Protein AF-A0A0A1U7P6-F1 (afdb_monomer)

Organism: NCBI:txid370355

Foldseek 3Di:
DDDQALVNVLVVCLPPADLVVVVCVCVVDVRNPCSLQPDLEDSYQDDPVSVVSNVNHQEYEDQDPPGDPQPPDQDDPPDDDPDPPVVPRDRDDHNAYEYNDEDEVVSVVVCVVPRYHYQAYEHALVNCVVVNQADDQNHQEYEACNCPLVCVDQEHDDHLNHQEYEALPNANNCNHQEYEDHQNHQEDYALVQHNVCNHQEYADHLNHQEQHHNPCQNVCNPQDYDDHLNHQEYEASPCANVCNHAEDEDHQNYAEYYACPCANVCNHQYYHDDQNHAEYHALVHHLNCNHQEDEDHQNHQYYHHNVHHNNNNHAYYHDHPNHQDDDPVPPPDYPYPDDDYDDDDDPDDPDDDPDPDDPPPPPPPDDDDDDDDDDD

Radius of gyration: 29.27 Å; Cα contacts (8 Å, |Δi|>4): 889; chains: 1; bounding box: 73×40×93 Å

Secondary structure (DSSP, 8-state):
-PPPPHHHHHHHHTT--SHHHHHHHHHH-GGGTTSGGG-SB-SS---TTTGGG-TT--EEEE-STTS--TT-------S-------TT--PPP-SEEEEEEEEEHHHHHHTTTSSEEEEEEEE-HHHHHHH-S---TT--EEPTTTTTT-TT-SEEE--TT--EE-TTTTTT-TT--EEE--TT--EE-TTTTTT-TT--EEE--TT--EE-TTTTTT-TT--EEE--TT--EE-TTTTTT-TT--EEE--TT--EE-TTTTTT-TT--EEE--TT--EE-TTTTTT-TT--EEE--TT--EE-TTTTTT-TT--EEE--TT--EE-GGGGGT--------------PPPPPPPPS--GGGGGS-SS---------

InterPro domains:
  IPR026906 BspA-type LRR region [PF13306] (134-245)
  IPR032675 Leucine-rich repeat domain superfamily [G3DSA:3.80.10.10] (106-185)
  IPR032675 Leucine-rich repeat domain superfamily [G3DSA:3.80.10.10] (186-254)
  IPR032675 Leucine-rich repeat domain superfamily [G3DSA:3.80.10.10] (255-343)
  IPR053139 Putative surface bspA-like protein [PTHR45661] (19-332)

Structure (mmCIF, N/CA/C/O backbone):
data_AF-A0A0A1U7P6-F1
#
_entry.id   AF-A0A0A1U7P6-F1
#
loop_
_atom_site.group_PDB
_atom_site.id
_atom_site.type_symbol
_atom_site.label_atom_id
_atom_site.label_alt_id
_atom_site.label_comp_id
_atom_site.label_asym_id
_atom_site.label_entity_id
_atom_site.label_seq_id
_atom_site.pdbx_PDB_ins_code
_atom_site.Cartn_x
_atom_site.Cartn_y
_atom_site.Cartn_z
_atom_site.occupancy
_atom_site.B_iso_or_equiv
_atom_site.auth_seq_id
_atom_site.auth_comp_id
_atom_site.auth_asym_id
_atom_site.auth_atom_id
_atom_site.pdbx_PDB_model_num
ATOM 1 N N . MET A 1 1 ? 9.563 4.250 52.062 1.00 55.25 1 MET A N 1
ATOM 2 C CA . MET A 1 1 ? 8.901 3.733 50.843 1.00 55.25 1 MET A CA 1
ATOM 3 C C . MET A 1 1 ? 7.522 4.363 50.747 1.00 55.25 1 MET A C 1
ATOM 5 O O . MET A 1 1 ? 6.795 4.313 51.733 1.00 55.25 1 MET A O 1
ATOM 9 N N . SER A 1 2 ? 7.181 5.006 49.629 1.00 67.88 2 SER A N 1
ATOM 10 C CA . SER A 1 2 ? 5.822 5.514 49.404 1.00 67.88 2 SER A CA 1
ATOM 11 C C . SER A 1 2 ? 4.843 4.337 49.346 1.00 67.88 2 SER A C 1
ATOM 13 O O . SER A 1 2 ? 5.127 3.308 48.735 1.00 67.88 2 SER A O 1
ATOM 15 N N . GLN A 1 3 ? 3.707 4.444 50.035 1.00 80.69 3 GLN A N 1
ATOM 16 C CA . GLN A 1 3 ? 2.716 3.371 50.039 1.00 80.69 3 GLN A CA 1
ATOM 17 C C . GLN A 1 3 ? 1.873 3.417 48.759 1.00 80.69 3 GLN A C 1
ATOM 19 O O . GLN A 1 3 ? 1.307 4.457 48.426 1.00 80.69 3 GLN A O 1
ATOM 24 N N . LEU A 1 4 ? 1.715 2.273 48.0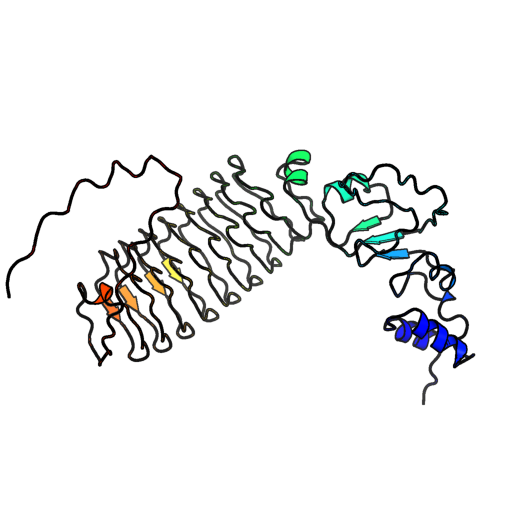87 1.00 81.50 4 LEU A N 1
ATOM 25 C CA . LEU A 1 4 ? 0.776 2.117 46.970 1.00 81.50 4 LEU A CA 1
ATOM 26 C C . LEU A 1 4 ? -0.651 2.438 47.437 1.00 81.50 4 LEU A C 1
ATOM 28 O O . LEU A 1 4 ? -1.163 1.814 48.371 1.00 81.50 4 LEU A O 1
ATOM 32 N N . THR A 1 5 ? -1.287 3.423 46.804 1.00 87.19 5 THR A N 1
ATOM 33 C CA . THR A 1 5 ? -2.676 3.825 47.091 1.00 87.19 5 THR A CA 1
ATOM 34 C C . THR A 1 5 ? -3.665 3.131 46.152 1.00 87.19 5 THR A C 1
ATOM 36 O O . THR A 1 5 ? -3.276 2.539 45.145 1.00 87.19 5 THR A O 1
ATOM 39 N N . GLY A 1 6 ? -4.963 3.259 46.439 1.00 84.25 6 GLY A N 1
ATOM 40 C CA . GLY A 1 6 ? -6.025 2.749 45.569 1.00 84.25 6 GLY A CA 1
ATOM 41 C C . GLY A 1 6 ? -6.073 3.384 44.171 1.00 84.25 6 GLY A C 1
ATOM 42 O O . GLY A 1 6 ? -6.718 2.823 43.296 1.00 84.25 6 GLY A O 1
ATOM 43 N N . TYR A 1 7 ? -5.410 4.522 43.947 1.00 86.75 7 TYR A N 1
ATOM 44 C CA . TYR A 1 7 ? -5.250 5.114 42.614 1.00 86.75 7 TYR A CA 1
ATOM 45 C C . TYR A 1 7 ? -4.107 4.450 41.836 1.00 86.75 7 TYR A C 1
ATOM 47 O O . TYR A 1 7 ? -4.260 4.110 40.666 1.00 86.75 7 TYR A O 1
ATOM 55 N N . HIS A 1 8 ? -2.982 4.182 42.509 1.00 91.38 8 HIS A N 1
ATOM 56 C CA . HIS A 1 8 ? -1.859 3.461 41.906 1.00 91.38 8 HIS A CA 1
ATOM 57 C C . HIS A 1 8 ? -2.295 2.073 41.430 1.00 91.38 8 HIS A C 1
ATOM 59 O O . HIS A 1 8 ? -1.957 1.671 40.321 1.00 91.38 8 HIS A O 1
ATOM 65 N N . ILE A 1 9 ? -3.095 1.362 42.233 1.00 92.06 9 ILE A N 1
ATOM 66 C CA . ILE A 1 9 ? -3.550 0.021 41.858 1.00 92.06 9 ILE A CA 1
ATOM 67 C C . ILE A 1 9 ? -4.556 0.038 40.700 1.00 92.06 9 ILE A C 1
ATOM 69 O O . ILE A 1 9 ? -4.520 -0.851 39.854 1.00 92.06 9 ILE A O 1
ATOM 73 N N . MET A 1 10 ? -5.386 1.080 40.589 1.00 90.88 10 MET A N 1
ATOM 74 C CA . MET A 1 10 ? -6.257 1.272 39.427 1.00 90.88 10 MET A CA 1
ATOM 75 C C . MET A 1 10 ? -5.428 1.436 38.146 1.00 90.88 10 MET A C 1
ATOM 77 O O . MET A 1 10 ? -5.761 0.857 37.120 1.00 90.88 10 MET A O 1
ATOM 81 N N . ILE A 1 11 ? -4.313 2.176 38.199 1.00 89.81 11 ILE A N 1
ATOM 82 C CA . ILE A 1 11 ? -3.401 2.314 37.052 1.00 89.81 11 ILE A CA 1
ATOM 83 C C . ILE A 1 11 ? -2.741 0.975 36.713 1.00 89.81 11 ILE A C 1
ATOM 85 O O . ILE A 1 11 ? -2.736 0.585 35.550 1.00 89.81 11 ILE A O 1
ATOM 89 N N . VAL A 1 12 ? -2.203 0.270 37.711 1.00 91.88 12 VAL A N 1
ATOM 90 C CA . VAL A 1 12 ? -1.509 -1.014 37.507 1.00 91.88 12 VAL A CA 1
ATOM 91 C C . VAL A 1 12 ? -2.461 -2.086 36.973 1.00 91.88 12 VAL A C 1
ATOM 93 O O . VAL A 1 12 ? -2.104 -2.830 36.065 1.00 91.88 12 VAL A O 1
ATOM 96 N N . SER A 1 13 ? -3.693 -2.138 37.479 1.00 92.69 13 SER A N 1
ATOM 97 C CA . SER A 1 13 ? -4.681 -3.139 37.058 1.00 92.69 13 SER A CA 1
ATOM 98 C C . SER A 1 13 ? -5.165 -2.964 35.615 1.00 92.69 13 SER A C 1
ATOM 100 O O . SER A 1 13 ? -5.704 -3.907 35.053 1.00 92.69 13 SER A O 1
ATOM 102 N N . LYS A 1 14 ? -4.883 -1.835 34.945 1.00 90.56 14 LYS A N 1
ATOM 103 C CA . LYS A 1 14 ? -5.098 -1.703 33.487 1.00 90.56 14 LYS A CA 1
ATOM 104 C C . LYS A 1 14 ? -4.279 -2.694 32.655 1.00 90.56 14 LYS A C 1
ATOM 106 O O . LYS A 1 14 ? -4.609 -2.912 31.498 1.00 90.56 14 LYS A O 1
ATOM 111 N N . TYR A 1 15 ? -3.216 -3.257 33.226 1.00 92.38 15 TYR A N 1
ATOM 112 C CA . TYR A 1 15 ? -2.354 -4.240 32.569 1.00 92.38 15 TYR A CA 1
ATOM 113 C C . TYR A 1 15 ? -2.736 -5.688 32.898 1.00 92.38 15 TYR A C 1
ATOM 115 O O . TYR A 1 15 ? -2.036 -6.615 32.498 1.00 92.38 15 TYR A O 1
ATOM 123 N N . PHE A 1 16 ? -3.817 -5.902 33.649 1.00 95.25 16 PHE A N 1
ATOM 124 C CA . PHE A 1 16 ? -4.334 -7.240 33.909 1.00 95.25 16 PHE A CA 1
ATOM 125 C C . PHE A 1 16 ? -4.985 -7.819 32.656 1.00 95.25 16 PHE A C 1
ATOM 127 O O . PHE A 1 16 ? -5.614 -7.102 31.881 1.00 95.25 16 PHE A O 1
ATOM 134 N N . ALA A 1 17 ? -4.842 -9.130 32.466 1.00 94.00 17 ALA A N 1
ATOM 135 C CA . ALA A 1 17 ? -5.296 -9.802 31.253 1.00 94.00 17 ALA A CA 1
ATOM 136 C C . ALA A 1 17 ? -6.700 -10.392 31.409 1.00 94.00 17 ALA A C 1
ATOM 138 O O . ALA A 1 17 ? -7.441 -10.514 30.435 1.00 94.00 17 ALA A O 1
ATOM 139 N N . THR A 1 18 ? -7.072 -10.786 32.629 1.00 95.56 18 THR A N 1
ATOM 140 C CA . THR A 1 18 ? -8.299 -11.540 32.881 1.00 95.56 18 THR A CA 1
ATOM 141 C C . THR A 1 18 ? -9.076 -10.983 34.061 1.00 95.56 18 THR A C 1
ATOM 143 O O . THR A 1 18 ? -8.516 -10.394 34.983 1.00 95.56 18 THR A O 1
ATOM 146 N N . ILE A 1 19 ? -10.381 -11.260 34.100 1.00 95.88 19 ILE A N 1
ATOM 147 C CA . ILE A 1 19 ? -11.223 -10.921 35.255 1.00 95.88 19 ILE A CA 1
ATOM 148 C C . ILE A 1 19 ? -10.704 -11.553 36.556 1.00 95.88 19 ILE A C 1
ATOM 150 O O . ILE A 1 19 ? -10.836 -10.968 37.629 1.00 95.88 19 ILE A O 1
ATOM 154 N N . LYS A 1 20 ? -10.064 -12.727 36.468 1.00 96.38 20 LYS A N 1
ATOM 155 C CA . LYS A 1 20 ? -9.513 -13.434 37.628 1.00 96.38 20 LYS A CA 1
ATOM 156 C C . LYS A 1 20 ? -8.406 -12.628 38.305 1.00 96.38 20 LYS A C 1
ATOM 158 O O . LYS A 1 20 ? -8.309 -12.671 39.524 1.00 96.38 20 LYS A O 1
ATOM 163 N N . ASP A 1 21 ? -7.626 -11.861 37.550 1.00 96.19 21 ASP A N 1
ATOM 164 C CA . ASP A 1 21 ? -6.574 -11.003 38.103 1.00 96.19 21 ASP A CA 1
ATOM 165 C C . ASP A 1 21 ? -7.169 -9.886 38.972 1.00 96.19 21 ASP A C 1
ATOM 167 O O . ASP A 1 21 ? -6.696 -9.637 40.082 1.00 96.19 21 ASP A O 1
ATOM 171 N N . PHE A 1 22 ? -8.264 -9.270 38.513 1.00 96.31 22 PHE A N 1
ATOM 172 C CA . PHE A 1 22 ? -9.000 -8.259 39.278 1.00 96.31 22 PHE A CA 1
ATOM 173 C C . PHE A 1 22 ? -9.642 -8.849 40.533 1.00 96.31 22 PHE A C 1
ATOM 175 O O . PHE A 1 22 ? -9.495 -8.287 41.616 1.00 96.31 22 PHE A O 1
ATOM 182 N N . ILE A 1 23 ? -10.301 -10.005 40.403 1.00 95.00 23 ILE A N 1
ATOM 183 C CA . ILE A 1 23 ? -10.889 -10.716 41.543 1.00 95.00 23 ILE A CA 1
ATOM 184 C C . ILE A 1 23 ? -9.792 -11.035 42.566 1.00 95.00 23 ILE A C 1
ATOM 186 O O . ILE A 1 23 ? -9.911 -10.675 43.734 1.00 95.00 23 ILE A O 1
ATOM 190 N N . ASN A 1 24 ? -8.685 -11.642 42.136 1.00 95.31 24 ASN A N 1
ATOM 191 C CA . ASN A 1 24 ? -7.577 -11.987 43.024 1.00 95.31 24 ASN A CA 1
ATOM 192 C C . ASN A 1 24 ? -7.015 -10.755 43.741 1.00 95.31 24 ASN A C 1
ATOM 194 O O . ASN A 1 24 ? -6.739 -10.827 44.936 1.00 95.31 24 ASN A O 1
ATOM 198 N N . LEU A 1 25 ? -6.870 -9.623 43.048 1.00 94.00 25 LEU A N 1
ATOM 199 C CA . LEU A 1 25 ? -6.379 -8.385 43.649 1.00 94.00 25 LEU A CA 1
ATOM 200 C C . LEU A 1 25 ? -7.247 -7.935 44.833 1.00 94.00 25 LEU A C 1
ATOM 202 O O . LEU A 1 25 ? -6.715 -7.636 45.906 1.00 94.00 25 LEU A O 1
ATOM 206 N N . GLU A 1 26 ? -8.566 -7.887 44.644 1.00 93.25 26 GLU A N 1
ATOM 207 C CA . GLU A 1 26 ? -9.489 -7.416 45.681 1.00 93.25 26 GLU A CA 1
ATOM 208 C C . GLU A 1 26 ? -9.642 -8.421 46.830 1.00 93.25 26 GLU A C 1
ATOM 210 O O . GLU A 1 26 ? -9.748 -8.021 47.990 1.00 93.25 26 GLU A O 1
ATOM 215 N N . PHE A 1 27 ? -9.577 -9.724 46.534 1.00 92.00 27 PHE A N 1
ATOM 216 C CA . PHE A 1 27 ? -9.650 -10.778 47.550 1.00 92.00 27 PHE A CA 1
ATOM 217 C C . PHE A 1 27 ? -8.374 -10.883 48.396 1.00 92.00 27 PHE A C 1
ATOM 219 O O . PHE A 1 27 ? -8.457 -11.104 49.605 1.00 92.00 27 PHE A O 1
ATOM 226 N N . VAL A 1 28 ? -7.193 -10.723 47.790 1.00 91.69 28 VAL A N 1
ATOM 227 C CA . VAL A 1 28 ? -5.906 -10.863 48.492 1.00 91.69 28 VAL A CA 1
ATOM 228 C C . VAL A 1 28 ? -5.611 -9.647 49.371 1.00 91.69 28 VAL A C 1
ATOM 230 O O . VAL A 1 28 ? -5.016 -9.789 50.439 1.00 91.69 28 VAL A O 1
ATOM 233 N N . CYS A 1 29 ? -6.031 -8.444 48.966 1.00 88.12 29 CYS A N 1
ATOM 234 C CA . CYS A 1 29 ? -5.735 -7.224 49.707 1.00 88.12 29 CYS A CA 1
ATOM 235 C C . CYS A 1 29 ? -6.974 -6.341 49.888 1.00 88.12 29 CYS A C 1
ATOM 237 O O . CYS A 1 29 ? -7.330 -5.559 49.009 1.00 88.12 29 CYS A O 1
ATOM 239 N N . LYS A 1 30 ? -7.555 -6.358 51.098 1.00 87.69 30 LYS A N 1
ATOM 240 C CA . LYS A 1 30 ? -8.722 -5.525 51.464 1.00 87.69 30 LYS A CA 1
ATOM 241 C C . LYS A 1 30 ? -8.527 -4.028 51.197 1.00 87.69 30 LYS A C 1
ATOM 243 O O . LYS A 1 30 ? -9.499 -3.325 50.950 1.00 87.69 30 LYS A O 1
ATOM 248 N N . LYS A 1 31 ? -7.279 -3.537 51.213 1.00 89.19 31 LYS A N 1
ATOM 249 C CA . LYS A 1 31 ? -6.930 -2.145 50.868 1.00 89.19 31 LYS A CA 1
ATOM 250 C C . LYS A 1 31 ? -7.368 -1.762 49.447 1.00 89.19 31 LYS A C 1
ATOM 252 O O . LYS A 1 31 ? -7.577 -0.584 49.172 1.00 89.19 31 LYS A O 1
ATOM 257 N N . PHE A 1 32 ? -7.460 -2.737 48.548 1.00 90.75 32 PHE A N 1
ATOM 258 C CA . PHE A 1 32 ? -7.802 -2.542 47.144 1.00 90.75 32 PHE A CA 1
ATOM 259 C C . PHE A 1 32 ? -9.233 -2.972 46.808 1.00 90.75 32 PHE A C 1
ATOM 261 O O . PHE A 1 32 ? -9.581 -2.979 45.635 1.00 90.75 32 PHE A O 1
ATOM 268 N N . CYS A 1 33 ? -10.063 -3.273 47.812 1.00 90.00 33 CYS A N 1
ATOM 269 C CA . CYS A 1 33 ? -11.498 -3.489 47.626 1.00 90.00 33 CYS A CA 1
ATOM 270 C C . CYS A 1 33 ? -12.147 -2.281 46.921 1.00 90.00 33 CYS A C 1
ATOM 272 O O . CYS A 1 33 ? -11.771 -1.132 47.190 1.00 90.00 33 CYS A O 1
ATOM 274 N N . GLY A 1 34 ? -13.083 -2.539 46.003 1.00 91.00 34 GLY A N 1
ATOM 275 C CA . GLY A 1 34 ? -13.734 -1.494 45.207 1.00 91.00 34 GLY A CA 1
ATOM 276 C C . GLY A 1 34 ? -12.801 -0.875 44.161 1.00 91.00 34 GLY A C 1
ATOM 277 O O . GLY A 1 34 ? -12.948 0.288 43.788 1.00 91.00 34 GLY A O 1
ATOM 278 N N . ASN A 1 35 ? -11.777 -1.604 43.707 1.00 94.69 35 ASN A N 1
ATOM 279 C CA . ASN A 1 35 ? -10.928 -1.159 42.606 1.00 94.69 35 ASN A CA 1
ATOM 280 C C . ASN A 1 35 ? -11.684 -1.209 41.273 1.00 94.69 35 ASN A C 1
ATOM 282 O O . ASN A 1 35 ? -11.593 -0.260 40.499 1.00 94.69 35 ASN A O 1
ATOM 286 N N . MET A 1 36 ? -12.455 -2.269 41.024 1.00 95.31 36 MET A N 1
ATOM 287 C CA . MET A 1 36 ? -13.246 -2.436 39.801 1.00 95.31 36 MET A CA 1
ATOM 288 C C . MET A 1 36 ? -14.338 -1.361 39.652 1.00 95.31 36 MET A C 1
ATOM 290 O O . MET A 1 36 ? -14.609 -0.915 38.541 1.00 95.31 36 MET A O 1
ATOM 294 N N . GLU A 1 37 ? -14.891 -0.854 40.757 1.00 95.25 37 GLU A N 1
ATOM 295 C CA . GLU A 1 37 ? -15.882 0.236 40.760 1.00 95.25 37 GLU A CA 1
ATOM 296 C C . GLU A 1 37 ? -15.319 1.575 40.255 1.00 95.25 37 GLU A C 1
ATOM 298 O O . GLU A 1 37 ? -16.075 2.444 39.832 1.00 95.25 37 GLU A O 1
ATOM 303 N N . LYS A 1 38 ? -13.995 1.759 40.263 1.00 94.62 38 LYS A N 1
ATOM 304 C CA . LYS A 1 38 ? -13.351 3.009 39.817 1.00 94.62 38 LYS A CA 1
ATOM 305 C C . LYS A 1 38 ? -13.228 3.114 38.296 1.00 94.62 38 LYS A C 1
ATOM 307 O O . LYS A 1 38 ? -12.812 4.151 37.781 1.00 94.62 38 LYS A O 1
ATOM 312 N N . PHE A 1 39 ? -13.526 2.040 37.570 1.00 95.94 39 PHE A N 1
ATOM 313 C CA . PHE A 1 39 ? -13.430 2.009 36.118 1.00 95.94 39 PHE A CA 1
ATOM 314 C C . PHE A 1 39 ? -14.719 2.524 35.471 1.00 95.94 39 PHE A C 1
ATOM 316 O O . PHE A 1 39 ? -15.775 1.913 35.599 1.00 95.94 39 PHE A O 1
ATOM 323 N N . HIS A 1 40 ? -14.592 3.604 34.695 1.00 96.62 40 HIS A N 1
ATOM 324 C CA . HIS A 1 40 ? -15.663 4.127 33.832 1.00 96.62 40 HIS A CA 1
ATOM 325 C C . HIS A 1 40 ? -15.602 3.578 32.396 1.00 96.62 40 HIS A C 1
ATOM 327 O O . HIS A 1 40 ? -16.407 3.939 31.536 1.00 96.62 40 HIS A O 1
ATOM 333 N N . PHE A 1 41 ? -14.648 2.688 32.133 1.00 96.44 41 PHE A N 1
ATOM 334 C CA . PHE A 1 41 ? -14.501 1.940 30.892 1.00 96.44 41 PHE A CA 1
ATOM 335 C C . PHE A 1 41 ? -14.046 0.521 31.210 1.00 96.44 41 PHE A C 1
ATOM 337 O O . PHE A 1 41 ? -13.367 0.304 32.213 1.00 96.44 41 PHE A O 1
ATOM 344 N N . ASN A 1 42 ? -14.387 -0.454 30.373 1.00 96.50 42 ASN A N 1
ATOM 345 C CA . ASN A 1 42 ? -13.913 -1.816 30.584 1.00 96.50 42 ASN A CA 1
ATOM 346 C C . ASN A 1 42 ? -12.393 -1.910 30.341 1.00 96.50 42 ASN A C 1
ATOM 348 O O . ASN A 1 42 ? -11.935 -1.567 29.251 1.00 96.50 42 ASN A O 1
ATOM 352 N N . PRO A 1 43 ? -11.597 -2.385 31.318 1.00 95.50 43 PRO A N 1
ATOM 353 C CA . PRO A 1 43 ? -10.153 -2.551 31.141 1.00 95.50 43 PRO A CA 1
ATOM 354 C C . PRO A 1 43 ? -9.784 -3.802 30.328 1.00 95.50 43 PRO A C 1
ATOM 356 O O . PRO A 1 43 ? -8.659 -3.907 29.853 1.00 95.50 43 PRO A O 1
ATOM 359 N N . ILE A 1 44 ? -10.728 -4.734 30.173 1.00 96.12 44 ILE A N 1
ATOM 360 C CA . ILE A 1 44 ? -10.604 -6.003 29.445 1.00 96.12 44 ILE A CA 1
ATOM 361 C C . ILE A 1 44 ? -11.900 -6.283 28.660 1.00 96.12 44 ILE A C 1
ATOM 363 O O . ILE A 1 44 ? -12.929 -5.664 28.962 1.00 96.12 44 ILE A O 1
ATOM 367 N N . PRO A 1 45 ? -11.908 -7.211 27.683 1.00 95.50 45 PRO A N 1
ATOM 368 C CA . PRO A 1 45 ? -13.145 -7.722 27.090 1.00 95.50 45 PRO A CA 1
ATOM 369 C C . PRO A 1 45 ? -14.088 -8.272 28.161 1.00 95.50 45 PRO A C 1
ATOM 371 O O . PRO A 1 45 ? -13.677 -9.032 29.042 1.00 95.50 45 PRO A O 1
ATOM 374 N N . LEU A 1 46 ? -15.357 -7.870 28.100 1.00 95.12 46 LEU A N 1
ATOM 375 C CA . LEU A 1 46 ? -16.394 -8.296 29.039 1.00 95.12 46 LEU A CA 1
ATOM 376 C C . LEU A 1 46 ? -17.474 -9.093 28.318 1.00 95.12 46 LEU A C 1
ATOM 378 O O . LEU A 1 46 ? -17.675 -8.939 27.120 1.00 95.12 46 LEU A O 1
ATOM 382 N N . ASN A 1 47 ? -18.188 -9.906 29.088 1.00 93.25 47 ASN A N 1
ATOM 383 C CA . ASN A 1 47 ? -19.407 -10.589 28.679 1.00 93.25 47 ASN A CA 1
ATOM 384 C C . ASN A 1 47 ? -20.504 -10.358 29.725 1.00 93.25 47 ASN A C 1
ATOM 386 O O . ASN A 1 47 ? -20.258 -9.761 30.777 1.00 93.25 47 ASN A O 1
ATOM 390 N N . PHE A 1 48 ? -21.718 -10.852 29.480 1.00 90.19 48 PHE A N 1
ATOM 391 C CA . PHE A 1 48 ? -22.846 -10.674 30.410 1.00 90.19 48 PHE A CA 1
ATOM 392 C C . PHE A 1 48 ? -22.574 -11.170 31.837 1.00 90.19 48 PHE A C 1
ATOM 394 O O . PHE A 1 48 ? -23.135 -10.624 32.784 1.00 90.19 48 PHE A O 1
ATOM 401 N N . LYS A 1 49 ? -21.697 -12.167 32.012 1.00 92.62 49 LYS A N 1
ATOM 402 C CA . LYS A 1 49 ? -21.330 -12.694 33.336 1.00 92.62 49 LYS A CA 1
ATOM 403 C C . LYS A 1 49 ? -20.294 -11.819 34.039 1.00 92.62 49 LYS A C 1
ATOM 405 O O . LYS A 1 49 ? -20.289 -11.768 35.264 1.00 92.62 49 LYS A O 1
ATOM 410 N N . THR A 1 50 ? -19.409 -11.154 33.294 1.00 95.19 50 THR A N 1
ATOM 411 C CA . THR A 1 50 ? -18.309 -10.363 33.871 1.00 95.19 50 THR A CA 1
ATOM 412 C C . THR A 1 50 ? -18.607 -8.870 33.977 1.00 95.19 50 THR A C 1
ATOM 414 O O . THR A 1 50 ? -17.965 -8.169 34.754 1.00 95.19 50 THR A O 1
ATOM 417 N N . LEU A 1 51 ? -19.610 -8.375 33.256 1.00 94.19 51 LEU A N 1
ATOM 418 C CA . LEU A 1 51 ? -20.012 -6.970 33.275 1.00 94.19 51 LEU A CA 1
ATOM 419 C C . LEU A 1 51 ? -20.411 -6.472 34.673 1.00 94.19 51 LEU A C 1
ATOM 421 O O . LEU A 1 51 ? -20.146 -5.321 35.009 1.00 94.19 51 LEU A O 1
ATOM 425 N N . GLY A 1 52 ? -21.016 -7.338 35.491 1.00 94.19 52 GLY A N 1
ATOM 426 C CA . GLY A 1 52 ? -21.453 -6.997 36.848 1.00 94.19 52 GLY A CA 1
ATOM 427 C C . GLY A 1 52 ? -20.314 -6.640 37.809 1.00 94.19 52 GLY A C 1
ATOM 428 O O . GLY A 1 52 ? -20.552 -5.920 38.771 1.00 94.19 52 GLY A O 1
ATOM 429 N N . PHE A 1 53 ? -19.080 -7.079 37.537 1.00 95.19 53 PHE A N 1
ATOM 430 C CA . PHE A 1 53 ? -17.916 -6.713 38.352 1.00 95.19 53 PHE A CA 1
ATOM 431 C C . PHE A 1 53 ? -17.505 -5.244 38.184 1.00 95.19 53 PHE A C 1
ATOM 433 O O . PHE A 1 53 ? -16.841 -4.696 39.056 1.00 95.19 53 PHE A O 1
ATOM 440 N N . PHE A 1 54 ? -17.909 -4.601 37.087 1.00 96.25 54 PHE A N 1
ATOM 441 C CA . PHE A 1 54 ? -17.561 -3.220 36.762 1.00 96.25 54 PHE A CA 1
ATOM 442 C C . PHE A 1 54 ? -18.839 -2.368 36.641 1.00 96.25 54 PHE A C 1
ATOM 444 O O . PHE A 1 54 ? -19.295 -2.063 35.531 1.00 96.25 54 PHE A O 1
ATOM 451 N N . PRO A 1 55 ? -19.465 -1.997 37.772 1.00 94.94 55 PRO A N 1
ATOM 452 C CA . PRO A 1 55 ? -20.799 -1.395 37.774 1.00 94.94 55 PRO A CA 1
ATOM 453 C C . PRO A 1 55 ? -20.853 -0.015 37.104 1.00 94.94 55 PRO A C 1
ATOM 455 O O . PRO A 1 55 ? -21.865 0.310 36.485 1.00 94.94 55 PRO A O 1
ATOM 458 N N . ASN A 1 56 ? -19.760 0.752 37.153 1.00 96.31 56 ASN A N 1
ATOM 459 C CA . ASN A 1 56 ? -19.707 2.151 36.715 1.00 96.31 56 ASN A CA 1
ATOM 460 C C . ASN A 1 56 ? -19.210 2.344 35.270 1.00 96.31 56 ASN A C 1
ATOM 462 O O . ASN A 1 56 ? -18.843 3.452 34.889 1.00 96.31 56 ASN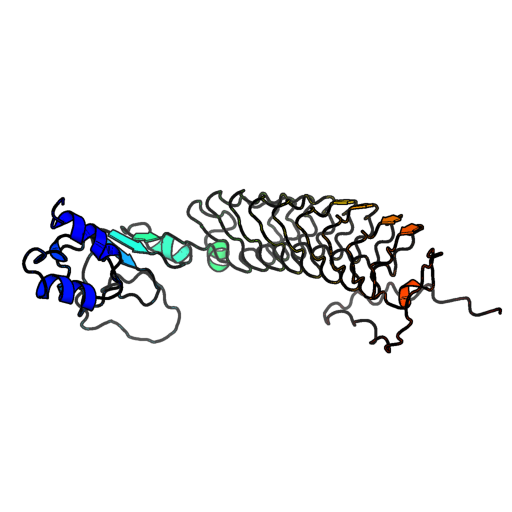 A O 1
ATOM 466 N N . ILE A 1 57 ? -19.185 1.289 34.442 1.00 96.00 57 ILE A N 1
ATOM 467 C CA . ILE A 1 57 ? -18.784 1.426 33.033 1.00 96.00 57 ILE A CA 1
ATOM 468 C C . ILE A 1 57 ? -19.796 2.279 32.270 1.00 96.00 57 ILE A C 1
ATOM 470 O O . ILE A 1 57 ? -20.940 1.875 32.061 1.00 96.00 57 ILE A O 1
ATOM 474 N N . GLU A 1 58 ? -19.303 3.398 31.750 1.00 97.12 58 GLU A N 1
ATOM 475 C CA . GLU A 1 58 ? -20.016 4.315 30.864 1.00 97.12 58 GLU A CA 1
ATOM 476 C C . GLU A 1 58 ? -19.509 4.217 29.420 1.00 97.12 58 GLU A C 1
ATOM 478 O O . GLU A 1 58 ? -20.279 4.409 28.479 1.00 97.12 58 GLU A O 1
ATOM 483 N N . THR A 1 59 ? -18.218 3.909 29.237 1.00 97.94 59 THR A N 1
ATOM 484 C CA . THR A 1 59 ? -17.585 3.743 27.922 1.00 97.94 59 THR A CA 1
ATOM 485 C C . THR A 1 59 ? -17.252 2.278 27.658 1.00 97.94 59 THR A C 1
ATOM 487 O O . THR A 1 59 ? -16.393 1.701 28.321 1.00 97.94 59 THR A O 1
ATOM 490 N N . LEU A 1 60 ? -17.887 1.683 26.651 1.00 97.62 60 LEU A N 1
ATOM 491 C CA . LEU A 1 60 ? -17.585 0.322 26.216 1.00 97.62 60 LEU A CA 1
ATOM 492 C C . LEU A 1 60 ? -16.515 0.333 25.120 1.00 97.62 60 LEU A C 1
ATOM 494 O O . LEU A 1 60 ? -16.737 0.855 24.032 1.00 97.62 60 LEU A O 1
ATOM 498 N N . HIS A 1 61 ? -15.372 -0.278 25.384 1.00 97.62 61 HIS A N 1
ATOM 499 C CA . HIS A 1 61 ? -14.345 -0.601 24.406 1.00 97.62 61 HIS A CA 1
ATOM 500 C C . HIS A 1 61 ? -14.591 -2.001 23.841 1.00 97.62 61 HIS A C 1
ATOM 502 O O . HIS A 1 61 ? -14.719 -2.964 24.597 1.00 97.62 61 HIS A O 1
ATOM 508 N N . LEU A 1 62 ? -14.619 -2.099 22.512 1.00 96.81 62 LEU A N 1
ATOM 509 C CA . LEU A 1 62 ? -14.689 -3.351 21.764 1.00 96.81 62 LEU A CA 1
ATOM 510 C C . LEU A 1 62 ? -13.415 -3.484 20.930 1.00 96.81 62 LEU A C 1
ATOM 512 O O . LEU A 1 62 ? -13.180 -2.692 20.013 1.00 96.81 62 LEU A O 1
ATOM 516 N N . TRP A 1 63 ? -12.579 -4.457 21.270 1.00 96.00 63 TRP A N 1
ATOM 517 C CA . TRP A 1 63 ? -11.302 -4.716 20.609 1.00 96.00 63 TRP A CA 1
ATOM 518 C C . TRP A 1 63 ? -11.441 -5.694 19.448 1.00 96.00 63 TRP A C 1
ATOM 520 O O . TRP A 1 63 ? -10.731 -5.546 18.458 1.00 96.00 63 TRP A O 1
ATOM 530 N N . ASN A 1 64 ? -12.384 -6.637 19.527 1.00 94.12 64 ASN A N 1
ATOM 531 C CA . ASN A 1 64 ? -12.617 -7.656 18.503 1.00 94.12 64 ASN A CA 1
ATOM 532 C C . ASN A 1 64 ? -14.082 -7.708 18.062 1.00 94.12 64 ASN A C 1
ATOM 534 O O . ASN A 1 64 ? -14.988 -7.369 18.819 1.00 94.12 64 ASN A O 1
ATOM 538 N N . LYS A 1 65 ? -14.323 -8.217 16.845 1.00 91.56 65 LYS A N 1
ATOM 539 C CA . LYS A 1 65 ? -15.678 -8.399 16.285 1.00 91.56 65 LYS A CA 1
ATOM 540 C C . LYS A 1 65 ? -16.575 -9.306 17.138 1.00 91.56 65 LYS A C 1
ATOM 542 O O . LYS A 1 65 ? -17.791 -9.172 17.082 1.00 91.56 65 LYS A O 1
ATOM 547 N N . ASN A 1 66 ? -15.961 -10.206 17.907 1.00 90.69 66 ASN A N 1
ATOM 548 C CA . ASN A 1 66 ? -16.641 -11.188 18.750 1.00 90.69 66 ASN A CA 1
ATOM 549 C C . ASN A 1 66 ? -16.860 -10.698 20.190 1.00 90.69 66 ASN A C 1
ATOM 551 O O . ASN A 1 66 ? -17.415 -11.444 20.992 1.00 90.69 66 ASN A O 1
ATOM 555 N N . ASP A 1 67 ? -16.400 -9.492 20.540 1.00 92.56 67 ASP A N 1
ATOM 556 C CA . ASP A 1 67 ? -16.649 -8.933 21.867 1.00 92.56 67 ASP A CA 1
ATOM 557 C C . ASP A 1 67 ? -18.152 -8.661 22.036 1.00 92.56 67 ASP A C 1
ATOM 559 O O . ASP A 1 67 ? -18.818 -8.154 21.125 1.00 92.56 67 ASP A O 1
ATOM 563 N N . ASP A 1 68 ? -18.693 -8.974 23.214 1.00 92.00 68 ASP A N 1
ATOM 564 C CA . ASP A 1 68 ? -20.111 -8.762 23.491 1.00 92.00 68 ASP A CA 1
ATOM 565 C C . ASP A 1 68 ? -20.460 -7.270 23.395 1.00 92.00 68 ASP A C 1
ATOM 567 O O . ASP A 1 68 ? -19.949 -6.427 24.132 1.00 92.00 68 ASP A O 1
ATOM 571 N N . ASN A 1 69 ? -21.397 -6.934 22.506 1.00 91.38 69 ASN A N 1
ATOM 572 C CA . ASN A 1 69 ? -21.904 -5.567 22.355 1.00 91.38 69 ASN A CA 1
ATOM 573 C C . ASN A 1 69 ? -23.096 -5.258 23.279 1.00 91.38 69 ASN A C 1
ATOM 575 O O . ASN A 1 69 ? -23.674 -4.175 23.199 1.00 91.38 69 ASN A O 1
ATOM 579 N N . PHE A 1 70 ? -23.495 -6.210 24.126 1.00 92.44 70 PHE A N 1
ATOM 580 C CA . PHE A 1 70 ? -24.588 -6.081 25.094 1.00 92.44 70 PHE A CA 1
ATOM 581 C C . PHE A 1 70 ? -25.938 -5.631 24.502 1.00 92.44 70 PHE A C 1
ATOM 583 O O . PHE A 1 70 ? -26.691 -4.889 25.135 1.00 92.44 70 PHE A O 1
ATOM 590 N N . GLY A 1 71 ? -26.238 -6.054 23.270 1.00 88.00 71 GLY A N 1
ATOM 591 C CA . GLY A 1 71 ? -27.471 -5.689 22.566 1.00 88.00 71 GLY A CA 1
ATOM 592 C C . GLY A 1 71 ? -27.419 -4.320 21.882 1.00 88.00 71 GLY A C 1
ATOM 593 O O . GLY A 1 71 ? -28.450 -3.815 21.444 1.00 88.00 71 GLY A O 1
ATOM 594 N N . ASN A 1 72 ? -26.236 -3.705 21.760 1.00 88.56 72 ASN A N 1
ATOM 595 C CA . ASN A 1 72 ? -26.059 -2.431 21.058 1.00 88.56 72 ASN A CA 1
ATOM 596 C C . ASN A 1 72 ? -25.871 -2.582 19.541 1.00 88.56 72 ASN A C 1
ATOM 598 O O . ASN A 1 72 ? -25.598 -1.573 18.907 1.00 88.56 72 ASN A O 1
ATOM 602 N N . GLY A 1 73 ? -25.991 -3.787 18.968 1.00 80.50 73 GLY A N 1
ATOM 603 C CA . GLY A 1 73 ? -26.016 -4.099 17.526 1.00 80.50 73 GLY A CA 1
ATOM 604 C C . GLY A 1 73 ? -25.651 -2.963 16.553 1.00 80.50 73 GLY A C 1
ATOM 605 O O . GLY A 1 73 ? -26.420 -2.023 16.349 1.00 80.50 73 GLY A O 1
ATOM 606 N N . PHE A 1 74 ? -24.469 -3.043 15.946 1.00 81.44 74 PHE A N 1
ATOM 607 C CA . PHE A 1 74 ? -24.002 -2.067 14.948 1.00 81.44 74 PHE A CA 1
ATOM 608 C C . PHE A 1 74 ? -23.343 -2.714 13.723 1.00 81.44 74 PHE A C 1
ATOM 610 O O . PHE A 1 74 ? -23.226 -2.048 12.700 1.00 81.44 74 PHE A O 1
ATOM 617 N N . MET A 1 75 ? -22.957 -3.992 13.803 1.00 70.69 75 MET A N 1
ATOM 618 C CA . MET A 1 75 ? -22.412 -4.767 12.686 1.00 70.69 75 MET A CA 1
ATOM 619 C C . MET A 1 75 ? -23.543 -5.416 11.886 1.00 70.69 75 MET A C 1
ATOM 621 O O . MET A 1 75 ? -24.476 -5.967 12.467 1.00 70.69 75 MET A O 1
ATOM 625 N N . ILE A 1 76 ? -23.444 -5.381 10.558 1.00 54.94 76 ILE A N 1
ATOM 626 C CA . ILE A 1 76 ? -24.326 -6.135 9.664 1.00 54.94 76 ILE A CA 1
ATOM 627 C C . ILE A 1 76 ? -23.624 -7.461 9.392 1.00 54.94 76 ILE A C 1
ATOM 629 O O . ILE A 1 76 ? -22.763 -7.532 8.518 1.00 54.94 76 ILE A O 1
ATOM 633 N N . ASN A 1 77 ? -23.963 -8.522 10.113 1.00 47.00 77 ASN A N 1
ATOM 634 C CA . ASN A 1 77 ? -23.589 -9.843 9.625 1.00 47.00 77 ASN A CA 1
ATOM 635 C C . ASN A 1 77 ? -24.529 -10.167 8.456 1.00 47.00 77 ASN A C 1
ATOM 637 O O . ASN A 1 77 ? -25.670 -10.566 8.661 1.00 47.00 77 ASN A O 1
ATOM 641 N N . ARG A 1 78 ? -24.061 -9.950 7.219 1.00 45.88 78 ARG A N 1
ATOM 642 C CA . ARG A 1 78 ? -24.542 -10.721 6.066 1.00 45.88 78 ARG A CA 1
ATOM 643 C C . ARG A 1 78 ? -23.900 -12.099 6.151 1.00 45.88 78 ARG A C 1
ATOM 645 O O . ARG A 1 78 ? -22.942 -12.366 5.447 1.00 45.88 78 ARG A O 1
ATOM 652 N N . GLU A 1 79 ? -24.435 -12.931 7.024 1.00 38.91 79 GLU A N 1
ATOM 653 C CA . GLU A 1 79 ? -24.672 -14.327 6.695 1.00 38.91 79 GLU A CA 1
ATOM 654 C C . GLU A 1 79 ? -26.042 -14.655 7.260 1.00 38.91 79 GLU A C 1
ATOM 656 O O . GLU A 1 79 ? -26.366 -14.335 8.405 1.00 38.91 79 GLU A O 1
ATOM 661 N N . GLU A 1 80 ? -26.865 -15.211 6.387 1.00 41.91 80 GLU A N 1
ATOM 662 C CA . GLU A 1 80 ? -28.141 -15.820 6.691 1.00 41.91 80 GLU A CA 1
ATOM 663 C C . GLU A 1 80 ? -27.941 -16.870 7.788 1.00 41.91 80 GLU A C 1
ATOM 665 O O . GLU A 1 80 ? -27.634 -18.026 7.534 1.00 41.91 80 GLU A O 1
ATOM 670 N N . ASN A 1 81 ? -28.135 -16.462 9.031 1.00 30.66 81 ASN A N 1
ATOM 671 C CA . ASN A 1 81 ? -28.881 -17.270 9.970 1.00 30.66 81 ASN A CA 1
ATOM 672 C C . ASN A 1 81 ? -30.050 -16.399 10.396 1.00 30.66 81 ASN A C 1
ATOM 674 O O . ASN A 1 81 ? -29.885 -15.396 11.094 1.00 30.66 81 ASN A O 1
ATOM 678 N N . GLY A 1 82 ? -31.219 -16.751 9.859 1.00 31.98 82 GLY A N 1
ATOM 679 C CA . GLY A 1 82 ? -32.485 -16.183 10.275 1.00 31.98 82 GLY A CA 1
ATOM 680 C C . GLY A 1 82 ? -32.622 -16.228 11.792 1.00 31.98 82 GLY A C 1
ATOM 681 O O . GLY A 1 82 ? -32.046 -17.078 12.468 1.00 31.98 82 GLY A O 1
ATOM 682 N N . ASP A 1 83 ? -33.404 -15.291 12.307 1.00 33.53 83 ASP A N 1
ATOM 683 C CA . ASP A 1 83 ? -33.983 -15.391 13.637 1.00 33.53 83 ASP A CA 1
ATOM 684 C C . ASP A 1 83 ? -32.983 -15.625 14.775 1.00 33.53 83 ASP A C 1
ATOM 686 O O . ASP A 1 83 ? -33.052 -16.586 15.538 1.00 33.53 83 ASP A O 1
ATOM 690 N N . CYS A 1 84 ? -32.136 -14.633 15.008 1.00 37.22 84 CYS A N 1
ATOM 691 C CA . CYS A 1 84 ? -31.899 -14.226 16.384 1.00 37.22 84 CYS A CA 1
ATOM 692 C C . CYS A 1 84 ? -32.297 -12.760 16.561 1.00 37.22 84 CYS A C 1
ATOM 694 O O . CYS A 1 84 ? -31.504 -11.887 16.911 1.00 37.22 84 CYS A O 1
ATOM 696 N N . GLU A 1 85 ? -33.612 -12.516 16.457 1.00 41.12 85 GLU A N 1
ATOM 697 C CA . GLU A 1 85 ? -34.260 -11.837 17.580 1.00 41.12 85 GLU A CA 1
ATOM 698 C C . GLU A 1 85 ? -33.704 -12.499 18.847 1.00 41.12 85 GLU A C 1
ATOM 700 O O . GLU A 1 85 ? -34.103 -13.608 19.201 1.00 41.12 85 GLU A O 1
ATOM 705 N N . ASN A 1 86 ? -32.707 -11.879 19.482 1.00 43.19 86 ASN A N 1
ATOM 706 C CA . ASN A 1 86 ? -32.212 -12.292 20.787 1.00 43.19 86 ASN A CA 1
ATOM 707 C C . ASN A 1 86 ? -33.344 -12.059 21.797 1.00 43.19 86 ASN A C 1
ATOM 709 O O . ASN A 1 86 ? -33.341 -11.095 22.563 1.00 43.19 86 ASN A O 1
ATOM 713 N N . LYS A 1 87 ? -34.345 -12.943 21.770 1.00 43.22 87 LYS A N 1
ATOM 714 C CA . LYS A 1 87 ? -35.392 -13.083 22.771 1.00 43.22 87 LYS A CA 1
ATOM 715 C C . LYS A 1 87 ? -34.698 -13.424 24.085 1.00 43.22 87 LYS A C 1
ATOM 717 O O . LYS A 1 87 ? -34.377 -14.577 24.346 1.00 43.22 87 LYS A O 1
ATOM 722 N N . GLY A 1 88 ? -34.432 -12.396 24.891 1.00 51.09 88 GLY A N 1
ATOM 723 C CA . GLY A 1 88 ? -34.029 -12.533 26.293 1.00 51.09 88 GLY A CA 1
ATOM 724 C C . GLY A 1 88 ? -32.762 -11.794 26.724 1.00 51.09 88 GLY A C 1
ATOM 725 O O . GLY A 1 88 ? -32.469 -11.777 27.917 1.00 51.09 88 GLY A O 1
ATOM 726 N N . VAL A 1 89 ? -32.011 -11.158 25.821 1.00 56.28 89 VAL A N 1
ATOM 727 C CA . VAL A 1 89 ? -30.802 -10.426 26.227 1.00 56.28 89 VAL A CA 1
ATOM 728 C C . VAL A 1 89 ? -31.182 -9.012 26.671 1.00 56.28 89 VAL A C 1
ATOM 730 O O . VAL A 1 89 ? -31.507 -8.161 25.845 1.00 56.28 89 VAL A O 1
ATOM 733 N N . LEU A 1 90 ? -31.154 -8.755 27.984 1.00 65.06 90 LEU A N 1
ATOM 734 C CA . LEU A 1 90 ? -31.344 -7.415 28.547 1.00 65.06 90 LEU A CA 1
ATOM 735 C C . LEU A 1 90 ? -30.274 -6.470 27.981 1.00 65.06 90 LEU A C 1
ATOM 737 O O . LEU A 1 90 ? -29.093 -6.578 28.314 1.00 65.06 90 LEU A O 1
ATOM 741 N N . LYS A 1 91 ? -30.698 -5.556 27.104 1.00 83.94 91 LYS A N 1
ATOM 742 C CA . LYS A 1 91 ? -29.838 -4.529 26.514 1.00 83.94 91 LYS A CA 1
ATOM 743 C C . LYS A 1 91 ? -29.251 -3.659 27.626 1.00 83.94 91 LYS A C 1
ATOM 745 O O . LYS A 1 91 ? -30.003 -3.072 28.403 1.00 83.94 91 LYS A O 1
ATOM 750 N N . LYS A 1 92 ? -27.922 -3.530 27.671 1.00 88.31 92 LYS A N 1
ATOM 751 C CA . LYS A 1 92 ? -27.253 -2.505 28.486 1.00 88.31 92 LYS A CA 1
ATOM 752 C C . LYS A 1 92 ? -26.850 -1.347 27.590 1.00 88.31 92 LYS A C 1
ATOM 754 O O . LYS A 1 92 ? -26.111 -1.537 26.626 1.00 88.31 92 LYS A O 1
ATOM 759 N N . GLU A 1 93 ? -27.319 -0.153 27.920 1.00 91.88 93 GLU A N 1
ATOM 760 C CA . GLU A 1 93 ? -26.894 1.066 27.240 1.00 91.88 93 GLU A CA 1
ATOM 761 C C . GLU A 1 93 ? -25.601 1.596 27.858 1.00 91.88 93 GLU A C 1
ATOM 763 O O . GLU A 1 93 ? -25.397 1.534 29.070 1.00 91.88 93 GLU A O 1
ATOM 768 N N . PHE A 1 94 ? -24.725 2.107 27.001 1.00 94.88 94 PHE A N 1
ATOM 769 C CA . PHE A 1 94 ? -23.489 2.772 27.388 1.00 94.88 94 PHE A CA 1
ATOM 770 C C . PHE A 1 94 ? -23.543 4.206 26.885 1.00 94.88 94 PHE A C 1
ATOM 772 O O . PHE A 1 94 ? -24.084 4.462 25.807 1.00 94.88 94 PHE A O 1
ATOM 779 N N . PHE A 1 95 ? -22.957 5.133 27.641 1.00 96.44 95 PHE A N 1
ATOM 780 C CA . PHE A 1 95 ? -22.864 6.526 27.219 1.00 96.44 95 PHE A CA 1
ATOM 781 C C . PHE A 1 95 ? -22.112 6.637 25.892 1.00 96.44 95 PHE A C 1
ATOM 783 O O . PHE A 1 95 ? -22.544 7.371 25.007 1.00 96.44 95 PHE A O 1
ATOM 790 N N . ARG A 1 96 ? -21.012 5.887 25.743 1.00 97.19 96 ARG A N 1
ATOM 791 C CA . ARG A 1 96 ? -20.162 5.870 24.547 1.00 97.19 96 ARG A CA 1
ATOM 792 C C . ARG A 1 96 ? -19.680 4.456 24.243 1.00 97.19 96 ARG A C 1
ATOM 794 O O . ARG A 1 96 ? -19.367 3.695 25.155 1.00 97.19 96 ARG A O 1
ATOM 801 N N . ILE A 1 97 ? -19.549 4.122 22.963 1.00 97.38 97 ILE A N 1
ATOM 802 C CA . ILE A 1 97 ? -18.907 2.881 22.511 1.00 97.38 97 ILE A CA 1
ATOM 803 C C . ILE A 1 97 ? -17.700 3.240 21.644 1.00 97.38 97 ILE A C 1
ATOM 805 O O . ILE A 1 97 ? -17.784 4.122 20.793 1.00 97.38 97 ILE A O 1
ATOM 809 N N . ILE A 1 98 ? -16.568 2.574 21.856 1.00 97.81 98 ILE A N 1
ATOM 810 C CA . ILE A 1 98 ? -15.351 2.733 21.060 1.00 97.81 98 ILE A CA 1
ATOM 811 C C . ILE A 1 98 ? -15.021 1.396 20.405 1.00 97.81 98 ILE A C 1
ATOM 813 O O . ILE A 1 98 ? -14.744 0.410 21.088 1.00 97.81 98 ILE A O 1
ATOM 817 N N . VAL A 1 99 ? -15.034 1.382 19.075 1.00 97.25 99 VAL A N 1
ATOM 818 C CA . VAL A 1 99 ? -14.785 0.197 18.251 1.00 97.25 99 VAL A CA 1
ATOM 819 C C . VAL A 1 99 ? -13.375 0.277 17.677 1.00 97.25 99 VAL A C 1
ATOM 821 O O . VAL A 1 99 ? -13.062 1.184 16.902 1.00 97.25 99 VAL A O 1
ATOM 824 N N . TRP A 1 100 ? -12.521 -0.668 18.066 1.00 96.94 100 TRP A N 1
ATOM 825 C CA . TRP A 1 100 ? -11.109 -0.700 17.674 1.00 96.94 100 TRP A CA 1
ATOM 826 C C . TRP A 1 100 ? -10.817 -1.632 16.500 1.00 96.94 100 TRP A C 1
ATOM 828 O O . TRP A 1 100 ? -9.795 -1.464 15.847 1.00 96.94 100 TRP A O 1
ATOM 838 N N . PHE A 1 101 ? -11.682 -2.597 16.201 1.00 95.38 101 PHE A N 1
ATOM 839 C CA . PHE A 1 101 ? -11.502 -3.465 15.037 1.00 95.38 101 PHE A CA 1
ATOM 840 C C . PHE A 1 101 ? -11.952 -2.785 13.734 1.00 95.38 101 PHE A C 1
ATOM 842 O O . PHE A 1 101 ? -12.671 -1.786 13.748 1.00 95.38 101 PHE A O 1
ATOM 849 N N . ASN A 1 102 ? -11.536 -3.353 12.600 1.00 95.12 102 ASN A N 1
ATOM 850 C CA . ASN A 1 102 ? -11.847 -2.822 11.272 1.00 95.12 102 ASN A CA 1
ATOM 851 C C . ASN A 1 102 ? -13.340 -2.956 10.928 1.00 95.12 102 ASN A C 1
ATOM 853 O O . ASN A 1 102 ? -13.904 -4.054 11.011 1.00 95.12 102 ASN A O 1
ATOM 857 N N . VAL A 1 103 ? -13.941 -1.855 10.471 1.00 95.12 103 VAL A N 1
ATOM 858 C CA . VAL A 1 103 ? -15.321 -1.774 9.961 1.00 95.12 103 VAL A CA 1
ATOM 859 C C . VAL A 1 103 ? -15.361 -1.094 8.590 1.00 95.12 103 VAL A C 1
ATOM 861 O O . VAL A 1 103 ? -14.515 -0.247 8.304 1.00 95.12 103 VAL A O 1
ATOM 864 N N . ASP A 1 104 ? -16.327 -1.450 7.744 1.00 95.44 104 ASP A N 1
ATOM 865 C CA . ASP A 1 104 ? -16.596 -0.742 6.484 1.00 95.44 104 ASP A CA 1
ATOM 866 C C . ASP A 1 104 ? -17.232 0.640 6.725 1.00 95.44 104 ASP A C 1
ATOM 868 O O . ASP A 1 104 ? -17.807 0.909 7.788 1.00 95.44 104 ASP A O 1
ATOM 872 N N . PHE A 1 105 ? -17.126 1.540 5.745 1.00 96.50 105 PHE A N 1
ATOM 873 C CA . PHE A 1 105 ? -17.639 2.901 5.889 1.00 96.50 105 PHE A CA 1
ATOM 874 C C . PHE A 1 105 ? -19.170 2.947 5.949 1.00 96.50 105 PHE A C 1
ATOM 876 O O . PHE A 1 105 ? -19.721 3.727 6.727 1.00 96.50 105 PHE A O 1
ATOM 883 N N . LYS A 1 106 ? -19.873 2.084 5.213 1.00 94.81 106 LYS A N 1
ATOM 884 C CA . LYS A 1 106 ? -21.335 1.959 5.277 1.00 94.81 106 LYS A CA 1
ATOM 885 C C . LYS A 1 106 ? -21.847 1.675 6.688 1.00 94.81 106 LYS A C 1
ATOM 887 O O . LYS A 1 106 ? -22.856 2.246 7.107 1.00 94.81 106 LYS A O 1
ATOM 892 N N . THR A 1 107 ? -21.153 0.834 7.449 1.00 93.75 107 THR A N 1
ATOM 893 C CA . THR A 1 107 ? -21.444 0.586 8.865 1.00 93.75 107 THR A CA 1
ATOM 894 C C . THR A 1 107 ? -21.306 1.866 9.688 1.00 93.75 107 THR A C 1
ATOM 896 O O . THR A 1 107 ? -22.157 2.150 10.533 1.00 93.75 107 THR A O 1
ATOM 899 N N . VAL A 1 108 ? -20.286 2.682 9.420 1.00 95.12 108 VAL A N 1
ATOM 900 C CA . VAL A 1 108 ? -20.099 3.973 10.096 1.00 95.12 108 VAL A CA 1
ATOM 901 C C . VAL A 1 108 ? -21.208 4.960 9.736 1.00 95.12 108 VAL A C 1
ATOM 903 O O . VAL A 1 108 ? -21.803 5.546 10.641 1.00 95.12 108 VAL A O 1
ATOM 906 N N . ASP A 1 109 ? -21.544 5.111 8.451 1.00 94.88 109 ASP A N 1
ATOM 907 C CA . ASP A 1 109 ? -22.591 6.044 8.010 1.00 94.88 109 ASP A CA 1
ATOM 908 C C . ASP A 1 109 ? -23.963 5.699 8.614 1.00 94.88 109 ASP A C 1
ATOM 910 O O . ASP A 1 109 ? -24.662 6.582 9.117 1.00 94.88 109 ASP A O 1
ATOM 914 N N . ARG A 1 110 ? -24.310 4.407 8.694 1.00 93.81 110 ARG A N 1
ATOM 915 C CA . ARG A 1 110 ? -25.546 3.933 9.349 1.00 93.81 110 ARG A CA 1
ATOM 916 C C . ARG A 1 110 ? -25.621 4.275 10.836 1.00 93.81 110 ARG A C 1
ATOM 918 O O . ARG A 1 110 ? -26.714 4.406 11.381 1.00 93.81 110 ARG A O 1
ATOM 925 N N . ASN A 1 111 ? -24.475 4.413 11.499 1.00 94.38 111 ASN A N 1
ATOM 926 C CA . ASN A 1 111 ? -24.382 4.666 12.934 1.00 94.38 111 ASN A CA 1
ATOM 927 C C . ASN A 1 111 ? -23.980 6.117 13.268 1.00 94.38 111 ASN A C 1
ATOM 929 O O . ASN A 1 111 ? -23.724 6.409 14.433 1.00 94.38 111 ASN A O 1
ATOM 933 N N . LYS A 1 112 ? -23.985 7.047 12.300 1.00 93.50 112 LYS A N 1
ATOM 934 C CA . LYS A 1 112 ? -23.510 8.437 12.482 1.00 93.50 112 LYS A CA 1
ATOM 935 C C . LYS A 1 112 ? -24.237 9.258 13.551 1.00 93.50 112 LYS A C 1
ATOM 937 O O . LYS A 1 112 ? -23.663 10.194 14.095 1.00 93.50 112 LYS A O 1
ATOM 942 N N . ASN A 1 113 ? -25.484 8.904 13.862 1.00 94.50 113 ASN A N 1
ATOM 943 C CA . ASN A 1 113 ? -26.298 9.576 14.884 1.00 94.50 113 ASN A CA 1
ATOM 944 C C . ASN A 1 113 ? -26.163 8.939 16.279 1.00 94.50 113 ASN A C 1
ATOM 946 O O . ASN A 1 113 ? -26.883 9.310 17.202 1.00 94.50 113 ASN A O 1
ATOM 950 N N . ARG A 1 114 ? -25.291 7.938 16.435 1.00 94.50 114 ARG A N 1
ATOM 951 C CA . ARG A 1 114 ? -25.067 7.217 17.691 1.00 94.50 114 ARG A CA 1
ATOM 952 C C . ARG A 1 114 ? -23.728 7.638 18.287 1.00 94.50 114 ARG A C 1
ATOM 954 O O . ARG A 1 114 ? -22.809 7.990 17.555 1.00 94.50 114 ARG A O 1
ATOM 961 N N . ASN A 1 115 ? -23.581 7.535 19.609 1.00 95.88 115 ASN A N 1
ATOM 962 C CA . ASN A 1 115 ? -22.311 7.823 20.285 1.00 95.88 115 ASN A CA 1
ATOM 963 C C . ASN A 1 115 ? -21.322 6.644 20.167 1.00 95.88 115 ASN A C 1
ATOM 965 O O . ASN A 1 115 ? -20.929 6.032 21.163 1.00 95.88 115 ASN A O 1
ATOM 969 N N . ILE A 1 116 ? -20.984 6.285 18.924 1.00 96.12 116 ILE A N 1
ATOM 970 C CA . ILE A 1 116 ? -20.056 5.206 18.580 1.00 96.12 116 ILE A CA 1
ATOM 971 C C . ILE A 1 116 ? -18.874 5.794 17.815 1.00 96.12 116 ILE A C 1
ATOM 973 O O . ILE A 1 116 ? -19.036 6.447 16.789 1.00 96.12 116 ILE A O 1
ATOM 977 N N . ASP A 1 117 ? -17.676 5.540 18.321 1.00 96.19 117 ASP A N 1
ATOM 978 C CA . ASP A 1 117 ? -16.420 6.021 17.763 1.00 96.19 117 ASP A CA 1
ATOM 979 C C . ASP A 1 117 ? -15.664 4.850 17.130 1.00 96.19 117 ASP A C 1
ATOM 981 O O . ASP A 1 117 ? -15.147 3.974 17.828 1.00 96.19 117 ASP A O 1
ATOM 985 N N . PHE A 1 118 ? -15.632 4.825 15.799 1.00 96.44 118 PHE A N 1
ATOM 986 C CA . PHE A 1 118 ? -14.942 3.802 15.020 1.00 96.44 118 PHE A CA 1
ATOM 987 C C . PHE A 1 118 ? -13.511 4.249 14.731 1.00 96.44 118 PHE A C 1
ATOM 989 O O . PHE A 1 118 ? -13.282 5.241 14.038 1.00 96.44 118 PHE A O 1
ATOM 996 N N . LYS A 1 119 ? -12.534 3.511 15.261 1.00 96.00 119 LYS A N 1
ATOM 997 C CA . LYS A 1 119 ? -11.116 3.878 15.150 1.00 96.00 119 LYS A CA 1
ATOM 998 C C . LYS A 1 119 ? -10.483 3.469 13.833 1.00 96.00 119 LYS A C 1
ATOM 1000 O O . LYS A 1 119 ? -9.633 4.207 13.336 1.00 96.00 119 LYS A O 1
ATOM 1005 N N . ASN A 1 120 ? -10.924 2.347 13.269 1.00 96.44 120 ASN A N 1
ATOM 1006 C CA . ASN A 1 120 ? -10.375 1.777 12.047 1.00 96.44 120 ASN A CA 1
ATOM 1007 C C . ASN A 1 120 ? -11.485 1.550 11.020 1.00 96.44 120 ASN A C 1
ATOM 1009 O O . ASN A 1 120 ? -12.194 0.545 11.048 1.00 96.44 120 ASN A O 1
ATOM 1013 N N . VAL A 1 121 ? -11.643 2.521 10.120 1.00 97.25 121 VAL A N 1
ATOM 1014 C CA . VAL A 1 121 ? -12.662 2.496 9.066 1.00 97.25 121 VAL A CA 1
ATOM 1015 C C . VAL A 1 121 ? -11.996 2.210 7.728 1.00 97.25 121 VAL A C 1
ATOM 1017 O O . VAL A 1 121 ? -11.046 2.901 7.352 1.00 97.25 121 VAL A O 1
ATOM 1020 N N . THR A 1 122 ? -12.490 1.203 7.016 1.00 97.62 122 THR A N 1
ATOM 1021 C CA . THR A 1 122 ? -12.017 0.824 5.682 1.00 97.62 122 THR A CA 1
ATOM 1022 C C . THR A 1 122 ? -13.040 1.248 4.640 1.00 97.62 122 THR A C 1
ATOM 1024 O O . THR A 1 122 ? -14.211 0.915 4.778 1.00 97.62 122 THR A O 1
ATOM 1027 N N . TYR A 1 123 ? -12.610 1.966 3.604 1.00 98.00 123 TYR A N 1
ATOM 1028 C CA . TYR A 1 123 ? -13.452 2.251 2.441 1.00 98.00 123 TYR A CA 1
ATOM 1029 C C . TYR A 1 123 ? -13.308 1.103 1.443 1.00 98.00 123 TYR A C 1
ATOM 1031 O O . TYR A 1 123 ? -12.209 0.882 0.933 1.00 98.00 123 TYR A O 1
ATOM 1039 N N . ILE A 1 124 ? -14.373 0.334 1.227 1.00 97.25 124 ILE A N 1
ATOM 1040 C CA . ILE A 1 124 ? -14.366 -0.844 0.343 1.00 97.25 124 ILE A CA 1
ATOM 1041 C C . ILE A 1 124 ? -15.099 -0.569 -0.974 1.00 97.25 124 ILE A C 1
ATOM 1043 O O . ILE A 1 124 ? -15.794 0.435 -1.115 1.00 97.25 124 ILE A O 1
ATOM 1047 N N . GLN A 1 125 ? -14.994 -1.488 -1.937 1.00 96.31 125 GLN A N 1
ATOM 1048 C CA . GLN A 1 125 ? -15.658 -1.356 -3.238 1.00 96.31 125 GLN A CA 1
ATOM 1049 C C . GLN A 1 125 ? -17.170 -1.093 -3.112 1.00 96.31 125 GLN A C 1
ATOM 1051 O O . GLN A 1 125 ? -17.680 -0.183 -3.759 1.00 96.31 125 GLN A O 1
ATOM 1056 N N . ASN A 1 126 ? -17.866 -1.813 -2.224 1.00 94.50 126 ASN A N 1
ATOM 1057 C CA . ASN A 1 126 ? -19.296 -1.594 -1.972 1.00 94.50 126 ASN A CA 1
ATOM 1058 C C . ASN A 1 126 ? -19.593 -0.174 -1.456 1.00 94.50 126 ASN A C 1
ATOM 1060 O O . ASN A 1 126 ? -20.636 0.386 -1.781 1.00 94.50 126 ASN A O 1
ATOM 1064 N N . ASP A 1 127 ? -18.689 0.412 -0.659 1.00 96.50 127 ASP A N 1
ATOM 1065 C CA . ASP A 1 127 ? -18.827 1.801 -0.214 1.00 96.50 127 ASP A CA 1
ATOM 1066 C C . ASP A 1 127 ? -18.643 2.750 -1.405 1.00 96.50 127 ASP A C 1
ATOM 1068 O O . ASP A 1 127 ? -19.434 3.668 -1.585 1.00 96.50 127 ASP A O 1
ATOM 1072 N N . ARG A 1 128 ? -17.647 2.512 -2.269 1.00 95.94 128 ARG A N 1
ATOM 1073 C CA . ARG A 1 128 ? -17.439 3.310 -3.490 1.00 95.94 128 ARG A CA 1
ATOM 1074 C C . ARG A 1 128 ? -18.646 3.267 -4.425 1.00 95.94 128 ARG A C 1
ATOM 1076 O O . ARG A 1 128 ? -18.998 4.287 -5.010 1.00 95.94 128 ARG A O 1
ATOM 1083 N N . GLU A 1 129 ? -19.271 2.108 -4.586 1.00 94.69 129 GLU A N 1
ATOM 1084 C CA . GLU A 1 129 ? -20.459 1.951 -5.432 1.00 94.69 129 GLU A CA 1
ATOM 1085 C C . GLU A 1 129 ? -21.665 2.740 -4.897 1.00 94.69 129 GLU A C 1
ATOM 1087 O O . GLU A 1 129 ? -22.455 3.254 -5.686 1.00 94.69 129 GLU A O 1
ATOM 1092 N N . GLU A 1 130 ? -21.781 2.894 -3.575 1.00 95.94 130 GLU A N 1
ATOM 1093 C CA . GLU A 1 130 ? -22.887 3.610 -2.924 1.00 95.94 130 GLU A CA 1
ATOM 1094 C C . GLU A 1 130 ? -22.614 5.114 -2.742 1.00 95.94 130 GLU A C 1
ATOM 1096 O O . GLU A 1 130 ? -23.491 5.943 -2.986 1.00 95.94 130 GLU A O 1
ATOM 1101 N N . PHE A 1 131 ? -21.399 5.484 -2.333 1.00 95.00 131 PHE A N 1
ATOM 1102 C CA . PHE A 1 131 ? -21.019 6.852 -1.954 1.00 95.00 131 PHE A CA 1
ATOM 1103 C C . PHE A 1 131 ? -20.129 7.554 -2.997 1.00 95.00 131 PHE A C 1
ATOM 1105 O O . PHE A 1 131 ? -19.859 8.753 -2.888 1.00 95.00 131 PHE A O 1
ATOM 1112 N N . GLY A 1 132 ? -19.696 6.837 -4.036 1.00 94.44 132 GLY A N 1
ATOM 1113 C CA . GLY A 1 132 ? -18.896 7.351 -5.144 1.00 94.44 132 GLY A CA 1
ATOM 1114 C C . GLY A 1 132 ? -17.382 7.306 -4.913 1.00 94.44 132 GLY A C 1
ATOM 1115 O O . GLY A 1 132 ? -16.859 6.668 -4.001 1.00 94.44 132 GLY A O 1
ATOM 1116 N N . ASN A 1 133 ? -16.639 8.010 -5.770 1.00 93.38 133 ASN A N 1
ATOM 1117 C CA . ASN A 1 133 ? -15.169 7.971 -5.783 1.00 93.38 133 ASN A CA 1
ATOM 1118 C C . ASN A 1 133 ? -14.498 8.885 -4.734 1.00 93.38 133 ASN A C 1
ATOM 1120 O O . ASN A 1 133 ? -13.277 8.850 -4.582 1.00 93.38 133 ASN A O 1
ATOM 1124 N N . ASN A 1 134 ? -15.267 9.719 -4.025 1.00 93.94 134 ASN A N 1
ATOM 1125 C CA . ASN A 1 134 ? -14.737 10.645 -3.024 1.00 93.94 134 ASN A CA 1
ATOM 1126 C C . ASN A 1 134 ? -14.581 9.941 -1.673 1.00 93.94 134 ASN A C 1
ATOM 1128 O O . ASN A 1 134 ? -15.564 9.692 -0.982 1.00 93.94 134 ASN A O 1
ATOM 1132 N N . ILE A 1 135 ? -13.337 9.664 -1.282 1.00 95.69 135 ILE A N 1
ATOM 1133 C CA . ILE A 1 135 ? -13.028 8.946 -0.042 1.00 95.69 135 ILE A CA 1
ATOM 1134 C C . ILE A 1 135 ? -13.256 9.870 1.177 1.00 95.69 135 ILE A C 1
ATOM 1136 O O . ILE A 1 135 ? -12.663 10.953 1.244 1.00 95.69 135 ILE A O 1
ATOM 1140 N N . PRO A 1 136 ? -14.076 9.469 2.167 1.00 95.25 136 PRO A N 1
ATOM 1141 C CA . PRO A 1 136 ? -14.326 10.259 3.376 1.00 95.25 136 PRO A CA 1
ATOM 1142 C C . PRO A 1 136 ? -13.073 10.496 4.240 1.00 95.25 136 PRO A C 1
ATOM 1144 O O . PRO A 1 136 ? -12.159 9.679 4.303 1.00 95.25 136 PRO A O 1
ATOM 1147 N N . ARG A 1 137 ? -13.025 11.610 4.987 1.00 92.81 137 ARG A N 1
ATOM 1148 C CA . ARG A 1 137 ? -11.836 11.993 5.785 1.00 92.81 137 ARG A CA 1
ATOM 1149 C C . ARG A 1 137 ? -11.539 11.084 6.982 1.00 92.81 137 ARG A C 1
ATOM 1151 O O . ARG A 1 137 ? -10.423 11.104 7.487 1.00 92.81 137 ARG A O 1
ATOM 1158 N N . ASN A 1 138 ? -12.510 10.325 7.475 1.00 91.12 138 ASN A N 1
ATOM 1159 C CA . ASN A 1 138 ? -12.358 9.440 8.636 1.00 91.12 138 ASN A CA 1
ATOM 1160 C C . ASN A 1 138 ? -11.889 8.019 8.269 1.00 91.12 138 ASN A C 1
ATOM 1162 O O . ASN A 1 138 ? -11.860 7.149 9.136 1.00 91.12 138 ASN A O 1
ATOM 1166 N N . ILE A 1 139 ? -11.521 7.784 7.008 1.00 97.31 139 ILE A N 1
ATOM 1167 C CA . ILE A 1 139 ? -11.019 6.495 6.531 1.00 97.31 139 ILE A CA 1
ATOM 1168 C C . ILE A 1 139 ? -9.566 6.284 6.967 1.00 97.31 139 ILE A C 1
ATOM 1170 O O . ILE A 1 139 ? -8.729 7.175 6.848 1.00 97.31 139 ILE A O 1
ATOM 1174 N N . ARG A 1 140 ? -9.268 5.084 7.472 1.00 96.88 140 ARG A N 1
ATOM 1175 C CA . ARG A 1 140 ? -7.912 4.631 7.821 1.00 96.88 140 ARG A CA 1
ATOM 1176 C C . ARG A 1 140 ? -7.295 3.731 6.764 1.00 96.88 140 ARG A C 1
ATOM 1178 O O . ARG A 1 140 ? -6.081 3.759 6.593 1.00 96.88 140 ARG A O 1
ATOM 1185 N N . SER A 1 141 ? -8.112 2.994 6.025 1.00 97.12 141 SER A N 1
ATOM 1186 C CA . SER A 1 141 ? -7.631 2.058 5.011 1.00 97.12 141 SER A CA 1
ATOM 1187 C C . SER A 1 141 ? -8.519 2.090 3.780 1.00 97.12 141 SER A C 1
ATOM 1189 O O . SER A 1 141 ? -9.733 2.251 3.890 1.00 97.12 141 SER A O 1
ATOM 1191 N N . ILE A 1 142 ? -7.930 1.910 2.605 1.00 97.62 142 ILE A N 1
ATOM 1192 C CA . ILE A 1 142 ? -8.687 1.640 1.382 1.00 97.62 142 ILE A CA 1
ATOM 1193 C C . ILE A 1 142 ? -8.599 0.138 1.129 1.00 97.62 142 ILE A C 1
ATOM 1195 O O . ILE A 1 142 ? -7.502 -0.415 1.117 1.00 97.62 142 ILE A O 1
ATOM 1199 N N . GLY A 1 143 ? -9.748 -0.523 1.007 1.00 97.31 143 GLY A N 1
ATOM 1200 C CA . GLY A 1 143 ? -9.828 -1.974 0.874 1.00 97.31 143 GLY A CA 1
ATOM 1201 C C . GLY A 1 143 ? -9.299 -2.489 -0.463 1.00 97.31 143 GLY A C 1
ATOM 1202 O O . GLY A 1 143 ? -9.114 -1.730 -1.418 1.00 97.31 143 GLY A O 1
ATOM 1203 N N . ASN A 1 144 ? -9.097 -3.803 -0.532 1.00 97.44 144 ASN A N 1
ATOM 1204 C CA . ASN A 1 144 ? -8.717 -4.486 -1.767 1.00 97.44 144 ASN A CA 1
ATOM 1205 C C . ASN A 1 144 ? -9.746 -4.202 -2.869 1.00 97.44 144 ASN A C 1
ATOM 1207 O O . ASN A 1 144 ? -10.944 -4.119 -2.587 1.00 97.44 144 ASN A O 1
ATOM 1211 N N . GLN A 1 145 ? -9.267 -4.031 -4.103 1.00 97.81 145 GLN A N 1
ATOM 1212 C CA . GLN A 1 145 ? -10.094 -3.812 -5.298 1.00 97.81 145 GLN A CA 1
ATOM 1213 C C . GLN A 1 145 ? -11.081 -2.630 -5.195 1.00 97.81 145 GLN A C 1
ATOM 1215 O O . GLN A 1 145 ? -12.013 -2.526 -5.989 1.00 97.81 145 GLN A O 1
ATOM 1220 N N . CYS A 1 146 ? -10.889 -1.697 -4.251 1.00 97.81 146 CYS A N 1
ATOM 1221 C CA . CYS A 1 146 ? -11.870 -0.644 -3.974 1.00 97.81 146 CYS A CA 1
ATOM 1222 C C . CYS A 1 146 ? -12.243 0.180 -5.218 1.00 97.81 146 CYS A C 1
ATOM 1224 O O . CYS A 1 146 ? -13.411 0.525 -5.390 1.00 97.81 146 CYS A O 1
ATOM 1226 N N . PHE A 1 147 ? -11.272 0.475 -6.084 1.00 97.75 147 PHE A N 1
ATOM 1227 C CA . PHE A 1 147 ? -11.425 1.190 -7.353 1.00 97.75 147 PHE A CA 1
ATOM 1228 C C . PHE A 1 147 ? -11.086 0.301 -8.563 1.00 97.75 147 PHE A C 1
ATOM 1230 O O . PHE A 1 147 ? -10.703 0.824 -9.608 1.00 97.75 147 PHE A O 1
ATOM 1237 N N . TYR A 1 148 ? -11.235 -1.021 -8.443 1.00 97.69 148 TYR A N 1
ATOM 1238 C CA . TYR A 1 148 ? -10.981 -1.956 -9.540 1.00 97.69 148 TYR A CA 1
ATOM 1239 C C . TYR A 1 148 ? -11.773 -1.572 -10.799 1.00 97.69 148 TYR A C 1
ATOM 1241 O O . TYR A 1 148 ? -12.968 -1.277 -10.728 1.00 97.69 148 TYR A O 1
ATOM 1249 N N . GLU A 1 149 ? -11.074 -1.508 -11.932 1.00 96.81 149 GLU A N 1
ATOM 1250 C CA . GLU A 1 149 ? -11.584 -1.131 -13.255 1.00 96.81 149 GLU A CA 1
ATOM 1251 C C . GLU A 1 149 ? -12.389 0.182 -13.284 1.00 96.81 149 GLU A C 1
ATOM 1253 O O . GLU A 1 149 ? -13.287 0.379 -14.110 1.00 96.81 149 GLU A O 1
ATOM 1258 N N . CYS A 1 150 ? -12.058 1.141 -12.409 1.00 95.56 150 CYS A N 1
ATOM 1259 C CA . CYS A 1 150 ? -12.689 2.460 -12.404 1.00 95.56 150 CYS A CA 1
ATOM 1260 C C . CYS A 1 150 ? -12.163 3.328 -13.567 1.00 95.56 150 CYS A C 1
ATOM 1262 O O . CYS A 1 150 ? -11.452 4.316 -13.386 1.00 95.56 150 CYS A O 1
ATOM 1264 N N . ASN A 1 151 ? -12.528 2.956 -14.796 1.00 94.00 151 ASN A N 1
ATOM 1265 C CA . ASN A 1 151 ? -12.023 3.523 -16.050 1.00 94.00 151 ASN A CA 1
ATOM 1266 C C . ASN A 1 151 ? -12.286 5.026 -16.223 1.00 94.00 151 ASN A C 1
ATOM 1268 O O . ASN A 1 151 ? -11.599 5.676 -17.006 1.00 94.00 151 ASN A O 1
ATOM 1272 N N . SER A 1 152 ? -13.256 5.598 -15.508 1.00 93.44 152 SER A N 1
ATOM 1273 C CA . SER A 1 152 ? -13.542 7.039 -15.520 1.00 93.44 152 SER A CA 1
ATOM 1274 C C . SER A 1 152 ? -12.716 7.842 -14.506 1.00 93.44 152 SER A C 1
ATOM 1276 O O . SER A 1 152 ? -12.791 9.070 -14.499 1.00 93.44 152 SER A O 1
ATOM 1278 N N . LEU A 1 153 ? -11.965 7.187 -13.614 1.00 94.75 153 LEU A N 1
ATOM 1279 C CA . LEU A 1 153 ? -11.200 7.847 -12.557 1.00 94.75 153 LEU A CA 1
ATOM 1280 C C . LEU A 1 153 ? -9.936 8.484 -13.140 1.00 94.75 153 LEU A C 1
ATOM 1282 O O . LEU A 1 153 ? -8.942 7.807 -13.370 1.00 94.75 153 LEU A O 1
ATOM 1286 N N . SER A 1 154 ? -9.956 9.797 -13.375 1.00 93.69 154 SER A N 1
ATOM 1287 C CA . SER A 1 154 ? -8.775 10.537 -13.847 1.00 93.69 154 SER A CA 1
ATOM 1288 C C . SER A 1 154 ? -7.807 10.920 -12.725 1.00 93.69 154 SER A C 1
ATOM 1290 O O . SER A 1 154 ? -6.613 11.102 -12.957 1.00 93.69 154 SER A O 1
ATOM 1292 N N . SER A 1 155 ? -8.329 11.062 -11.508 1.00 90.69 155 SER A N 1
ATOM 1293 C CA . SER A 1 155 ? -7.590 11.449 -10.308 1.00 90.69 155 SER A CA 1
ATOM 1294 C C . SER A 1 155 ? -8.324 10.966 -9.065 1.00 90.69 155 SER A C 1
ATOM 1296 O O . SER A 1 155 ? -9.556 10.987 -9.036 1.00 90.69 155 SER A O 1
ATOM 1298 N N . VAL A 1 156 ? -7.580 10.631 -8.015 1.00 90.81 156 VAL A N 1
ATOM 1299 C CA . VAL A 1 156 ? -8.123 10.295 -6.695 1.00 90.81 156 VAL A CA 1
ATOM 1300 C C . VAL A 1 156 ? -7.453 11.150 -5.624 1.00 90.81 156 VAL A C 1
ATOM 1302 O O . VAL A 1 156 ? -6.236 11.332 -5.630 1.00 90.81 156 VAL A O 1
ATOM 1305 N N . ASN A 1 157 ? -8.254 11.687 -4.705 1.00 89.62 157 ASN A N 1
ATOM 1306 C CA . ASN A 1 157 ? -7.752 12.359 -3.512 1.00 89.62 157 ASN A CA 1
ATOM 1307 C C . ASN A 1 157 ? -7.805 11.377 -2.341 1.00 89.62 157 ASN A C 1
ATOM 1309 O O . ASN A 1 157 ? -8.887 11.075 -1.837 1.00 89.62 157 ASN A O 1
ATOM 1313 N N . ILE A 1 158 ? -6.643 10.864 -1.938 1.00 94.62 158 ILE A N 1
ATOM 1314 C CA . ILE A 1 158 ? -6.520 9.956 -0.799 1.00 94.62 158 ILE A CA 1
ATOM 1315 C C . ILE A 1 158 ? -6.388 10.803 0.482 1.00 94.62 158 ILE A C 1
ATOM 1317 O O . ILE A 1 158 ? -5.435 11.577 0.602 1.00 94.62 158 ILE A O 1
ATOM 1321 N N . PRO A 1 159 ? -7.313 10.684 1.455 1.00 95.00 159 PRO A N 1
ATOM 1322 C CA . PRO A 1 159 ? -7.275 11.472 2.683 1.00 95.00 159 PRO A CA 1
ATOM 1323 C C . PRO A 1 159 ? -6.007 11.233 3.505 1.00 95.00 159 PRO A C 1
ATOM 1325 O O . PRO A 1 159 ? -5.526 10.110 3.618 1.00 95.00 159 PRO A O 1
ATOM 1328 N N . SER A 1 160 ? -5.514 12.275 4.179 1.00 94.88 160 SER A N 1
ATOM 1329 C CA . SER A 1 160 ? -4.283 12.220 4.987 1.00 94.88 160 SER A CA 1
ATOM 1330 C C . SER A 1 160 ? -4.353 11.303 6.214 1.00 94.88 160 SER A C 1
ATOM 1332 O O . SER A 1 160 ? -3.354 11.122 6.899 1.00 94.88 160 SER A O 1
ATOM 1334 N N . SER A 1 161 ? -5.536 10.787 6.542 1.00 95.44 161 SER A N 1
ATOM 1335 C CA . SER A 1 161 ? -5.797 9.833 7.622 1.00 95.44 161 SER A CA 1
ATOM 1336 C C . SER A 1 161 ? -5.559 8.377 7.219 1.00 95.44 161 SER A C 1
ATOM 1338 O O . SER A 1 161 ? -5.447 7.538 8.120 1.00 95.44 161 SER A O 1
ATOM 1340 N N . VAL A 1 162 ? -5.468 8.096 5.912 1.00 96.44 162 VAL A N 1
ATOM 1341 C CA . VAL A 1 162 ? -5.249 6.760 5.353 1.00 96.44 162 VAL A CA 1
ATOM 1342 C C . VAL A 1 162 ? -3.817 6.311 5.616 1.00 96.44 162 VAL A C 1
ATOM 1344 O O . VAL A 1 162 ? -2.867 7.010 5.274 1.00 96.44 162 VAL A O 1
ATOM 1347 N N . THR A 1 163 ? -3.671 5.125 6.200 1.00 94.75 163 THR A N 1
ATOM 1348 C CA . THR A 1 163 ? -2.390 4.491 6.538 1.00 94.75 163 THR A CA 1
ATOM 1349 C C . THR A 1 163 ? -2.075 3.273 5.669 1.00 94.75 163 THR A C 1
ATOM 1351 O O . THR A 1 163 ? -0.924 2.849 5.636 1.00 94.75 163 THR A O 1
ATOM 1354 N N . SER A 1 164 ? -3.055 2.704 4.959 1.00 94.06 164 SER A N 1
ATOM 1355 C CA . SER A 1 164 ? -2.845 1.544 4.079 1.00 94.06 164 SER A CA 1
ATOM 1356 C C . SER A 1 164 ? -3.768 1.533 2.857 1.00 94.06 164 SER A C 1
ATOM 1358 O O . SER A 1 164 ? -4.919 1.980 2.924 1.00 94.06 164 SER A O 1
ATOM 1360 N N . ILE A 1 165 ? -3.252 1.001 1.746 1.00 95.62 165 ILE A N 1
ATOM 1361 C CA . ILE A 1 165 ? -3.969 0.818 0.477 1.00 95.62 165 ILE A CA 1
ATOM 1362 C C . ILE A 1 165 ? -3.904 -0.665 0.097 1.00 95.62 165 ILE A C 1
ATOM 1364 O O . ILE A 1 165 ? -2.813 -1.228 0.015 1.00 95.62 165 ILE A O 1
ATOM 1368 N N . GLY A 1 166 ? -5.068 -1.287 -0.091 1.00 95.69 166 GLY A N 1
ATOM 1369 C CA . GLY A 1 166 ? -5.206 -2.717 -0.360 1.00 95.69 166 GLY A CA 1
ATOM 1370 C C . GLY A 1 166 ? -4.726 -3.167 -1.742 1.00 95.69 166 GLY A C 1
ATOM 1371 O O . GLY A 1 166 ? -4.418 -2.362 -2.622 1.00 95.69 166 GLY A O 1
ATOM 1372 N N . GLU A 1 167 ? -4.696 -4.483 -1.925 1.00 96.75 167 GLU A N 1
ATOM 1373 C CA . GLU A 1 167 ? -4.307 -5.152 -3.172 1.00 96.75 167 GLU A CA 1
ATOM 1374 C C . GLU A 1 167 ? -5.256 -4.794 -4.319 1.00 96.75 167 GLU A C 1
ATOM 1376 O O . GLU A 1 167 ? -6.469 -4.651 -4.124 1.00 96.75 167 GLU A O 1
ATOM 1381 N N . TYR A 1 168 ? -4.703 -4.629 -5.521 1.00 97.88 168 TYR A N 1
ATOM 1382 C CA . TYR A 1 168 ? -5.422 -4.288 -6.751 1.00 97.88 168 TYR A CA 1
ATOM 1383 C C . TYR A 1 168 ? -6.348 -3.063 -6.623 1.00 97.88 168 TYR A C 1
ATOM 1385 O O . TYR A 1 168 ? -7.291 -2.912 -7.399 1.00 97.88 168 TYR A O 1
ATOM 1393 N N . CYS A 1 169 ? -6.100 -2.174 -5.649 1.00 97.31 169 CYS A N 1
ATOM 1394 C CA . CYS A 1 169 ? -7.020 -1.097 -5.282 1.00 97.31 169 CYS A CA 1
ATOM 1395 C C . CYS A 1 169 ? -7.388 -0.192 -6.461 1.00 97.31 169 CYS A C 1
ATOM 1397 O O . CYS A 1 169 ? -8.564 0.110 -6.619 1.00 97.31 169 CYS A O 1
ATOM 1399 N N . PHE A 1 170 ? -6.424 0.217 -7.286 1.00 97.75 170 PHE A N 1
ATOM 1400 C CA . PHE A 1 170 ? -6.632 1.025 -8.494 1.00 97.75 170 PHE A CA 1
ATOM 1401 C C . PHE A 1 170 ? -6.344 0.236 -9.778 1.00 97.75 170 PHE A C 1
ATOM 1403 O O . PHE A 1 170 ? -6.128 0.835 -10.832 1.00 97.75 170 PHE A O 1
ATOM 1410 N N . SER A 1 171 ? -6.340 -1.100 -9.715 1.00 98.25 171 SER A N 1
ATOM 1411 C CA . SER A 1 171 ? -6.094 -1.929 -10.895 1.00 98.25 171 SER A CA 1
ATOM 1412 C C . SER A 1 171 ? -7.134 -1.642 -11.983 1.00 98.25 171 SER A C 1
ATOM 1414 O O . SER A 1 171 ? -8.315 -1.465 -11.691 1.00 98.25 171 SER A O 1
ATOM 1416 N N . GLY A 1 172 ? -6.696 -1.515 -13.232 1.00 97.50 172 GLY A N 1
ATOM 1417 C CA . GLY A 1 172 ? -7.546 -1.197 -14.376 1.00 97.50 172 GLY A CA 1
ATOM 1418 C C . GLY A 1 172 ? -8.087 0.238 -14.399 1.00 97.50 172 GLY A C 1
ATOM 1419 O O . GLY A 1 172 ? -8.952 0.541 -15.218 1.00 97.50 172 GLY A O 1
ATOM 1420 N N . CYS A 1 173 ? -7.612 1.157 -13.546 1.00 97.50 173 CYS A N 1
ATOM 1421 C CA . CYS A 1 173 ? -7.976 2.579 -13.624 1.00 97.50 173 CYS A CA 1
ATOM 1422 C C . CYS A 1 173 ? -7.302 3.268 -14.829 1.00 97.50 173 CYS A C 1
ATOM 1424 O O . CYS A 1 173 ? -6.436 4.130 -14.683 1.00 97.50 173 CYS A O 1
ATOM 1426 N N . SER A 1 174 ? -7.704 2.902 -16.047 1.00 96.12 174 SER A N 1
ATOM 1427 C CA . SER A 1 174 ? -7.031 3.285 -17.298 1.00 96.12 174 SER A CA 1
ATOM 1428 C C . SER A 1 174 ? -6.977 4.797 -17.566 1.00 96.12 174 SER A C 1
ATOM 1430 O O . SER A 1 174 ? -6.075 5.263 -18.265 1.00 96.12 174 SER A O 1
ATOM 1432 N N . SER A 1 175 ? -7.895 5.585 -16.988 1.00 96.75 175 SER A N 1
ATOM 1433 C CA . SER A 1 175 ? -7.890 7.051 -17.098 1.00 96.75 175 SER A CA 1
ATOM 1434 C C . SER A 1 175 ? -7.019 7.773 -16.072 1.00 96.75 175 SER A C 1
ATOM 1436 O O . SER A 1 175 ? -6.806 8.977 -16.232 1.00 96.75 175 SER A O 1
ATOM 1438 N N . LEU A 1 176 ? -6.523 7.082 -15.044 1.00 96.62 176 LEU A N 1
ATOM 1439 C CA . LEU A 1 176 ? -5.842 7.689 -13.904 1.00 96.62 176 LEU A CA 1
ATOM 1440 C C . LEU A 1 176 ? -4.498 8.261 -14.336 1.00 96.62 176 LEU A C 1
ATOM 1442 O O . LEU A 1 176 ? -3.612 7.518 -14.739 1.00 96.62 176 LEU A O 1
ATOM 1446 N N . THR A 1 177 ? -4.336 9.584 -14.273 1.00 95.12 177 THR A N 1
ATOM 1447 C CA . THR A 1 177 ? -3.092 10.243 -14.712 1.00 95.12 177 THR A CA 1
ATOM 1448 C C . THR A 1 177 ? -2.131 10.529 -13.568 1.00 95.12 177 THR A C 1
ATOM 1450 O O . THR A 1 177 ? -0.925 10.636 -13.789 1.00 95.12 177 THR A O 1
ATOM 1453 N N . TYR A 1 178 ? -2.666 10.695 -12.358 1.00 89.69 178 TYR A N 1
ATOM 1454 C CA . TYR A 1 178 ? -1.921 11.106 -11.175 1.00 89.69 178 TYR A CA 1
ATOM 1455 C C . TYR A 1 178 ? -2.571 10.576 -9.896 1.00 89.69 178 TYR A C 1
ATOM 1457 O O . TYR A 1 178 ? -3.797 10.606 -9.752 1.00 89.69 178 TYR A O 1
ATOM 1465 N N . VAL A 1 179 ? -1.727 10.168 -8.946 1.00 90.00 179 VAL A N 1
ATOM 1466 C CA . VAL A 1 179 ? -2.121 9.770 -7.591 1.00 90.00 179 VAL A CA 1
ATOM 1467 C C . VAL A 1 179 ? -1.176 10.414 -6.583 1.00 90.00 179 VAL A C 1
ATOM 1469 O O . VAL A 1 179 ? 0.044 10.264 -6.675 1.00 90.00 179 VAL A O 1
ATOM 1472 N N . SER A 1 180 ? -1.752 11.107 -5.601 1.00 86.50 180 SER A N 1
ATOM 1473 C CA . SER A 1 180 ? -1.026 11.582 -4.423 1.00 86.50 180 SER A CA 1
ATOM 1474 C C . SER A 1 180 ? -1.275 10.625 -3.266 1.00 86.50 180 SER A C 1
ATOM 1476 O O . SER A 1 180 ? -2.404 10.522 -2.781 1.00 86.50 180 SER A O 1
ATOM 1478 N N . ILE A 1 181 ? -0.237 9.905 -2.843 1.00 91.56 181 ILE A N 1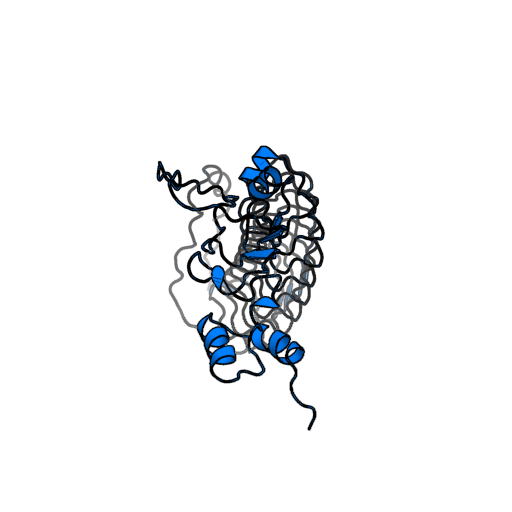
ATOM 1479 C CA . ILE A 1 181 ? -0.307 8.981 -1.710 1.00 91.56 181 ILE A CA 1
ATOM 1480 C C . ILE A 1 181 ? 0.126 9.738 -0.440 1.00 91.56 181 ILE A C 1
ATOM 1482 O O . ILE A 1 181 ? 1.202 10.344 -0.439 1.00 91.56 181 ILE A O 1
ATOM 1486 N N . PRO A 1 182 ? -0.670 9.735 0.647 1.00 93.31 182 PRO A N 1
ATOM 1487 C CA . PRO A 1 182 ? -0.320 10.421 1.885 1.00 93.31 182 PRO A CA 1
ATOM 1488 C C . PRO A 1 182 ? 0.990 9.929 2.499 1.00 93.31 182 PRO A C 1
ATOM 1490 O O . PRO A 1 182 ? 1.306 8.742 2.468 1.00 93.31 182 PRO A O 1
ATOM 1493 N N . SER A 1 183 ? 1.714 10.836 3.157 1.00 93.31 183 SER A N 1
ATOM 1494 C CA . SER A 1 183 ? 3.037 10.560 3.731 1.00 93.31 183 SER A CA 1
ATOM 1495 C C . SER A 1 183 ? 3.054 9.506 4.843 1.00 93.31 183 SER A C 1
ATOM 1497 O O . SER A 1 183 ? 4.126 9.000 5.167 1.00 93.31 183 SER A O 1
ATOM 1499 N N . ILE A 1 184 ? 1.901 9.180 5.435 1.00 93.88 184 ILE A N 1
ATOM 1500 C CA . ILE A 1 184 ? 1.771 8.195 6.520 1.00 93.88 184 ILE A CA 1
ATOM 1501 C C . ILE A 1 184 ? 1.400 6.787 6.029 1.00 93.88 184 ILE A C 1
ATOM 1503 O O . ILE A 1 184 ? 1.253 5.892 6.858 1.00 93.88 184 ILE A O 1
ATOM 1507 N N . VAL A 1 185 ? 1.206 6.589 4.719 1.00 93.31 185 VAL A N 1
ATOM 1508 C CA . VAL A 1 185 ? 0.872 5.273 4.160 1.00 93.31 185 VAL A CA 1
ATOM 1509 C C . VAL A 1 185 ? 2.079 4.348 4.257 1.00 93.31 185 VAL A C 1
ATOM 1511 O O . VAL A 1 185 ? 3.084 4.566 3.590 1.00 93.31 185 VAL A O 1
ATOM 1514 N N . THR A 1 186 ? 1.966 3.289 5.057 1.00 90.19 186 THR A N 1
ATOM 1515 C CA . THR A 1 186 ? 3.074 2.356 5.309 1.00 90.19 186 THR A CA 1
ATOM 1516 C C . THR A 1 186 ? 3.115 1.180 4.336 1.00 90.19 186 THR A C 1
ATOM 1518 O O . THR A 1 186 ? 4.146 0.516 4.228 1.00 90.19 186 THR A O 1
ATOM 1521 N N . SER A 1 187 ? 2.016 0.909 3.625 1.00 82.31 187 SER A N 1
ATOM 1522 C CA . SER A 1 187 ? 1.912 -0.198 2.671 1.00 82.31 187 SER A CA 1
ATOM 1523 C C . SER A 1 187 ? 1.062 0.149 1.445 1.00 82.31 187 SER A C 1
ATOM 1525 O O . SER A 1 187 ? 0.018 0.802 1.549 1.00 82.31 187 SER A O 1
ATOM 1527 N N . ILE A 1 188 ? 1.522 -0.327 0.286 1.00 90.19 188 ILE A N 1
ATOM 1528 C CA . ILE A 1 188 ? 0.808 -0.334 -0.995 1.00 90.19 188 ILE A CA 1
ATOM 1529 C C . ILE A 1 188 ? 0.705 -1.804 -1.410 1.00 90.19 188 ILE A C 1
ATOM 1531 O O . ILE A 1 188 ? 1.740 -2.456 -1.544 1.00 90.19 188 ILE A O 1
ATOM 1535 N N . GLY A 1 189 ? -0.515 -2.327 -1.541 1.00 91.31 189 GLY A N 1
ATOM 1536 C CA . GLY A 1 189 ? -0.745 -3.735 -1.868 1.00 91.31 189 GLY A CA 1
ATOM 1537 C C . GLY A 1 189 ? -0.272 -4.138 -3.268 1.00 91.31 189 GLY A C 1
ATOM 1538 O O . GLY A 1 189 ? -0.040 -3.291 -4.136 1.00 91.31 189 GLY A O 1
ATOM 1539 N N . ASP A 1 190 ? -0.172 -5.446 -3.489 1.00 95.94 190 ASP A N 1
ATOM 1540 C CA . ASP A 1 190 ? 0.167 -6.033 -4.787 1.00 95.94 190 ASP A CA 1
ATOM 1541 C C . ASP A 1 190 ? -0.828 -5.584 -5.867 1.00 95.94 190 ASP A C 1
ATOM 1543 O O . ASP A 1 190 ? -2.017 -5.387 -5.603 1.00 95.94 190 ASP A O 1
ATOM 1547 N N . GLY A 1 191 ? -0.333 -5.333 -7.079 1.00 97.31 191 GLY A N 1
ATOM 1548 C CA . GLY A 1 191 ? -1.138 -4.919 -8.225 1.00 97.31 191 GLY A CA 1
ATOM 1549 C C . GLY A 1 191 ? -1.877 -3.588 -8.054 1.00 97.31 191 GLY A C 1
ATOM 1550 O O . GLY A 1 191 ? -2.794 -3.303 -8.826 1.00 97.31 191 GLY A O 1
ATOM 1551 N N . CYS A 1 192 ? -1.538 -2.767 -7.047 1.00 96.75 192 CYS A N 1
ATOM 1552 C CA . CYS A 1 192 ? -2.326 -1.589 -6.673 1.00 96.75 192 CYS A CA 1
ATOM 1553 C C . CYS A 1 192 ? -2.607 -0.636 -7.846 1.00 96.75 192 CYS A C 1
ATOM 1555 O O . CYS A 1 192 ? -3.709 -0.100 -7.911 1.00 96.75 192 CYS A O 1
ATOM 1557 N N . PHE A 1 193 ? -1.665 -0.443 -8.772 1.00 97.50 193 PHE A N 1
ATOM 1558 C CA . PHE A 1 193 ? -1.821 0.380 -9.978 1.00 97.50 193 PHE A CA 1
ATOM 1559 C C . PHE A 1 193 ? -1.686 -0.432 -11.278 1.00 97.50 193 PHE A C 1
ATOM 1561 O O . PHE A 1 193 ? -1.39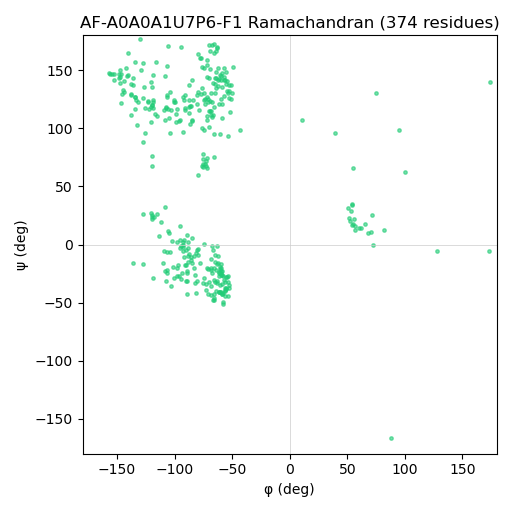4 0.139 -12.330 1.00 97.50 193 PHE A O 1
ATOM 1568 N N . TYR A 1 194 ? -1.926 -1.747 -11.234 1.00 98.25 194 TYR A N 1
ATOM 1569 C CA . TYR A 1 194 ? -1.927 -2.616 -12.415 1.00 98.25 194 TYR A CA 1
ATOM 1570 C C . TYR A 1 194 ? -2.803 -2.016 -13.529 1.00 98.25 194 TYR A C 1
ATOM 1572 O O . TYR A 1 194 ? -3.936 -1.608 -13.289 1.00 98.25 194 TYR A O 1
ATOM 1580 N N . GLY A 1 195 ? -2.302 -1.924 -14.758 1.00 97.56 195 GLY A N 1
ATOM 1581 C CA . GLY A 1 195 ? -3.065 -1.437 -15.910 1.00 97.56 195 GLY A CA 1
ATOM 1582 C C . GLY A 1 195 ? -3.484 0.038 -15.839 1.00 97.56 195 GLY A C 1
ATOM 1583 O O . GLY A 1 195 ? -4.374 0.462 -16.579 1.00 97.56 195 GLY A O 1
ATOM 1584 N N . CYS A 1 196 ? -2.867 0.863 -14.984 1.00 97.56 196 CYS A N 1
ATOM 1585 C CA . CYS A 1 196 ? -3.081 2.314 -14.991 1.00 97.56 196 CYS A CA 1
ATOM 1586 C C . CYS A 1 196 ? -2.348 2.967 -16.177 1.00 97.56 196 CYS A C 1
ATOM 1588 O O . CYS A 1 196 ? -1.401 3.735 -16.009 1.00 97.56 196 CYS A O 1
ATOM 1590 N N . HIS A 1 197 ? -2.790 2.675 -17.405 1.00 96.94 197 HIS A N 1
ATOM 1591 C CA . HIS A 1 197 ? -2.103 3.042 -18.650 1.00 96.94 197 HIS A CA 1
ATOM 1592 C C . HIS A 1 197 ? -1.797 4.536 -18.787 1.00 96.94 197 HIS A C 1
ATOM 1594 O O . HIS A 1 197 ? -0.840 4.909 -19.470 1.00 96.94 197 HIS A O 1
ATOM 1600 N N . ARG A 1 198 ? -2.603 5.408 -18.163 1.00 97.31 198 ARG A N 1
ATOM 1601 C CA . ARG A 1 198 ? -2.413 6.860 -18.224 1.00 97.31 198 ARG A CA 1
ATOM 1602 C C . ARG A 1 198 ? -1.587 7.462 -17.092 1.00 97.31 198 ARG A C 1
ATOM 1604 O O . ARG A 1 198 ? -1.278 8.653 -17.185 1.00 97.31 198 ARG A O 1
ATOM 1611 N N . LEU A 1 199 ? -1.196 6.674 -16.092 1.00 96.62 199 LEU A N 1
ATOM 1612 C CA . LEU A 1 199 ? -0.468 7.157 -14.924 1.00 96.62 199 LEU A CA 1
ATOM 1613 C C . LEU A 1 199 ? 0.924 7.605 -15.358 1.00 96.62 199 LEU A C 1
ATOM 1615 O O . LEU A 1 199 ? 1.753 6.788 -15.743 1.00 96.62 199 LEU A O 1
ATOM 1619 N N . SER A 1 200 ? 1.173 8.914 -15.335 1.00 94.38 200 SER A N 1
ATOM 1620 C CA . SER A 1 200 ? 2.452 9.475 -15.789 1.00 94.38 200 SER A CA 1
ATOM 1621 C C . SER A 1 200 ? 3.458 9.675 -14.664 1.00 94.38 200 SER A C 1
ATOM 1623 O O . SER A 1 200 ? 4.663 9.724 -14.911 1.00 94.38 200 SER A O 1
ATOM 1625 N N . SER A 1 201 ? 2.968 9.820 -13.434 1.00 87.50 201 SER A N 1
ATOM 1626 C CA . SER A 1 201 ? 3.792 10.012 -12.248 1.00 87.50 201 SER A CA 1
ATOM 1627 C C . SER A 1 201 ? 3.089 9.496 -10.998 1.00 87.50 201 SER A C 1
ATOM 1629 O O . SER A 1 201 ? 1.868 9.582 -10.854 1.00 87.50 201 SER A O 1
ATOM 1631 N N . VAL A 1 202 ? 3.895 8.991 -10.069 1.00 89.69 202 VAL A N 1
ATOM 1632 C CA . VAL A 1 202 ? 3.478 8.564 -8.735 1.00 89.69 202 VAL A CA 1
ATOM 1633 C C . VAL A 1 202 ? 4.522 9.036 -7.730 1.00 89.69 202 VAL A C 1
ATOM 1635 O O . VAL A 1 202 ? 5.725 8.975 -7.989 1.00 89.69 202 VAL A O 1
ATOM 1638 N N . THR A 1 203 ? 4.072 9.543 -6.585 1.00 87.69 203 THR A N 1
ATOM 1639 C CA . THR A 1 203 ? 4.958 9.844 -5.454 1.00 87.69 203 THR A CA 1
ATOM 1640 C C . THR A 1 203 ? 4.761 8.770 -4.398 1.00 87.69 203 THR A C 1
ATOM 1642 O O . THR A 1 203 ? 3.707 8.718 -3.768 1.00 87.69 203 THR A O 1
ATOM 1645 N N . ILE A 1 204 ? 5.762 7.905 -4.224 1.00 91.00 204 ILE A N 1
ATOM 1646 C CA . ILE A 1 204 ? 5.748 6.855 -3.203 1.00 91.00 204 ILE A CA 1
ATOM 1647 C C . ILE A 1 204 ? 6.236 7.466 -1.871 1.00 91.00 204 ILE A C 1
ATOM 1649 O O . ILE A 1 204 ? 7.320 8.057 -1.841 1.00 91.00 204 ILE A O 1
ATOM 1653 N N . PRO A 1 205 ? 5.464 7.373 -0.773 1.00 92.31 205 PRO A N 1
ATOM 1654 C CA . PRO A 1 205 ? 5.839 7.937 0.524 1.00 92.31 205 PRO A CA 1
ATOM 1655 C C . PRO A 1 205 ? 7.091 7.312 1.148 1.00 92.31 205 PRO A C 1
ATOM 1657 O O . PRO A 1 205 ? 7.295 6.106 1.066 1.00 92.31 205 PRO A O 1
ATOM 1660 N N . LEU A 1 206 ? 7.855 8.112 1.906 1.00 92.75 206 LEU A N 1
ATOM 1661 C CA . LEU A 1 206 ? 9.011 7.660 2.707 1.00 92.75 206 LEU A CA 1
ATOM 1662 C C . LEU A 1 206 ? 8.665 6.647 3.816 1.00 92.75 206 LEU A C 1
ATOM 1664 O O . LEU A 1 206 ? 9.563 6.130 4.470 1.00 92.75 206 LEU A O 1
ATOM 1668 N N . SER A 1 207 ? 7.384 6.418 4.098 1.00 93.06 207 SER A N 1
ATOM 1669 C CA . SER A 1 207 ? 6.914 5.437 5.082 1.00 93.06 207 SER A CA 1
ATOM 1670 C C . SER A 1 207 ? 6.640 4.060 4.471 1.00 93.06 207 SER A C 1
ATOM 1672 O O . SER A 1 207 ? 6.476 3.098 5.220 1.00 93.06 207 SER A O 1
ATOM 1674 N N . VAL A 1 208 ? 6.631 3.939 3.138 1.00 91.81 208 VAL A N 1
ATOM 1675 C CA . VAL A 1 208 ? 6.439 2.663 2.440 1.00 91.81 208 VAL A CA 1
ATOM 1676 C C . VAL A 1 208 ? 7.702 1.817 2.563 1.00 91.81 208 VAL A C 1
ATOM 1678 O O . VAL A 1 208 ? 8.778 2.229 2.126 1.00 91.81 208 VAL A O 1
ATOM 1681 N N . ALA A 1 209 ? 7.568 0.629 3.152 1.00 89.19 209 ALA A N 1
ATOM 1682 C CA . ALA A 1 209 ? 8.683 -0.297 3.364 1.00 89.19 209 ALA A CA 1
ATOM 1683 C C . ALA A 1 209 ? 8.914 -1.263 2.186 1.00 89.19 209 ALA A C 1
ATOM 1685 O O . ALA A 1 209 ? 10.025 -1.754 1.997 1.00 89.19 209 ALA A O 1
ATOM 1686 N N . TYR A 1 210 ? 7.881 -1.532 1.388 1.00 85.75 210 TYR A N 1
ATOM 1687 C CA . TYR A 1 210 ? 7.905 -2.494 0.285 1.00 85.75 210 TYR A CA 1
ATOM 1688 C C . TYR A 1 210 ? 6.983 -2.033 -0.845 1.00 85.75 210 TYR A C 1
ATOM 1690 O O . TYR A 1 210 ? 5.922 -1.460 -0.590 1.00 85.75 210 TYR A O 1
ATOM 1698 N N . ILE A 1 211 ? 7.394 -2.292 -2.088 1.00 88.75 211 ILE A N 1
ATOM 1699 C CA . ILE A 1 211 ? 6.538 -2.154 -3.270 1.00 88.75 211 ILE A CA 1
ATOM 1700 C C . ILE A 1 211 ? 6.159 -3.566 -3.710 1.00 88.75 211 ILE A C 1
ATOM 1702 O O . ILE A 1 211 ? 7.044 -4.354 -4.047 1.00 88.75 211 ILE A O 1
ATOM 1706 N N . GLY A 1 212 ? 4.862 -3.866 -3.648 1.00 89.81 212 GLY A N 1
ATOM 1707 C CA . GLY A 1 212 ? 4.307 -5.186 -3.929 1.00 89.81 212 GLY A CA 1
ATOM 1708 C C . GLY A 1 212 ? 4.507 -5.674 -5.364 1.00 89.81 212 GLY A C 1
ATOM 1709 O O . GLY A 1 212 ? 4.889 -4.907 -6.256 1.00 89.81 212 GLY A O 1
ATOM 1710 N N . ASN A 1 213 ? 4.209 -6.951 -5.580 1.00 96.00 213 ASN A N 1
ATOM 1711 C CA . ASN A 1 213 ? 4.237 -7.571 -6.904 1.00 96.00 213 ASN A CA 1
ATOM 1712 C C . ASN A 1 213 ? 3.262 -6.850 -7.842 1.00 96.00 213 ASN A C 1
ATOM 1714 O O . ASN A 1 213 ? 2.220 -6.370 -7.400 1.00 96.00 213 ASN A O 1
ATOM 1718 N N . GLU A 1 214 ? 3.602 -6.730 -9.126 1.00 97.94 214 GLU A N 1
ATOM 1719 C CA . GLU A 1 214 ? 2.746 -6.149 -10.176 1.00 97.94 214 GLU A CA 1
ATOM 1720 C C . GLU A 1 214 ? 2.262 -4.704 -9.908 1.00 97.94 214 GLU A C 1
ATOM 1722 O O . GLU A 1 214 ? 1.359 -4.211 -10.586 1.00 97.94 214 GLU A O 1
ATOM 1727 N N . CYS A 1 215 ? 2.832 -3.996 -8.923 1.00 96.12 215 CYS A N 1
ATOM 1728 C CA . CYS A 1 215 ? 2.258 -2.751 -8.402 1.00 96.12 215 CYS A CA 1
ATOM 1729 C C . CYS A 1 215 ? 2.033 -1.681 -9.482 1.00 96.12 215 CYS A C 1
ATOM 1731 O O . CYS A 1 215 ? 1.010 -1.002 -9.445 1.00 96.12 215 CYS A O 1
ATOM 1733 N N . PHE A 1 216 ? 2.929 -1.569 -10.465 1.00 97.38 216 PHE A N 1
ATOM 1734 C CA . PHE A 1 216 ? 2.831 -0.666 -11.617 1.00 97.38 216 PHE A CA 1
ATOM 1735 C C . PHE A 1 216 ? 2.829 -1.417 -12.961 1.00 97.38 216 PHE A C 1
ATOM 1737 O O . PHE A 1 216 ? 3.223 -0.856 -13.986 1.00 97.38 216 PHE A O 1
ATOM 1744 N N . PHE A 1 217 ? 2.375 -2.672 -12.981 1.00 98.31 217 PHE A N 1
ATOM 1745 C CA . PHE A 1 217 ? 2.293 -3.496 -14.190 1.00 98.31 217 PHE A CA 1
ATOM 1746 C C . PHE A 1 217 ? 1.529 -2.767 -15.312 1.00 98.31 217 PHE A C 1
ATOM 1748 O O . PHE A 1 217 ? 0.417 -2.286 -15.101 1.00 98.31 217 PHE A O 1
ATOM 1755 N N . VAL A 1 218 ? 2.127 -2.647 -16.500 1.00 97.88 218 VAL A N 1
ATOM 1756 C CA . VAL A 1 218 ? 1.580 -1.991 -17.708 1.00 97.88 218 VAL A CA 1
ATOM 1757 C C . VAL A 1 218 ? 1.116 -0.540 -17.451 1.00 97.88 218 VAL A C 1
ATOM 1759 O O . VAL A 1 218 ? 0.170 -0.024 -18.058 1.00 97.88 218 VAL A O 1
ATOM 1762 N N . CYS A 1 219 ? 1.816 0.190 -16.576 1.00 97.69 219 CYS A N 1
ATOM 1763 C CA . CYS A 1 219 ? 1.692 1.648 -16.465 1.00 97.69 219 CYS A CA 1
ATOM 1764 C C . CYS A 1 219 ? 2.428 2.345 -17.626 1.00 97.69 219 CYS A C 1
ATOM 1766 O O . CYS A 1 219 ? 3.443 3.016 -17.443 1.00 97.69 219 CYS A O 1
ATOM 1768 N N . SER A 1 220 ? 1.924 2.193 -18.853 1.00 97.25 220 SER A N 1
ATOM 1769 C CA . SER A 1 220 ? 2.646 2.520 -20.095 1.00 97.25 220 SER A CA 1
ATOM 1770 C C . SER A 1 220 ? 3.093 3.983 -20.231 1.00 97.25 220 SER A C 1
ATOM 1772 O O . SER A 1 220 ? 4.032 4.262 -20.972 1.00 97.25 220 SER A O 1
ATOM 1774 N N . ARG A 1 221 ? 2.452 4.934 -19.534 1.00 97.81 221 ARG A N 1
ATOM 1775 C CA . ARG A 1 221 ? 2.830 6.364 -19.530 1.00 97.81 221 ARG A CA 1
ATOM 1776 C C . ARG A 1 221 ? 3.732 6.781 -18.371 1.00 97.81 221 ARG A C 1
ATOM 1778 O O . ARG A 1 221 ? 4.140 7.943 -18.339 1.00 97.81 221 ARG A O 1
ATOM 1785 N N . LEU A 1 222 ? 4.057 5.877 -17.451 1.00 97.00 222 LEU A N 1
ATOM 1786 C CA . LEU A 1 222 ? 4.864 6.178 -16.275 1.00 97.00 222 LEU A CA 1
ATOM 1787 C C . LEU A 1 222 ? 6.306 6.450 -16.703 1.00 97.00 222 LEU A C 1
ATOM 1789 O O . LEU A 1 222 ? 7.060 5.533 -17.007 1.00 97.00 222 LEU A O 1
ATOM 1793 N N . SER A 1 223 ? 6.683 7.727 -16.774 1.00 94.88 223 SER A N 1
ATOM 1794 C CA . SER A 1 223 ? 7.984 8.130 -17.326 1.00 94.88 223 SER A CA 1
ATOM 1795 C C . SER A 1 223 ? 9.109 8.179 -16.295 1.00 94.88 223 SER A C 1
ATOM 1797 O O . SER A 1 223 ? 10.289 8.123 -16.653 1.00 94.88 223 SER A O 1
ATOM 1799 N N . SER A 1 224 ? 8.745 8.326 -15.020 1.00 88.38 224 SER A N 1
ATOM 1800 C CA . SER A 1 224 ? 9.665 8.384 -13.890 1.00 88.38 224 SER A CA 1
ATOM 1801 C C . SER A 1 224 ? 8.976 7.940 -12.602 1.00 88.38 224 SER A C 1
ATOM 1803 O O . SER A 1 224 ? 7.785 8.177 -12.393 1.00 88.38 224 SER A O 1
ATOM 1805 N N . VAL A 1 225 ? 9.755 7.310 -11.723 1.00 91.69 225 VAL A N 1
ATOM 1806 C CA . VAL A 1 225 ? 9.324 6.874 -10.393 1.00 91.69 225 VAL A CA 1
ATOM 1807 C C . VAL A 1 225 ? 10.439 7.196 -9.412 1.00 91.69 225 VAL A C 1
ATOM 1809 O O . VAL A 1 225 ? 11.596 6.854 -9.650 1.00 91.69 225 VAL A O 1
ATOM 1812 N N . ASN A 1 226 ? 10.097 7.867 -8.314 1.00 90.88 226 ASN A N 1
ATOM 1813 C CA . ASN A 1 226 ? 11.016 8.055 -7.200 1.00 90.88 226 ASN A CA 1
ATOM 1814 C C . ASN A 1 226 ? 10.746 6.969 -6.154 1.00 90.88 226 ASN A C 1
ATOM 1816 O O . ASN A 1 226 ? 9.713 7.011 -5.484 1.00 90.88 226 ASN A O 1
ATOM 1820 N N . ILE A 1 227 ? 11.653 5.996 -6.045 1.00 92.62 227 ILE A N 1
ATOM 1821 C CA . ILE A 1 227 ? 11.574 4.930 -5.044 1.00 92.62 227 ILE A CA 1
ATOM 1822 C C . ILE A 1 227 ? 12.254 5.432 -3.756 1.00 92.62 227 ILE A C 1
ATOM 1824 O O . ILE A 1 227 ? 13.449 5.738 -3.780 1.00 92.62 227 ILE A O 1
ATOM 1828 N N . PRO A 1 228 ? 11.529 5.536 -2.629 1.00 93.50 228 PRO A N 1
ATOM 1829 C CA . PRO A 1 228 ? 12.064 6.109 -1.405 1.00 93.50 228 PRO A CA 1
ATOM 1830 C C . PRO A 1 228 ? 13.082 5.185 -0.731 1.00 93.50 228 PRO A C 1
ATOM 1832 O O . PRO A 1 228 ? 13.016 3.963 -0.841 1.00 93.50 228 PRO A O 1
ATOM 1835 N N . SER A 1 229 ? 13.997 5.772 0.045 1.00 94.38 229 SER A N 1
ATOM 1836 C CA . SER A 1 229 ? 15.056 5.053 0.774 1.00 94.38 229 SER A CA 1
ATOM 1837 C C . SER A 1 229 ? 14.562 4.156 1.915 1.00 94.38 229 SER A C 1
ATOM 1839 O O . SER A 1 229 ? 15.371 3.553 2.612 1.00 94.38 229 SER A O 1
ATOM 1841 N N . SER A 1 230 ? 13.254 4.119 2.161 1.00 94.38 230 SER A N 1
ATOM 1842 C CA . SER A 1 230 ? 12.600 3.197 3.089 1.00 94.38 230 SER A CA 1
ATOM 1843 C C . SER A 1 230 ? 12.306 1.835 2.462 1.00 94.38 230 SER A C 1
ATOM 1845 O O . SER A 1 230 ? 12.114 0.870 3.195 1.00 94.38 230 SER A O 1
ATOM 1847 N N . VAL A 1 231 ? 12.272 1.744 1.127 1.00 92.88 231 VAL A N 1
ATOM 1848 C CA . VAL A 1 231 ? 11.925 0.515 0.406 1.00 92.88 231 VAL A CA 1
ATOM 1849 C C . VAL A 1 231 ? 13.081 -0.476 0.473 1.00 92.88 231 VAL A C 1
ATOM 1851 O O . VAL A 1 231 ? 14.197 -0.150 0.067 1.00 92.88 231 VAL A O 1
ATOM 1854 N N . THR A 1 232 ? 12.829 -1.688 0.965 1.00 91.81 232 THR A N 1
ATOM 1855 C CA . THR A 1 232 ? 13.850 -2.745 1.110 1.00 91.81 232 THR A CA 1
ATOM 1856 C C . THR A 1 232 ? 13.795 -3.812 0.013 1.00 91.81 232 THR A C 1
ATOM 1858 O O . THR A 1 232 ? 14.801 -4.491 -0.233 1.00 91.81 232 THR A O 1
ATOM 1861 N N . SER A 1 233 ? 12.659 -3.927 -0.678 1.00 88.75 233 SER A N 1
ATOM 1862 C CA . SER A 1 233 ? 12.429 -4.841 -1.800 1.00 88.75 233 SER A CA 1
ATOM 1863 C C . SER A 1 233 ? 11.465 -4.248 -2.833 1.00 88.75 233 SER A C 1
ATOM 1865 O O . SER A 1 233 ? 10.581 -3.451 -2.502 1.00 88.75 233 SER A O 1
ATOM 1867 N N . ILE A 1 234 ? 11.649 -4.655 -4.090 1.00 93.75 234 ILE A N 1
ATOM 1868 C CA . ILE A 1 234 ? 10.760 -4.353 -5.216 1.00 93.75 234 ILE A CA 1
ATOM 1869 C C . ILE A 1 234 ? 10.258 -5.695 -5.753 1.00 93.75 234 ILE A C 1
ATOM 1871 O O . ILE A 1 234 ? 11.085 -6.532 -6.116 1.00 93.75 234 ILE A O 1
ATOM 1875 N N . GLY A 1 235 ? 8.939 -5.895 -5.738 1.00 94.38 235 GLY A N 1
ATOM 1876 C CA . GLY A 1 235 ? 8.300 -7.161 -6.096 1.00 94.38 235 GLY A CA 1
ATOM 1877 C C . GLY A 1 235 ? 8.423 -7.553 -7.569 1.00 94.38 235 GLY A C 1
ATOM 1878 O O . GLY A 1 235 ? 8.857 -6.769 -8.420 1.00 94.38 235 GLY A O 1
ATOM 1879 N N . ASP A 1 236 ? 7.999 -8.777 -7.859 1.00 97.62 236 ASP A N 1
ATOM 1880 C CA . ASP A 1 236 ? 8.006 -9.355 -9.200 1.00 97.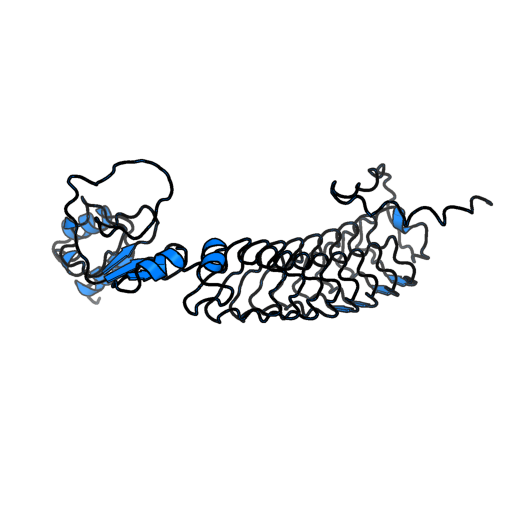62 236 ASP A CA 1
ATOM 1881 C C . ASP A 1 236 ? 7.056 -8.576 -10.120 1.00 97.62 236 ASP A C 1
ATOM 1883 O O . ASP A 1 236 ? 6.010 -8.081 -9.689 1.00 97.62 236 ASP A O 1
ATOM 1887 N N . TYR A 1 237 ? 7.432 -8.422 -11.389 1.00 98.31 237 TYR A N 1
ATOM 1888 C CA . TYR A 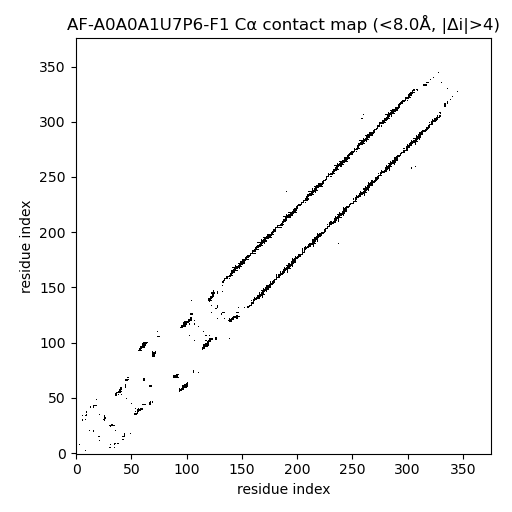1 237 ? 6.679 -7.710 -12.428 1.00 98.31 237 TYR A CA 1
ATOM 1889 C C . TYR A 1 237 ? 6.292 -6.259 -12.071 1.00 98.31 237 TYR A C 1
ATOM 1891 O O . TYR A 1 237 ? 5.419 -5.668 -12.710 1.00 98.31 237 TYR A O 1
ATOM 1899 N N . CYS A 1 238 ? 6.923 -5.655 -11.055 1.00 96.88 238 CYS A N 1
ATOM 1900 C CA . CYS A 1 238 ? 6.480 -4.387 -10.474 1.00 96.88 238 CYS A CA 1
ATOM 1901 C C . CYS A 1 238 ? 6.362 -3.249 -11.500 1.00 96.88 238 CYS A C 1
ATOM 1903 O O . CYS A 1 238 ? 5.416 -2.473 -11.420 1.00 96.88 238 CYS A O 1
ATOM 1905 N N . PHE A 1 239 ? 7.283 -3.143 -12.459 1.00 98.06 239 PHE A N 1
ATOM 1906 C CA . PHE A 1 239 ? 7.264 -2.158 -13.548 1.00 98.06 239 PHE A CA 1
ATOM 1907 C C . PHE A 1 239 ? 7.224 -2.824 -14.932 1.00 98.06 239 PHE A C 1
ATOM 1909 O O . PHE A 1 239 ? 7.657 -2.221 -15.915 1.00 98.06 239 PHE A O 1
ATOM 1916 N N . TYR A 1 240 ? 6.701 -4.049 -15.024 1.00 98.50 240 TYR A N 1
ATOM 1917 C CA . TYR A 1 240 ? 6.552 -4.758 -16.295 1.00 98.50 240 TYR A CA 1
ATOM 1918 C C . TYR A 1 240 ? 5.804 -3.889 -17.319 1.00 98.50 240 TYR A C 1
ATOM 1920 O O . TYR A 1 240 ? 4.779 -3.289 -16.995 1.00 98.50 240 TYR A O 1
ATOM 1928 N N . GLU A 1 241 ? 6.327 -3.787 -18.541 1.00 98.31 241 GLU A N 1
ATOM 1929 C CA . GLU A 1 241 ? 5.759 -3.019 -19.660 1.00 98.31 241 GLU A CA 1
ATOM 1930 C C . GLU A 1 241 ? 5.457 -1.535 -19.333 1.00 98.31 241 GLU A C 1
ATOM 1932 O O . GLU A 1 241 ? 4.592 -0.885 -19.935 1.00 98.31 241 GLU A O 1
ATOM 1937 N N . CYS A 1 242 ? 6.213 -0.935 -18.404 1.00 98.12 242 CYS A N 1
ATOM 1938 C CA . CYS A 1 242 ? 6.271 0.520 -18.222 1.00 98.12 242 CYS A CA 1
ATOM 1939 C C . CYS A 1 242 ? 7.049 1.173 -19.379 1.00 98.12 242 CYS A C 1
ATOM 1941 O O . CYS A 1 242 ? 8.125 1.742 -19.203 1.00 98.12 242 CYS A O 1
ATOM 1943 N N . SER A 1 243 ? 6.505 1.092 -20.593 1.00 97.81 243 SER A N 1
ATOM 1944 C CA . SER A 1 243 ? 7.181 1.440 -21.850 1.00 97.81 243 SER A CA 1
ATOM 1945 C C . SER A 1 243 ? 7.694 2.881 -21.947 1.00 97.81 243 SER A C 1
ATOM 1947 O O . SER A 1 243 ? 8.633 3.122 -22.706 1.00 97.81 243 SER A O 1
ATOM 1949 N N . SER A 1 244 ? 7.152 3.835 -21.179 1.00 98.06 244 SER A N 1
ATOM 1950 C CA . SER A 1 244 ? 7.656 5.222 -21.104 1.00 98.06 244 SER A CA 1
ATOM 1951 C C . SER A 1 244 ? 8.746 5.450 -20.048 1.00 98.06 244 SER A C 1
ATOM 1953 O O . SER A 1 244 ? 9.351 6.527 -20.030 1.00 98.06 244 SER A O 1
ATOM 1955 N N . LEU A 1 245 ? 9.008 4.482 -19.163 1.00 97.75 245 LEU A N 1
ATOM 1956 C CA . LEU A 1 245 ? 9.980 4.623 -18.080 1.00 97.75 245 LEU A CA 1
ATOM 1957 C C . LEU A 1 245 ? 11.384 4.726 -18.674 1.00 97.75 245 LEU A C 1
ATOM 1959 O O . LEU A 1 245 ? 11.903 3.776 -19.250 1.00 97.75 245 LEU A O 1
ATOM 1963 N N . SER A 1 246 ? 11.995 5.904 -18.554 1.00 96.75 246 SER A N 1
ATOM 1964 C CA . SER A 1 246 ? 13.263 6.198 -19.238 1.00 96.75 246 SER A CA 1
ATOM 1965 C C . SER A 1 246 ? 14.497 6.017 -18.362 1.00 96.75 246 SER A C 1
ATOM 1967 O O . SER A 1 246 ? 15.594 5.763 -18.871 1.00 96.75 246 SER A O 1
ATOM 1969 N N . LYS A 1 247 ? 14.328 6.169 -17.044 1.00 95.94 247 LYS A N 1
ATOM 1970 C CA . LYS A 1 247 ? 15.386 6.082 -16.038 1.00 95.94 247 LYS A CA 1
ATOM 1971 C C . LYS A 1 247 ? 14.822 5.531 -14.738 1.00 95.94 247 LYS A C 1
ATOM 1973 O O . LYS A 1 247 ? 13.723 5.920 -14.340 1.00 95.94 247 LYS A O 1
ATOM 1978 N N . ILE A 1 248 ? 15.614 4.724 -14.041 1.00 95.88 248 ILE A N 1
ATOM 1979 C CA . ILE A 1 248 ? 15.301 4.287 -12.681 1.00 95.88 248 ILE A CA 1
ATOM 1980 C C . ILE A 1 248 ? 16.536 4.364 -11.779 1.00 95.88 248 ILE A C 1
ATOM 1982 O O . ILE A 1 248 ? 17.645 3.988 -12.168 1.00 95.88 248 ILE A O 1
ATOM 1986 N N . THR A 1 249 ? 16.330 4.862 -10.561 1.00 95.56 249 THR A N 1
ATOM 1987 C CA . THR A 1 249 ? 17.344 4.893 -9.503 1.00 95.56 249 THR A CA 1
ATOM 1988 C C . THR A 1 249 ? 16.869 4.008 -8.365 1.00 95.56 249 THR A C 1
ATOM 1990 O O . THR A 1 249 ? 15.907 4.349 -7.679 1.00 95.56 249 THR A O 1
ATOM 1993 N N . ILE A 1 250 ? 17.541 2.877 -8.165 1.00 95.94 250 ILE A N 1
ATOM 1994 C CA . ILE A 1 250 ? 17.237 1.963 -7.067 1.00 95.94 250 ILE A CA 1
ATOM 1995 C C . ILE A 1 250 ? 17.894 2.505 -5.782 1.00 95.94 250 ILE A C 1
ATOM 1997 O O . ILE A 1 250 ? 19.087 2.830 -5.802 1.00 95.94 250 ILE A O 1
ATOM 2001 N N . PRO A 1 251 ? 17.159 2.650 -4.664 1.00 95.69 251 PRO A N 1
ATOM 2002 C CA . PRO A 1 251 ? 17.714 3.209 -3.438 1.00 95.69 251 PRO A CA 1
ATOM 2003 C C . PRO A 1 251 ? 18.601 2.201 -2.703 1.00 95.69 251 PRO A C 1
ATOM 2005 O O . PRO A 1 251 ? 18.400 0.991 -2.775 1.00 95.69 251 PRO A O 1
ATOM 2008 N N . PHE A 1 252 ? 19.572 2.711 -1.940 1.00 95.56 252 PHE A N 1
ATOM 2009 C CA . PHE A 1 252 ? 20.582 1.908 -1.233 1.00 95.56 252 PHE A CA 1
ATOM 2010 C C . PHE A 1 252 ? 20.002 0.902 -0.220 1.00 95.56 252 PHE A C 1
ATOM 2012 O O . PHE A 1 252 ? 20.680 -0.047 0.164 1.00 95.56 252 PHE A O 1
ATOM 2019 N N . SER A 1 253 ? 18.764 1.103 0.227 1.00 95.81 253 SER A N 1
ATOM 2020 C CA . SER A 1 253 ? 18.030 0.199 1.117 1.00 95.81 253 SER A CA 1
ATOM 2021 C C . SER A 1 253 ? 17.576 -1.100 0.445 1.00 95.81 253 SER A C 1
ATOM 2023 O O . SER A 1 253 ? 17.311 -2.075 1.147 1.00 95.81 253 SER A O 1
ATOM 2025 N N . VAL A 1 254 ? 17.489 -1.136 -0.889 1.00 95.38 254 VAL A N 1
ATOM 2026 C CA . VAL A 1 254 ? 17.021 -2.310 -1.632 1.00 95.38 254 VAL A CA 1
ATOM 2027 C C . VAL A 1 254 ? 18.087 -3.399 -1.645 1.00 95.38 254 VAL A C 1
ATOM 2029 O O . VAL A 1 254 ? 19.247 -3.163 -1.988 1.00 95.38 254 VAL A O 1
ATOM 2032 N N . THR A 1 255 ? 17.669 -4.613 -1.291 1.00 94.56 255 THR A N 1
ATOM 2033 C CA . THR A 1 255 ? 18.538 -5.801 -1.237 1.00 94.56 255 THR A CA 1
ATOM 2034 C C . THR A 1 255 ? 18.282 -6.788 -2.375 1.00 94.56 255 THR A C 1
ATOM 2036 O O . THR A 1 255 ? 19.176 -7.559 -2.721 1.00 94.56 255 THR A O 1
ATOM 2039 N N . SER A 1 256 ? 17.098 -6.748 -2.986 1.00 92.44 256 SER A N 1
ATOM 2040 C CA . SER A 1 256 ? 16.682 -7.630 -4.079 1.00 92.44 256 SER A CA 1
ATOM 2041 C C . SER A 1 256 ? 15.754 -6.900 -5.049 1.00 92.44 256 SER A C 1
ATOM 2043 O O . SER A 1 256 ? 14.994 -6.013 -4.650 1.00 92.44 256 SER A O 1
ATOM 2045 N N . ILE A 1 257 ? 15.848 -7.270 -6.325 1.00 95.88 257 ILE A N 1
ATOM 2046 C CA . ILE A 1 257 ? 14.966 -6.817 -7.405 1.00 95.88 257 ILE A CA 1
ATOM 2047 C C . ILE A 1 257 ? 14.279 -8.066 -7.965 1.00 95.88 257 ILE A C 1
ATOM 2049 O O . ILE A 1 257 ? 14.990 -8.997 -8.353 1.00 95.88 257 ILE A O 1
ATOM 2053 N N . GLY A 1 258 ? 12.944 -8.085 -7.959 1.00 96.44 258 GLY A N 1
ATOM 2054 C CA . GLY A 1 258 ? 12.129 -9.238 -8.348 1.00 96.44 258 GLY A CA 1
ATOM 2055 C C . GLY A 1 258 ? 12.222 -9.636 -9.822 1.00 96.44 258 GLY A C 1
ATOM 2056 O O . GLY A 1 258 ? 12.817 -8.936 -10.651 1.00 96.44 258 GLY A O 1
ATOM 2057 N N . ASP A 1 259 ? 11.610 -10.773 -10.134 1.00 97.38 259 ASP A N 1
ATOM 2058 C CA . ASP A 1 259 ? 11.550 -11.340 -11.479 1.00 97.38 259 ASP A CA 1
ATOM 2059 C C . ASP A 1 259 ? 10.754 -10.420 -12.410 1.00 97.38 259 ASP A C 1
ATOM 2061 O O . ASP A 1 259 ? 9.752 -9.824 -12.023 1.00 97.38 259 ASP A O 1
ATOM 2065 N N . GLU A 1 260 ? 11.247 -10.237 -13.634 1.00 97.88 260 GLU A N 1
ATOM 2066 C CA . GLU A 1 260 ? 10.648 -9.417 -14.693 1.00 97.88 260 GLU A CA 1
ATOM 2067 C C . GLU A 1 260 ? 10.300 -7.974 -14.274 1.00 97.88 260 GLU A C 1
ATOM 2069 O O . GLU A 1 260 ? 9.519 -7.288 -14.936 1.00 97.88 260 GLU A O 1
ATOM 2074 N N . CYS A 1 261 ? 10.917 -7.473 -13.196 1.00 97.75 261 CYS A N 1
ATOM 2075 C CA . CYS A 1 261 ? 10.559 -6.208 -12.560 1.00 97.75 261 CYS A CA 1
ATOM 2076 C C . CYS A 1 261 ? 10.576 -5.011 -13.523 1.00 97.75 261 CYS A C 1
ATOM 2078 O O . CYS A 1 261 ? 9.729 -4.135 -13.397 1.00 97.75 261 CYS A O 1
ATOM 2080 N N . PHE A 1 262 ? 11.512 -4.956 -14.472 1.00 98.25 262 PHE A N 1
ATOM 2081 C CA . PHE A 1 262 ? 11.605 -3.921 -15.509 1.00 98.25 262 PHE A CA 1
ATOM 2082 C C . PHE A 1 262 ? 11.508 -4.512 -16.924 1.00 98.25 262 PHE A C 1
ATOM 2084 O O . PHE A 1 262 ? 11.964 -3.894 -17.886 1.00 98.25 262 PHE A O 1
ATOM 2091 N N . SER A 1 263 ? 10.930 -5.706 -17.064 1.00 98.19 263 SER A N 1
ATOM 2092 C CA . SER A 1 263 ? 10.736 -6.346 -18.365 1.00 98.19 263 SER A CA 1
ATOM 2093 C C . SER A 1 263 ? 9.865 -5.471 -19.275 1.00 98.19 263 SER A C 1
ATOM 2095 O O . SER A 1 263 ? 8.955 -4.780 -18.814 1.00 98.19 263 SER A O 1
ATOM 2097 N N . GLU A 1 264 ? 10.189 -5.432 -20.566 1.00 98.12 264 GLU A N 1
ATOM 2098 C CA . GLU A 1 264 ? 9.532 -4.637 -21.613 1.00 98.12 264 GLU A CA 1
ATOM 2099 C C . GLU A 1 264 ? 9.473 -3.116 -21.323 1.00 98.12 264 GLU A C 1
ATOM 2101 O O . GLU A 1 264 ? 8.689 -2.370 -21.919 1.00 98.12 264 GLU A O 1
ATOM 2106 N N . CYS A 1 265 ? 10.353 -2.594 -20.455 1.00 98.12 265 CYS A N 1
ATOM 2107 C CA . CYS A 1 265 ? 10.574 -1.153 -20.291 1.00 98.12 265 CYS A CA 1
ATOM 2108 C C . CYS A 1 265 ? 11.354 -0.579 -21.490 1.00 98.12 265 CYS A C 1
ATOM 2110 O O . CYS A 1 265 ? 12.518 -0.190 -21.393 1.00 98.12 265 CYS A O 1
ATOM 2112 N N . SER A 1 266 ? 10.715 -0.520 -22.660 1.00 97.25 266 SER A N 1
ATOM 2113 C CA . SER A 1 266 ? 11.370 -0.232 -23.942 1.00 97.25 266 SER A CA 1
ATOM 2114 C C . SER A 1 266 ? 12.084 1.124 -24.019 1.00 97.25 266 SER A C 1
ATOM 2116 O O . SER A 1 266 ? 13.028 1.259 -24.794 1.00 97.25 266 SER A O 1
ATOM 2118 N N . SER A 1 267 ? 11.664 2.133 -23.246 1.00 97.88 267 SER A N 1
ATOM 2119 C CA . SER A 1 267 ? 12.321 3.455 -23.195 1.00 97.88 267 SER A CA 1
ATOM 2120 C C . SER A 1 267 ? 13.454 3.553 -22.173 1.00 97.88 267 SER A C 1
ATOM 2122 O O . SER A 1 267 ? 14.099 4.601 -22.096 1.00 97.88 267 SER A O 1
ATOM 2124 N N . LEU A 1 268 ? 13.708 2.502 -21.391 1.00 98.00 268 LEU A N 1
ATOM 2125 C CA . LEU A 1 268 ? 14.681 2.531 -20.307 1.00 98.00 268 LEU A CA 1
ATOM 2126 C C . LEU A 1 268 ? 16.092 2.651 -20.878 1.00 98.00 268 LEU A C 1
ATOM 2128 O O . LEU A 1 268 ? 16.573 1.759 -21.563 1.00 98.00 268 LEU A O 1
ATOM 2132 N N . THR A 1 269 ? 16.753 3.771 -20.592 1.00 96.44 269 THR A N 1
ATOM 2133 C CA . THR A 1 269 ? 18.114 4.075 -21.072 1.00 96.44 269 THR A CA 1
ATOM 2134 C C . THR A 1 269 ? 19.158 4.002 -19.967 1.00 96.44 269 THR A C 1
ATOM 2136 O O . THR A 1 269 ? 20.341 3.840 -20.257 1.00 96.44 269 THR A O 1
ATOM 2139 N N . TYR A 1 270 ? 18.735 4.143 -18.706 1.00 94.44 270 TYR A N 1
ATOM 2140 C CA . TYR A 1 270 ? 19.622 4.210 -17.551 1.00 94.44 270 TYR A CA 1
ATOM 2141 C C . TYR A 1 270 ? 19.007 3.542 -16.322 1.00 94.44 270 TYR A C 1
ATOM 2143 O O . TYR A 1 270 ? 17.873 3.837 -15.937 1.00 94.44 270 TYR A O 1
ATOM 2151 N N . VAL A 1 271 ? 19.811 2.708 -15.668 1.00 95.75 271 VAL A N 1
ATOM 2152 C CA . VAL A 1 271 ? 19.482 2.031 -14.414 1.00 95.75 271 VAL A CA 1
ATOM 2153 C C . VAL A 1 271 ? 20.648 2.223 -13.452 1.00 95.75 271 VAL A C 1
ATOM 2155 O O . VAL A 1 271 ? 21.775 1.834 -13.757 1.00 95.75 271 VAL A O 1
ATOM 2158 N N . TYR A 1 272 ? 20.386 2.793 -12.277 1.00 95.81 272 TYR A N 1
ATOM 2159 C CA . TYR A 1 272 ? 21.346 2.781 -11.173 1.00 95.81 272 TYR A CA 1
ATOM 2160 C C . TYR A 1 272 ? 21.010 1.660 -10.190 1.00 95.81 272 TYR A C 1
ATOM 2162 O O . TYR A 1 272 ? 19.957 1.706 -9.553 1.00 95.81 272 TYR A O 1
ATOM 2170 N N . ILE A 1 273 ? 21.920 0.691 -10.043 1.00 95.81 273 ILE A N 1
ATOM 2171 C CA . ILE A 1 273 ? 21.826 -0.404 -9.068 1.00 95.81 273 ILE A CA 1
ATOM 2172 C C . ILE A 1 273 ? 22.857 -0.158 -7.949 1.00 95.81 273 ILE A C 1
ATOM 2174 O O . ILE A 1 273 ? 24.059 -0.136 -8.229 1.00 95.81 273 ILE A O 1
ATOM 2178 N N . PRO A 1 274 ? 22.439 0.037 -6.684 1.00 95.31 274 PRO A N 1
ATOM 2179 C CA . PRO A 1 274 ? 23.346 0.310 -5.578 1.00 95.31 274 PRO A CA 1
ATOM 2180 C C . PRO A 1 274 ? 24.057 -0.955 -5.103 1.00 95.31 274 PRO A C 1
ATOM 2182 O O . PRO A 1 274 ? 23.584 -2.078 -5.273 1.00 95.31 274 PRO A O 1
ATOM 2185 N N . SER A 1 275 ? 25.174 -0.770 -4.402 1.00 94.25 275 SER A N 1
ATOM 2186 C CA . SER A 1 275 ? 26.008 -1.876 -3.930 1.00 94.25 275 SER A CA 1
ATOM 2187 C C . SER A 1 275 ? 25.372 -2.769 -2.865 1.00 94.25 275 SER A C 1
ATOM 2189 O O . SER A 1 275 ? 25.992 -3.747 -2.485 1.00 94.25 275 SER A O 1
ATOM 2191 N N . ASN A 1 276 ? 24.182 -2.481 -2.345 1.00 94.94 276 ASN A N 1
ATOM 2192 C CA . ASN A 1 276 ? 23.519 -3.373 -1.386 1.00 94.94 276 ASN A CA 1
ATOM 2193 C C . ASN A 1 276 ? 22.690 -4.483 -2.037 1.00 94.94 276 ASN A C 1
ATOM 2195 O O . ASN A 1 276 ? 22.345 -5.446 -1.350 1.00 94.94 276 ASN A O 1
ATOM 2199 N N . VAL A 1 277 ? 22.417 -4.388 -3.341 1.00 95.50 277 VAL A N 1
ATOM 2200 C CA . VAL A 1 277 ? 21.661 -5.412 -4.068 1.00 95.50 277 VAL A CA 1
ATOM 2201 C C . VAL A 1 277 ? 22.451 -6.722 -4.100 1.00 95.50 277 VAL A C 1
ATOM 2203 O O . VAL A 1 277 ? 23.639 -6.740 -4.426 1.00 95.50 277 VAL A O 1
ATOM 2206 N N . LYS A 1 278 ? 21.780 -7.819 -3.737 1.00 94.06 278 LYS A N 1
ATOM 2207 C CA . LYS A 1 278 ? 22.316 -9.187 -3.695 1.00 94.06 278 LYS A CA 1
ATOM 2208 C C . LYS A 1 278 ? 21.849 -10.031 -4.873 1.00 94.06 278 LYS A C 1
ATOM 2210 O O . LYS A 1 278 ? 22.628 -10.832 -5.390 1.00 94.06 278 LYS A O 1
ATOM 2215 N N . SER A 1 279 ? 20.611 -9.830 -5.312 1.00 92.75 279 SER A N 1
ATOM 2216 C CA . SER A 1 279 ? 19.997 -10.574 -6.410 1.00 92.75 279 SER A CA 1
ATOM 2217 C C . SER A 1 279 ? 19.239 -9.661 -7.368 1.00 92.75 279 SER A C 1
ATOM 2219 O O . SER A 1 279 ? 18.602 -8.687 -6.958 1.00 92.75 279 SER A O 1
ATOM 2221 N N . ILE A 1 280 ? 19.323 -10.009 -8.650 1.00 94.94 280 ILE A N 1
ATOM 2222 C CA . ILE A 1 280 ? 18.533 -9.451 -9.747 1.00 94.94 280 ILE A CA 1
ATOM 2223 C C . ILE A 1 280 ? 17.757 -10.622 -10.357 1.00 94.94 280 ILE A C 1
ATOM 2225 O O . ILE A 1 280 ? 18.394 -11.587 -10.784 1.00 94.94 280 ILE A O 1
ATOM 2229 N N . GLY A 1 281 ? 16.426 -10.545 -10.357 1.00 95.06 281 GLY A N 1
ATOM 2230 C CA . GLY A 1 281 ? 15.530 -11.622 -10.782 1.00 95.06 281 GLY A CA 1
ATOM 2231 C C . GLY A 1 281 ? 15.638 -12.030 -12.254 1.00 95.06 281 GLY A C 1
ATOM 2232 O O . GLY A 1 281 ? 16.307 -11.382 -13.072 1.00 95.06 281 GLY A O 1
ATOM 2233 N N . ASP A 1 282 ? 14.974 -13.133 -12.584 1.00 93.88 282 ASP A N 1
ATOM 2234 C CA . ASP A 1 282 ? 14.861 -13.670 -13.939 1.00 93.88 282 ASP A CA 1
ATOM 2235 C C . ASP A 1 282 ? 14.138 -12.664 -14.842 1.00 93.88 282 ASP A C 1
ATOM 2237 O O . ASP A 1 282 ? 13.184 -12.017 -14.434 1.00 93.88 282 ASP A O 1
ATOM 2241 N N . GLY A 1 283 ? 14.633 -12.447 -16.061 1.00 94.38 283 GLY A N 1
ATOM 2242 C CA . GLY A 1 283 ? 14.029 -11.529 -17.029 1.00 94.38 283 GLY A CA 1
ATOM 2243 C C . GLY A 1 283 ? 13.943 -10.068 -16.571 1.00 94.38 283 GLY A C 1
ATOM 2244 O O . GLY A 1 283 ? 13.233 -9.288 -17.197 1.00 94.38 283 GLY A O 1
ATOM 2245 N N . CYS A 1 284 ? 14.648 -9.667 -15.502 1.00 96.56 284 CYS A N 1
ATOM 2246 C CA . CYS A 1 284 ? 14.455 -8.365 -14.856 1.00 96.56 284 CYS A CA 1
ATOM 2247 C C . CYS A 1 284 ? 14.526 -7.167 -15.820 1.00 96.56 284 CYS A C 1
ATOM 2249 O O . CYS A 1 284 ? 13.794 -6.206 -15.618 1.00 96.56 284 CYS A O 1
ATOM 2251 N N . PHE A 1 285 ? 15.373 -7.203 -16.850 1.00 96.75 285 PHE A N 1
ATOM 2252 C CA . PHE A 1 285 ? 15.464 -6.181 -17.902 1.00 96.75 285 PHE A CA 1
ATOM 2253 C C . PHE A 1 285 ? 15.183 -6.754 -19.299 1.00 96.75 285 PHE A C 1
ATOM 2255 O O . PHE A 1 285 ? 15.633 -6.187 -20.295 1.00 96.75 285 PHE A O 1
ATOM 2262 N N . TYR A 1 286 ? 14.457 -7.871 -19.400 1.00 94.88 286 TYR A N 1
ATOM 2263 C CA . TYR A 1 286 ? 14.082 -8.464 -20.682 1.00 94.88 286 TYR A CA 1
ATOM 2264 C C . TYR A 1 286 ? 13.395 -7.417 -21.576 1.00 94.88 286 TYR A C 1
ATOM 2266 O O . TYR A 1 286 ? 12.611 -6.605 -21.099 1.00 94.88 286 TYR A O 1
ATOM 2274 N N . GLY A 1 287 ? 13.724 -7.361 -22.867 1.00 95.25 287 GLY A N 1
ATOM 2275 C CA . GLY A 1 287 ? 13.084 -6.441 -23.816 1.00 95.25 287 GLY A CA 1
ATOM 2276 C C . GLY A 1 287 ? 13.372 -4.945 -23.595 1.00 95.25 287 GLY A C 1
ATOM 2277 O O . GLY A 1 287 ? 12.761 -4.101 -24.258 1.00 95.25 287 GLY A O 1
ATOM 2278 N N . CYS A 1 288 ? 14.320 -4.564 -22.724 1.00 96.88 288 CYS A N 1
ATOM 2279 C CA . CYS A 1 288 ? 14.735 -3.164 -22.538 1.00 96.88 288 CYS A CA 1
ATOM 2280 C C . CYS A 1 288 ? 15.564 -2.659 -23.734 1.00 96.88 288 CYS A C 1
ATOM 2282 O O . CYS A 1 288 ? 16.776 -2.455 -23.665 1.00 96.88 288 CYS A O 1
ATOM 2284 N N . ASN A 1 289 ? 14.891 -2.453 -24.867 1.00 94.94 289 ASN A N 1
ATOM 2285 C CA . ASN A 1 289 ? 15.492 -2.205 -26.177 1.00 94.94 289 ASN A CA 1
ATOM 2286 C C . ASN A 1 289 ? 16.456 -1.010 -26.228 1.00 94.94 289 ASN A C 1
ATOM 2288 O O . ASN A 1 289 ? 17.413 -1.055 -27.000 1.00 94.94 289 ASN A O 1
ATOM 2292 N N . ASN A 1 290 ? 16.223 0.035 -25.428 1.00 96.38 290 ASN A N 1
ATOM 2293 C CA . ASN A 1 290 ? 17.030 1.261 -25.403 1.00 96.38 290 ASN A CA 1
ATOM 2294 C C . ASN A 1 290 ? 18.088 1.301 -24.285 1.00 96.38 290 ASN A C 1
ATOM 2296 O O . ASN A 1 290 ? 18.811 2.296 -24.168 1.00 96.38 290 ASN A O 1
ATOM 2300 N N . LEU A 1 291 ? 18.213 0.242 -23.477 1.00 95.44 291 LEU A N 1
ATOM 2301 C CA . LEU A 1 291 ? 19.192 0.193 -22.395 1.00 95.44 291 LEU A CA 1
ATOM 2302 C C . LEU A 1 291 ? 20.587 0.051 -23.001 1.00 95.44 291 LEU A C 1
ATOM 2304 O O . LEU A 1 291 ? 20.904 -0.979 -23.584 1.00 95.44 291 LEU A O 1
ATOM 2308 N N . ASN A 1 292 ? 21.414 1.093 -22.895 1.00 91.44 292 ASN A N 1
ATOM 2309 C CA . ASN A 1 292 ? 22.699 1.149 -23.599 1.00 91.44 292 ASN A CA 1
ATOM 2310 C C . ASN A 1 292 ? 23.866 0.543 -22.807 1.00 91.44 292 ASN A C 1
ATOM 2312 O O . ASN A 1 292 ? 24.818 0.008 -23.385 1.00 91.44 292 ASN A O 1
ATOM 2316 N N . SER A 1 293 ? 23.795 0.642 -21.483 1.00 89.62 293 SER A N 1
ATOM 2317 C CA . SER A 1 293 ? 24.833 0.239 -20.552 1.00 89.62 293 SER A CA 1
ATOM 2318 C C . SER A 1 293 ? 24.221 -0.050 -19.191 1.00 89.62 293 SER A C 1
ATOM 2320 O O . SER A 1 293 ? 23.244 0.581 -18.782 1.00 89.62 293 SER A O 1
ATOM 2322 N N . ILE A 1 294 ? 24.812 -1.008 -18.484 1.00 91.62 294 ILE A N 1
ATOM 2323 C CA . ILE A 1 294 ? 24.467 -1.280 -17.095 1.00 91.62 294 ILE A CA 1
ATOM 2324 C C . ILE A 1 294 ? 25.690 -1.774 -16.322 1.00 91.62 294 ILE A C 1
ATOM 2326 O O . ILE A 1 294 ? 26.494 -2.569 -16.817 1.00 91.62 294 ILE A O 1
ATOM 2330 N N . THR A 1 295 ? 25.825 -1.294 -15.088 1.00 91.50 295 THR A N 1
ATOM 2331 C CA . THR A 1 295 ? 26.879 -1.712 -14.161 1.00 91.50 295 THR A CA 1
ATOM 2332 C C . THR A 1 295 ? 26.260 -2.568 -13.072 1.00 91.50 295 THR A C 1
ATOM 2334 O O . THR A 1 295 ? 25.424 -2.083 -12.309 1.00 91.50 295 THR A O 1
ATOM 2337 N N . ILE A 1 296 ? 26.686 -3.827 -12.975 1.00 92.06 296 ILE A N 1
ATOM 2338 C CA . ILE A 1 296 ? 26.267 -4.721 -11.898 1.00 92.06 296 ILE A CA 1
ATOM 2339 C C . ILE A 1 296 ? 27.226 -4.531 -10.713 1.00 92.06 296 ILE A C 1
ATOM 2341 O O . ILE A 1 296 ? 28.441 -4.639 -10.888 1.00 92.06 296 ILE A O 1
ATOM 2345 N N . PRO A 1 297 ? 26.732 -4.203 -9.507 1.00 92.31 297 PRO A N 1
ATOM 2346 C CA . PRO A 1 297 ? 27.604 -3.937 -8.373 1.00 92.31 297 PRO A CA 1
ATOM 2347 C C . PRO A 1 297 ? 28.214 -5.215 -7.788 1.00 92.31 297 PRO A C 1
ATOM 2349 O O . PRO A 1 297 ? 27.603 -6.280 -7.800 1.00 92.31 297 PRO A O 1
ATOM 2352 N N . SER A 1 298 ? 29.400 -5.085 -7.186 1.00 89.69 298 SER A N 1
ATOM 2353 C CA . SER A 1 298 ? 30.245 -6.187 -6.682 1.00 89.69 298 SER A CA 1
ATOM 2354 C C . SER A 1 298 ? 29.666 -7.036 -5.548 1.00 89.69 298 SER A C 1
ATOM 2356 O O . SER A 1 298 ? 30.334 -7.937 -5.056 1.00 89.69 298 SER A O 1
ATOM 2358 N N . ASN A 1 299 ? 28.468 -6.716 -5.072 1.00 92.06 299 ASN A N 1
ATOM 2359 C CA . ASN A 1 299 ? 27.778 -7.469 -4.029 1.00 92.06 299 ASN A CA 1
ATOM 2360 C C . ASN A 1 299 ? 26.643 -8.332 -4.586 1.00 92.06 299 ASN A C 1
ATOM 2362 O O . ASN A 1 299 ? 26.069 -9.111 -3.822 1.00 92.06 299 ASN A O 1
ATOM 2366 N N . VAL A 1 300 ? 26.335 -8.206 -5.881 1.00 92.38 300 VAL A N 1
ATOM 2367 C CA . VAL A 1 300 ? 25.383 -9.076 -6.569 1.00 92.38 300 VAL A CA 1
ATOM 2368 C C . VAL A 1 300 ? 26.019 -10.447 -6.726 1.00 92.38 300 VAL A C 1
ATOM 2370 O O . VAL A 1 300 ? 27.119 -10.572 -7.269 1.00 92.38 300 VAL A O 1
ATOM 2373 N N . THR A 1 301 ? 25.320 -11.468 -6.245 1.00 90.56 301 THR A N 1
ATOM 2374 C CA . THR A 1 301 ? 25.723 -12.873 -6.359 1.00 90.56 301 THR A CA 1
ATOM 2375 C C . THR A 1 301 ? 24.878 -13.629 -7.378 1.00 90.56 301 THR A C 1
ATOM 2377 O O . THR A 1 301 ? 25.348 -14.614 -7.940 1.00 90.56 301 THR A O 1
ATOM 2380 N N . TYR A 1 302 ? 23.656 -13.156 -7.644 1.00 89.25 302 TYR A N 1
ATOM 2381 C CA . TYR A 1 302 ? 22.703 -13.783 -8.558 1.00 89.25 302 TYR A CA 1
ATOM 2382 C C . TYR A 1 302 ? 22.191 -12.788 -9.603 1.00 89.25 302 TYR A C 1
ATOM 2384 O O . TYR A 1 302 ? 21.666 -11.730 -9.245 1.00 89.25 302 TYR A O 1
ATOM 2392 N N . VAL A 1 303 ? 22.323 -13.153 -10.880 1.00 90.38 303 VAL A N 1
ATOM 2393 C CA . VAL A 1 303 ? 21.673 -12.484 -12.011 1.00 90.38 303 VAL A CA 1
ATOM 2394 C C . VAL A 1 303 ? 20.833 -13.523 -12.745 1.00 90.38 303 VAL A C 1
ATOM 2396 O O . VAL A 1 303 ? 21.374 -14.498 -13.272 1.00 90.38 303 VAL A O 1
ATOM 2399 N N . GLY A 1 304 ? 19.522 -13.308 -12.758 1.00 89.31 304 GLY A N 1
ATOM 2400 C CA . GLY A 1 304 ? 18.555 -14.266 -13.263 1.00 89.31 304 GLY A CA 1
ATOM 2401 C C . GLY A 1 304 ? 18.650 -14.579 -14.755 1.00 89.31 304 GLY A C 1
ATOM 2402 O O . GLY A 1 304 ? 19.317 -13.898 -15.545 1.00 89.31 304 GLY A O 1
ATOM 2403 N N . GLY A 1 305 ? 17.969 -15.651 -15.156 1.00 86.44 305 GLY A N 1
ATOM 2404 C CA . GLY A 1 305 ? 17.901 -16.093 -16.544 1.00 86.44 305 GLY A CA 1
ATOM 2405 C C . GLY A 1 305 ? 17.263 -15.055 -17.459 1.00 86.44 305 GLY A C 1
ATOM 2406 O O . GLY A 1 305 ? 16.339 -14.371 -17.052 1.00 86.44 305 GLY A O 1
ATOM 2407 N N . PHE A 1 306 ? 17.762 -14.902 -18.693 1.00 88.38 306 PHE A N 1
ATOM 2408 C CA . PHE A 1 306 ? 17.221 -13.944 -19.679 1.00 88.38 306 PHE A CA 1
ATOM 2409 C C . PHE A 1 306 ? 17.186 -12.476 -19.214 1.00 88.38 306 PHE A C 1
ATOM 2411 O O . PHE A 1 306 ? 16.540 -11.651 -19.854 1.00 88.38 306 PHE A O 1
ATOM 2418 N N . CYS A 1 307 ? 17.911 -12.126 -18.142 1.00 90.69 307 CYS A N 1
ATOM 2419 C CA . CYS A 1 307 ? 17.819 -10.821 -17.486 1.00 90.69 307 CYS A CA 1
ATOM 2420 C C . CYS A 1 307 ? 18.020 -9.632 -18.436 1.00 90.69 307 CYS A C 1
ATOM 2422 O O . CYS A 1 307 ? 17.371 -8.616 -18.244 1.00 90.69 307 CYS A O 1
ATOM 2424 N N . PHE A 1 308 ? 18.835 -9.758 -19.489 1.00 90.75 308 PHE A N 1
ATOM 2425 C CA . PHE A 1 308 ? 18.963 -8.719 -20.522 1.00 90.75 308 PHE A CA 1
ATOM 2426 C C . PHE A 1 308 ? 18.759 -9.255 -21.945 1.00 90.75 308 PHE A C 1
ATOM 2428 O O . PHE A 1 308 ? 19.305 -8.713 -22.909 1.00 90.75 308 PHE A O 1
ATOM 2435 N N . ASP A 1 309 ? 18.002 -10.345 -22.091 1.00 88.56 309 ASP A N 1
ATOM 2436 C CA . ASP A 1 309 ? 17.585 -10.792 -23.419 1.00 88.56 309 ASP A CA 1
ATOM 2437 C C . ASP A 1 309 ? 16.650 -9.746 -24.054 1.00 88.56 309 ASP A C 1
ATOM 2439 O O . ASP A 1 309 ? 15.912 -9.049 -23.367 1.00 88.56 309 ASP A O 1
ATOM 2443 N N . GLY A 1 310 ? 16.745 -9.545 -25.366 1.00 89.38 310 GLY A N 1
ATOM 2444 C CA . GLY A 1 310 ? 16.032 -8.459 -26.053 1.00 89.38 310 GLY A CA 1
ATOM 2445 C C . GLY A 1 310 ? 16.565 -7.032 -25.807 1.00 89.38 310 GLY A C 1
ATOM 2446 O O . GLY A 1 310 ? 16.057 -6.097 -26.425 1.00 89.38 310 GLY A O 1
ATOM 2447 N N . CYS A 1 311 ? 17.615 -6.821 -24.999 1.00 91.81 311 CYS A N 1
ATOM 2448 C CA . CYS A 1 311 ? 18.262 -5.507 -24.835 1.00 91.81 311 CYS A CA 1
ATOM 2449 C C . CYS A 1 311 ? 19.134 -5.135 -26.046 1.00 91.81 311 CYS A C 1
ATOM 2451 O O . CYS A 1 311 ? 20.362 -5.186 -26.003 1.00 91.81 311 CYS A O 1
ATOM 2453 N N . ASN A 1 312 ? 18.499 -4.780 -27.163 1.00 90.00 312 ASN A N 1
ATOM 2454 C CA . ASN A 1 312 ? 19.170 -4.636 -28.459 1.00 90.00 312 ASN A CA 1
ATOM 2455 C C . ASN A 1 312 ? 20.177 -3.469 -28.551 1.00 90.00 312 ASN A C 1
ATOM 2457 O O . ASN A 1 312 ? 21.090 -3.543 -29.370 1.00 90.00 312 ASN A O 1
ATOM 2461 N N . SER A 1 313 ? 20.038 -2.418 -27.734 1.00 92.25 313 SER A N 1
ATOM 2462 C CA . SER A 1 313 ? 20.998 -1.295 -27.679 1.00 92.25 313 SER A CA 1
ATOM 2463 C C . SER A 1 313 ? 22.122 -1.491 -26.661 1.00 92.25 313 SER A C 1
ATOM 2465 O O . SER A 1 313 ? 23.016 -0.645 -26.566 1.00 92.25 313 SER A O 1
ATOM 2467 N N . LEU A 1 314 ? 22.078 -2.571 -25.879 1.00 89.31 314 LEU A N 1
ATOM 2468 C CA . LEU A 1 314 ? 23.050 -2.818 -24.826 1.00 89.31 314 LEU A CA 1
ATOM 2469 C C . LEU A 1 314 ? 24.404 -3.086 -25.472 1.00 89.31 314 LEU A C 1
ATOM 2471 O O . LEU A 1 314 ? 24.538 -3.959 -26.316 1.00 89.31 314 LEU A O 1
ATOM 2475 N N . SER A 1 315 ? 25.406 -2.291 -25.120 1.00 85.69 315 SER A N 1
ATOM 2476 C CA . SER A 1 315 ? 26.755 -2.400 -25.694 1.00 85.69 315 SER A CA 1
ATOM 2477 C C . SER A 1 315 ? 27.800 -2.726 -24.638 1.00 85.69 315 SER A C 1
ATOM 2479 O O . SER A 1 315 ? 28.795 -3.379 -24.940 1.00 85.69 315 SER A O 1
ATOM 2481 N N . ASN A 1 316 ? 27.556 -2.311 -23.391 1.00 79.38 316 ASN A N 1
ATOM 2482 C CA . ASN A 1 316 ? 28.482 -2.468 -22.280 1.00 79.38 316 ASN A CA 1
ATOM 2483 C C . ASN A 1 316 ? 27.759 -3.010 -21.049 1.00 79.38 316 ASN A C 1
ATOM 2485 O O . ASN A 1 316 ? 26.798 -2.412 -20.563 1.00 79.38 316 ASN A O 1
ATOM 2489 N N . VAL A 1 317 ? 28.261 -4.125 -20.524 1.00 81.81 317 VAL A N 1
ATOM 2490 C CA . VAL A 1 317 ? 27.759 -4.744 -19.298 1.00 81.81 317 VAL A CA 1
ATOM 2491 C C . VAL A 1 317 ? 28.954 -5.109 -18.438 1.00 81.81 317 VAL A C 1
ATOM 2493 O O . VAL A 1 317 ? 29.770 -5.944 -18.827 1.00 81.81 317 VAL A O 1
ATOM 2496 N N . THR A 1 318 ? 29.053 -4.496 -17.263 1.00 81.12 318 THR A N 1
ATOM 2497 C CA . THR A 1 318 ? 30.111 -4.816 -16.299 1.00 81.12 318 THR A CA 1
ATOM 2498 C C . THR A 1 318 ? 29.567 -5.816 -15.287 1.00 81.12 318 THR A C 1
ATOM 2500 O O . THR A 1 318 ? 28.763 -5.440 -14.434 1.00 81.12 318 THR A O 1
ATOM 2503 N N . ILE A 1 319 ? 29.996 -7.079 -15.387 1.00 80.31 319 ILE A N 1
ATOM 2504 C CA . ILE A 1 319 ? 29.658 -8.150 -14.438 1.00 80.31 319 ILE A CA 1
ATOM 2505 C C . ILE A 1 319 ? 30.831 -8.338 -13.459 1.00 80.31 319 ILE A C 1
ATOM 2507 O O . ILE A 1 319 ? 31.946 -8.605 -13.906 1.00 80.31 319 ILE A O 1
ATOM 2511 N N . PRO A 1 320 ? 30.626 -8.207 -12.139 1.00 80.88 320 PRO A N 1
ATOM 2512 C CA . PRO A 1 320 ? 31.679 -8.416 -11.154 1.00 80.88 320 PRO A CA 1
ATOM 2513 C C . PRO A 1 320 ? 31.942 -9.906 -10.905 1.00 80.88 320 PRO A C 1
ATOM 2515 O O . PRO A 1 320 ? 31.093 -10.764 -11.149 1.00 80.88 320 PRO A O 1
ATOM 2518 N N . SER A 1 321 ? 33.113 -10.215 -10.346 1.00 78.50 321 SER A N 1
ATOM 2519 C CA . SER A 1 321 ? 33.518 -11.581 -9.974 1.00 78.50 321 SER A CA 1
ATOM 2520 C C . SER A 1 321 ? 32.662 -12.204 -8.865 1.00 78.50 321 SER A C 1
ATOM 2522 O O . SER A 1 321 ? 32.696 -13.416 -8.667 1.00 78.50 321 SER A O 1
ATOM 2524 N N . SER A 1 322 ? 31.879 -11.392 -8.149 1.00 80.75 322 SER A N 1
ATOM 2525 C CA . SER A 1 322 ? 30.927 -11.847 -7.135 1.00 80.75 322 SER A CA 1
ATOM 2526 C C . SER A 1 322 ? 29.736 -12.607 -7.711 1.00 80.75 322 SER A C 1
ATOM 2528 O O . SER A 1 322 ? 29.097 -13.355 -6.974 1.00 80.75 322 SER A O 1
ATOM 2530 N N . VAL A 1 323 ? 29.414 -12.414 -8.997 1.00 79.75 323 VAL A N 1
ATOM 2531 C CA . VAL A 1 323 ? 28.289 -13.092 -9.647 1.00 79.75 323 VAL A CA 1
ATOM 2532 C C . VAL A 1 323 ? 28.656 -14.557 -9.844 1.00 79.75 323 VAL A C 1
ATOM 2534 O O . VAL A 1 323 ? 29.486 -14.898 -10.684 1.00 79.75 323 VAL A O 1
ATOM 2537 N N . THR A 1 324 ? 28.040 -15.434 -9.056 1.00 74.50 324 THR A N 1
ATOM 2538 C CA . THR A 1 324 ? 28.285 -16.879 -9.112 1.00 74.50 324 THR A CA 1
ATOM 2539 C C . THR A 1 324 ? 27.351 -17.589 -10.086 1.00 74.50 324 THR A C 1
ATOM 2541 O O . THR A 1 324 ? 27.659 -18.704 -10.505 1.00 74.50 324 THR A O 1
ATOM 2544 N N . TYR A 1 325 ? 26.247 -16.941 -10.473 1.00 69.00 325 TYR A N 1
ATOM 2545 C CA . TYR A 1 325 ? 25.260 -17.460 -11.414 1.00 69.00 325 TYR A CA 1
ATOM 2546 C C . TYR A 1 325 ? 24.853 -16.406 -12.451 1.00 69.00 325 TYR A C 1
ATOM 2548 O O . TYR A 1 325 ? 24.433 -15.304 -12.097 1.00 69.00 325 TYR A O 1
ATOM 2556 N N . ILE A 1 326 ? 24.964 -16.782 -13.728 1.00 68.38 326 ILE A N 1
ATOM 2557 C CA . ILE A 1 326 ? 24.414 -16.068 -14.884 1.00 68.38 326 ILE A CA 1
ATOM 2558 C C . ILE A 1 326 ? 23.983 -17.110 -15.927 1.00 68.38 326 ILE A C 1
ATOM 2560 O O . ILE A 1 326 ? 24.750 -18.020 -16.248 1.00 68.38 326 ILE A O 1
ATOM 2564 N N . SER A 1 327 ? 22.753 -17.016 -16.435 1.00 64.69 327 SER A N 1
ATOM 2565 C CA . SER A 1 327 ? 22.221 -17.994 -17.399 1.00 64.69 327 SER A CA 1
ATOM 2566 C C . SER A 1 327 ? 22.905 -17.917 -18.771 1.00 64.69 327 SER A C 1
ATOM 2568 O O . SER A 1 327 ? 23.357 -16.856 -19.210 1.00 64.69 327 SER A O 1
ATOM 2570 N N . GLU A 1 328 ? 22.954 -19.053 -19.478 1.00 54.59 328 GLU A N 1
ATOM 2571 C CA . GLU A 1 328 ? 23.693 -19.227 -20.736 1.00 54.59 328 GLU A CA 1
ATOM 2572 C C . GLU A 1 328 ? 23.224 -18.313 -21.884 1.00 54.59 328 GLU A C 1
ATOM 2574 O O . GLU A 1 328 ? 24.029 -17.986 -22.761 1.00 54.59 328 GLU A O 1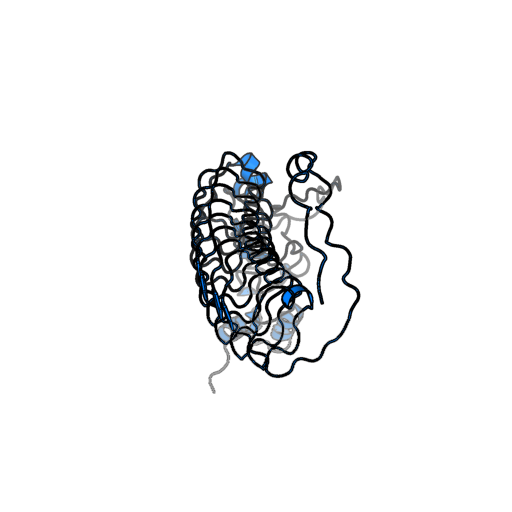
ATOM 2579 N N . SER A 1 329 ? 21.971 -17.835 -21.860 1.00 56.62 329 SER A N 1
ATOM 2580 C CA . SER A 1 329 ? 21.413 -16.930 -22.882 1.00 56.62 329 SER A CA 1
ATOM 2581 C C . SER A 1 329 ? 22.175 -15.603 -23.010 1.00 56.62 329 SER A C 1
ATOM 2583 O O . SER A 1 329 ? 22.102 -14.949 -24.050 1.00 56.62 329 SER A O 1
ATOM 2585 N N . TYR A 1 330 ? 22.992 -15.246 -22.014 1.00 53.34 330 TYR A N 1
ATOM 2586 C CA . TYR A 1 330 ? 23.818 -14.039 -22.026 1.00 53.34 330 TYR A CA 1
ATOM 2587 C C . TYR A 1 330 ? 25.051 -14.105 -22.934 1.00 53.34 330 TYR A C 1
ATOM 2589 O O . TYR A 1 330 ? 25.527 -13.089 -23.446 1.00 53.34 330 TYR A O 1
ATOM 2597 N N . PHE A 1 331 ? 25.602 -15.302 -23.140 1.00 51.75 331 PHE A N 1
ATOM 2598 C CA . PHE A 1 331 ? 26.931 -15.460 -23.736 1.00 51.75 331 PHE A CA 1
ATOM 2599 C C . PHE A 1 331 ? 26.956 -15.354 -25.265 1.00 51.75 331 PHE A C 1
ATOM 2601 O O . PHE A 1 331 ? 28.038 -15.384 -25.847 1.00 51.75 331 PHE A O 1
ATOM 2608 N N . ILE A 1 332 ? 25.797 -15.223 -25.917 1.00 47.75 332 ILE A N 1
ATOM 2609 C CA . ILE A 1 332 ? 25.687 -15.282 -27.382 1.00 47.75 332 ILE A CA 1
ATOM 2610 C C . ILE A 1 332 ? 25.880 -13.898 -28.042 1.00 47.75 332 ILE A C 1
ATOM 2612 O O . ILE A 1 332 ? 26.133 -13.840 -29.243 1.00 47.75 332 ILE A O 1
ATOM 2616 N N . ARG A 1 333 ? 25.823 -12.774 -27.298 1.00 46.09 333 ARG A N 1
ATOM 2617 C CA . ARG A 1 333 ? 25.841 -11.419 -27.905 1.00 46.09 333 ARG A CA 1
ATOM 2618 C C . ARG A 1 333 ? 26.879 -10.407 -27.397 1.00 46.09 333 ARG A C 1
ATOM 2620 O O . ARG A 1 333 ? 27.119 -9.442 -28.115 1.00 46.09 333 ARG A O 1
ATOM 2627 N N . PHE A 1 334 ? 27.517 -10.590 -26.236 1.00 51.38 334 PHE A N 1
ATOM 2628 C CA . PHE A 1 334 ? 28.375 -9.545 -25.644 1.00 51.38 334 PHE A CA 1
ATOM 2629 C C . PHE A 1 334 ? 29.834 -9.968 -25.435 1.00 51.38 334 PHE A C 1
ATOM 2631 O O . PHE A 1 334 ? 30.123 -11.071 -24.966 1.00 51.38 334 PHE A O 1
ATOM 2638 N N . SER A 1 335 ? 30.759 -9.043 -25.711 1.00 45.19 335 SER A N 1
ATOM 2639 C CA . SER A 1 335 ? 32.178 -9.128 -25.343 1.00 45.19 335 SER A CA 1
ATOM 2640 C C . SER A 1 335 ? 32.340 -8.937 -23.833 1.00 45.19 335 SER A C 1
ATOM 2642 O O . SER A 1 335 ? 32.739 -7.878 -23.361 1.00 45.19 335 SER A O 1
ATOM 2644 N N . ILE A 1 336 ? 31.974 -9.951 -23.050 1.00 50.44 336 ILE A N 1
ATOM 2645 C CA . ILE A 1 336 ? 32.171 -9.945 -21.598 1.00 50.44 336 ILE A CA 1
ATOM 2646 C C . ILE A 1 336 ? 33.672 -10.085 -21.321 1.00 50.44 336 ILE A C 1
ATOM 2648 O O . ILE A 1 336 ? 34.285 -11.080 -21.719 1.00 50.44 336 ILE A O 1
ATOM 2652 N N . THR A 1 337 ? 34.266 -9.136 -20.596 1.00 45.53 337 THR A N 1
ATOM 2653 C CA . THR A 1 337 ? 35.610 -9.296 -20.022 1.00 45.53 337 THR A CA 1
ATOM 2654 C C . THR A 1 337 ? 35.547 -10.406 -18.965 1.00 45.53 337 THR A C 1
ATOM 2656 O O . THR A 1 337 ? 35.096 -10.188 -17.846 1.00 45.53 337 THR A O 1
ATOM 2659 N N . ARG A 1 338 ? 35.891 -11.645 -19.347 1.00 47.53 338 ARG A N 1
ATOM 2660 C CA . ARG A 1 338 ? 35.748 -12.841 -18.499 1.00 47.53 338 ARG A CA 1
ATOM 2661 C C . ARG A 1 338 ? 36.869 -12.944 -17.462 1.00 47.53 338 ARG A C 1
ATOM 2663 O O . ARG A 1 338 ? 37.990 -13.288 -17.824 1.00 47.53 338 ARG A O 1
ATOM 2670 N N . GLU A 1 339 ? 36.534 -12.862 -16.178 1.00 37.88 339 GLU A N 1
ATOM 2671 C CA . GLU A 1 339 ? 37.275 -13.581 -15.133 1.00 37.88 339 GLU A CA 1
ATOM 2672 C C . GLU A 1 339 ? 36.453 -14.800 -14.673 1.00 37.88 339 GLU A C 1
ATOM 2674 O O . GLU A 1 339 ? 35.547 -14.686 -13.862 1.00 37.88 339 GLU A O 1
ATOM 2679 N N . LYS A 1 340 ? 36.758 -15.973 -15.256 1.00 37.06 340 LYS A N 1
ATOM 2680 C CA . LYS A 1 340 ? 36.384 -17.344 -14.822 1.00 37.06 340 LYS A CA 1
ATOM 2681 C C . LYS A 1 340 ? 34.962 -17.560 -14.247 1.00 37.06 340 LYS A C 1
ATOM 2683 O O . LYS A 1 340 ? 34.773 -17.536 -13.037 1.00 37.06 340 LYS A O 1
ATOM 2688 N N . TYR A 1 341 ? 34.019 -18.004 -15.084 1.00 46.81 341 TYR A N 1
ATOM 2689 C CA . TYR A 1 341 ? 32.724 -18.554 -14.636 1.00 46.81 341 TYR A CA 1
ATOM 2690 C C . TYR A 1 341 ? 32.642 -20.079 -14.839 1.00 46.81 341 TYR A C 1
ATOM 2692 O O . TYR A 1 341 ? 33.184 -20.606 -15.817 1.00 46.81 341 TYR A O 1
ATOM 2700 N N . LYS A 1 342 ? 31.964 -20.794 -13.927 1.00 38.34 342 LYS A N 1
ATOM 2701 C CA . LYS A 1 342 ? 31.605 -22.217 -14.085 1.00 38.34 342 LYS A CA 1
ATOM 2702 C C . LYS A 1 342 ? 30.417 -22.339 -15.045 1.00 38.34 342 LYS A C 1
ATOM 2704 O O . LYS A 1 342 ? 29.412 -21.666 -14.862 1.00 38.34 342 LYS A O 1
ATOM 2709 N N . LYS A 1 343 ? 30.541 -23.205 -16.056 1.00 34.88 343 LYS A N 1
ATOM 2710 C CA . LYS A 1 343 ? 29.431 -23.617 -16.926 1.00 34.88 343 LYS A CA 1
ATOM 2711 C C . LYS A 1 343 ? 28.616 -24.690 -16.211 1.00 34.88 343 LYS A C 1
ATOM 2713 O O . LYS A 1 343 ? 29.170 -25.751 -15.933 1.00 34.88 343 LYS A O 1
ATOM 2718 N N . GLU A 1 344 ? 27.332 -24.456 -15.977 1.00 39.19 344 GLU A N 1
ATOM 2719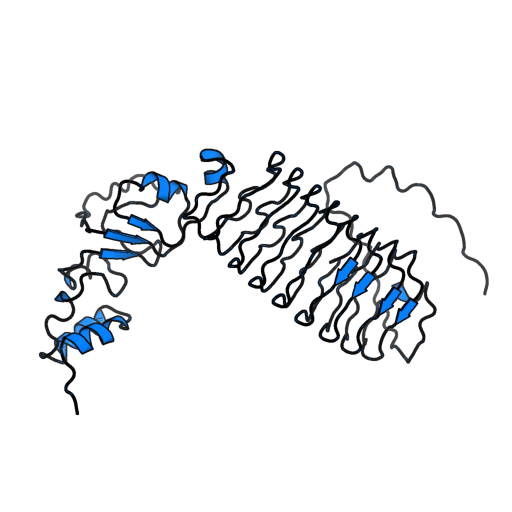 C CA . GLU A 1 344 ? 26.390 -25.517 -15.614 1.00 39.19 344 GLU A CA 1
ATOM 2720 C C . GLU A 1 344 ? 25.204 -25.479 -16.579 1.00 39.19 344 GLU A C 1
ATOM 2722 O O . GLU A 1 344 ? 24.496 -24.482 -16.698 1.00 39.19 344 GLU A O 1
ATOM 2727 N N . THR A 1 345 ? 25.041 -26.576 -17.318 1.00 29.50 345 THR A N 1
ATOM 2728 C CA . THR A 1 345 ? 23.988 -26.756 -18.315 1.00 29.50 345 THR A CA 1
ATOM 2729 C C . THR A 1 345 ? 22.750 -27.301 -17.617 1.00 29.50 345 THR A C 1
ATOM 2731 O O . THR A 1 345 ? 22.664 -28.487 -17.305 1.00 29.50 345 THR A O 1
ATOM 2734 N N . HIS A 1 346 ? 21.759 -26.448 -17.386 1.00 36.41 346 HIS A N 1
ATOM 2735 C CA . HIS A 1 346 ? 20.402 -26.909 -17.121 1.00 36.41 346 HIS A CA 1
ATOM 2736 C C . HIS A 1 346 ? 19.565 -26.686 -18.374 1.00 36.41 346 HIS A C 1
ATOM 2738 O O . HIS A 1 346 ? 19.606 -25.615 -18.976 1.00 36.41 346 HIS A O 1
ATOM 2744 N N . LYS A 1 347 ? 18.831 -27.724 -18.796 1.00 31.78 347 LYS A N 1
ATOM 2745 C CA . LYS A 1 347 ? 17.863 -27.626 -19.894 1.00 31.78 347 LYS A CA 1
ATOM 2746 C C . LYS A 1 347 ? 16.935 -26.452 -19.594 1.00 31.78 347 LYS A C 1
ATOM 2748 O O . LYS A 1 347 ? 16.185 -26.516 -18.623 1.00 31.78 347 LYS A O 1
ATOM 2753 N N . ALA A 1 348 ? 17.008 -25.408 -20.416 1.00 36.41 348 ALA A N 1
ATOM 2754 C CA . ALA A 1 348 ? 16.049 -24.320 -20.387 1.00 36.41 348 ALA A CA 1
ATOM 2755 C C . ALA A 1 348 ? 14.638 -24.921 -20.446 1.00 36.41 348 ALA A C 1
ATOM 2757 O O . ALA A 1 348 ? 14.340 -25.729 -21.333 1.00 36.41 348 ALA A O 1
ATOM 2758 N N . GLY A 1 349 ? 13.789 -24.568 -19.479 1.00 36.97 349 GLY A N 1
ATOM 2759 C CA . GLY A 1 349 ? 12.354 -24.766 -19.636 1.00 36.97 349 GLY A CA 1
ATOM 2760 C C . GLY A 1 349 ? 11.884 -24.031 -20.897 1.00 36.97 349 GLY A C 1
ATOM 2761 O O . GLY A 1 349 ? 12.531 -23.065 -21.315 1.00 36.97 349 GLY A O 1
ATOM 2762 N N . PRO A 1 350 ? 10.806 -24.490 -21.553 1.00 33.41 350 PRO A N 1
ATOM 2763 C CA . PRO A 1 350 ? 10.249 -23.756 -22.681 1.00 33.41 350 PRO A CA 1
ATOM 2764 C C . PRO A 1 350 ? 9.918 -22.316 -22.246 1.00 33.41 350 PRO A C 1
ATOM 2766 O O . PRO A 1 350 ? 9.571 -22.113 -21.080 1.00 33.41 350 PRO A O 1
ATOM 2769 N N . PRO A 1 351 ? 10.023 -21.324 -23.151 1.00 41.03 351 PRO A N 1
ATOM 2770 C CA . PRO A 1 351 ? 9.633 -19.950 -22.846 1.00 41.03 351 PRO A CA 1
ATOM 2771 C C . PRO A 1 351 ? 8.216 -19.933 -22.247 1.00 41.03 351 PRO A C 1
ATOM 2773 O O . PRO A 1 351 ? 7.359 -20.679 -22.743 1.00 41.03 351 PRO A O 1
ATOM 2776 N N . PRO A 1 352 ? 7.959 -19.136 -21.193 1.00 38.25 352 PRO A N 1
ATOM 2777 C CA . PRO A 1 352 ? 6.640 -19.067 -20.582 1.00 38.25 352 PRO A CA 1
ATOM 2778 C C . PRO A 1 352 ? 5.611 -18.676 -21.645 1.00 38.25 352 PRO A C 1
ATOM 2780 O O . PRO A 1 352 ? 5.800 -17.732 -22.416 1.00 38.25 352 PRO A O 1
ATOM 2783 N N . GLN A 1 353 ? 4.543 -19.468 -21.747 1.00 37.91 353 GLN A N 1
ATOM 2784 C CA . GLN A 1 353 ? 3.430 -19.134 -22.626 1.00 37.91 353 GLN A CA 1
ATOM 2785 C C . GLN A 1 353 ? 2.674 -17.934 -22.046 1.00 37.91 353 GLN A C 1
ATOM 2787 O O . GLN A 1 353 ? 2.532 -17.854 -20.825 1.00 37.91 353 GLN A O 1
ATOM 2792 N N . PRO A 1 354 ? 2.171 -17.019 -22.895 1.00 40.19 354 PRO A N 1
ATOM 2793 C CA . PRO A 1 354 ? 1.361 -15.905 -22.424 1.00 40.19 354 PRO A CA 1
ATOM 2794 C C . PRO A 1 354 ? 0.139 -16.427 -21.648 1.00 40.19 354 PRO A C 1
ATOM 2796 O O . PRO A 1 354 ? -0.416 -17.467 -22.028 1.00 40.19 354 PRO A O 1
ATOM 2799 N N . PRO A 1 355 ? -0.305 -15.730 -20.584 1.00 38.91 355 PRO A N 1
ATOM 2800 C CA . PRO A 1 355 ? -1.498 -16.119 -19.846 1.00 38.91 355 PRO A CA 1
ATOM 2801 C C . PRO A 1 355 ? -2.705 -16.216 -20.800 1.00 38.91 355 PRO A C 1
ATOM 2803 O O . PRO A 1 355 ? -2.858 -15.387 -21.707 1.00 38.91 355 PRO A O 1
ATOM 2806 N N . PRO A 1 356 ? -3.557 -17.245 -20.655 1.00 33.12 356 PRO A N 1
ATOM 2807 C CA . PRO A 1 356 ? -4.637 -17.505 -21.596 1.00 33.12 356 PRO A CA 1
ATOM 2808 C C . PRO A 1 356 ? -5.696 -16.404 -21.493 1.00 33.12 356 PRO A C 1
ATOM 2810 O O . PRO A 1 356 ? -6.401 -16.321 -20.491 1.00 33.12 356 PRO A O 1
ATOM 2813 N N . GLY A 1 357 ? -5.839 -15.567 -22.529 1.00 39.16 357 GLY A N 1
ATOM 2814 C CA . GLY A 1 357 ? -6.901 -14.557 -22.495 1.00 39.16 357 GLY A CA 1
ATOM 2815 C C . GLY A 1 357 ? -6.992 -13.487 -23.578 1.00 39.16 357 GLY A C 1
ATOM 2816 O O . GLY A 1 357 ? -7.985 -12.772 -23.555 1.00 39.16 357 GLY A O 1
ATOM 2817 N N . ASN A 1 358 ? -6.066 -13.348 -24.536 1.00 36.88 358 ASN A N 1
ATOM 2818 C CA . ASN A 1 358 ? -6.202 -12.279 -25.538 1.00 36.88 358 ASN A CA 1
ATOM 2819 C C . ASN A 1 358 ? -5.863 -12.735 -26.964 1.00 36.88 358 ASN A C 1
ATOM 2821 O O . ASN A 1 358 ? -4.719 -13.049 -27.289 1.00 36.88 358 ASN A O 1
ATOM 2825 N N . ARG A 1 359 ? -6.888 -12.788 -27.826 1.00 33.53 359 ARG A N 1
ATOM 2826 C CA . ARG A 1 359 ? -6.812 -13.277 -29.218 1.00 33.53 359 ARG A CA 1
ATOM 2827 C C . ARG A 1 359 ? -6.130 -12.310 -30.196 1.00 33.53 359 ARG A C 1
ATOM 2829 O O . ARG A 1 359 ? -5.960 -12.673 -31.356 1.00 33.53 359 ARG A O 1
ATOM 2836 N N . ASP A 1 360 ? -5.659 -11.154 -29.740 1.00 39.84 360 ASP A N 1
ATOM 2837 C CA . ASP A 1 360 ? -5.086 -10.127 -30.623 1.00 39.84 360 ASP A CA 1
ATOM 2838 C C . ASP A 1 360 ? -3.556 -10.210 -30.809 1.00 39.84 360 ASP A C 1
ATOM 2840 O O . ASP A 1 360 ? -2.986 -9.475 -31.613 1.00 39.84 360 ASP A O 1
ATOM 2844 N N . TYR A 1 361 ? -2.870 -11.166 -30.170 1.00 37.03 361 TYR A N 1
ATOM 2845 C CA . TYR A 1 361 ? -1.408 -11.325 -30.289 1.00 37.03 361 TYR A CA 1
ATOM 2846 C C . TYR A 1 361 ? -0.915 -12.049 -31.561 1.00 37.03 361 TYR A C 1
ATOM 2848 O O . TYR A 1 361 ? 0.294 -12.148 -31.782 1.00 37.03 361 TYR A O 1
ATOM 2856 N N . LEU A 1 362 ? -1.804 -12.554 -32.429 1.00 30.38 362 LEU A N 1
ATOM 2857 C CA . LEU A 1 362 ? -1.400 -13.417 -33.553 1.00 30.38 362 LEU A CA 1
ATOM 2858 C C . LEU A 1 362 ? -0.909 -12.687 -34.819 1.00 30.38 362 LEU A C 1
ATOM 2860 O O . LEU A 1 362 ? -0.351 -13.342 -35.695 1.00 30.38 362 LEU A O 1
ATOM 2864 N N . ASN A 1 363 ? -1.044 -11.361 -34.931 1.00 30.12 363 ASN A N 1
ATOM 2865 C CA . ASN A 1 363 ? -0.777 -10.661 -36.200 1.00 30.12 363 ASN A CA 1
ATOM 2866 C C . ASN A 1 363 ? 0.564 -9.909 -36.306 1.00 30.12 363 ASN A C 1
ATOM 2868 O O . ASN A 1 363 ? 0.834 -9.317 -37.347 1.00 30.12 363 ASN A O 1
ATOM 2872 N N . VAL A 1 364 ? 1.449 -9.963 -35.301 1.00 33.28 364 VAL A N 1
ATOM 2873 C CA . VAL A 1 364 ? 2.737 -9.222 -35.342 1.00 33.28 364 VAL A CA 1
ATOM 2874 C C . VAL A 1 364 ? 3.973 -10.133 -35.507 1.00 33.28 364 VAL A C 1
ATOM 2876 O O . VAL A 1 364 ? 5.079 -9.649 -35.728 1.00 33.28 364 VAL A O 1
ATOM 2879 N N . ARG A 1 365 ? 3.825 -11.468 -35.493 1.00 31.73 365 ARG A N 1
ATOM 2880 C CA . ARG A 1 365 ? 4.956 -12.425 -35.409 1.00 31.73 365 ARG A CA 1
ATOM 2881 C C . ARG A 1 365 ? 5.294 -13.236 -36.676 1.00 31.73 365 ARG A C 1
ATOM 2883 O O . ARG A 1 365 ? 5.797 -14.348 -36.562 1.00 31.73 365 ARG A O 1
ATOM 2890 N N . LEU A 1 366 ? 5.097 -12.696 -37.883 1.00 26.61 366 LEU A N 1
ATOM 2891 C CA . LEU A 1 366 ? 5.465 -13.402 -39.133 1.00 26.61 366 LEU A CA 1
ATOM 2892 C C . LEU A 1 366 ? 6.595 -12.787 -39.973 1.00 26.61 366 LEU A C 1
ATOM 2894 O O . LEU A 1 366 ? 6.915 -13.319 -41.031 1.00 26.61 366 LEU A O 1
ATOM 2898 N N . CYS A 1 367 ? 7.293 -11.754 -39.498 1.00 28.58 367 CYS A N 1
ATOM 2899 C CA . CYS A 1 367 ? 8.463 -11.226 -40.205 1.00 28.58 367 CYS A CA 1
ATOM 2900 C C . CYS A 1 367 ? 9.708 -11.245 -39.315 1.00 28.58 367 CYS A C 1
ATOM 2902 O O . CYS A 1 367 ? 9.734 -10.564 -38.296 1.00 28.58 367 CYS A O 1
ATOM 2904 N N . LYS A 1 368 ? 10.758 -11.935 -39.795 1.00 28.83 368 LYS A N 1
ATOM 2905 C CA . LYS A 1 368 ? 12.152 -11.999 -39.293 1.00 28.83 368 LYS A CA 1
ATOM 2906 C C . LYS A 1 368 ? 12.530 -13.226 -38.448 1.00 28.83 368 LYS A C 1
ATOM 2908 O O . LYS A 1 368 ? 13.012 -13.098 -37.331 1.00 28.83 368 LYS A O 1
ATOM 2913 N N . ILE A 1 369 ? 12.457 -14.411 -39.053 1.00 27.78 369 ILE A N 1
ATOM 2914 C CA . ILE A 1 369 ? 13.445 -15.473 -38.800 1.00 27.78 369 ILE A CA 1
ATOM 2915 C C . ILE A 1 369 ? 13.969 -15.927 -40.163 1.00 27.78 369 ILE A C 1
ATOM 2917 O O . ILE A 1 369 ? 13.407 -16.819 -40.787 1.00 27.78 369 ILE A O 1
ATOM 2921 N N . VAL A 1 370 ? 15.018 -15.267 -40.653 1.00 26.11 370 VAL A N 1
ATOM 2922 C CA . VAL A 1 370 ? 15.874 -15.768 -41.735 1.00 26.11 370 VAL A CA 1
ATOM 2923 C C . VAL A 1 370 ? 17.301 -15.317 -41.426 1.00 26.11 370 VAL A C 1
ATOM 2925 O O . VAL A 1 370 ? 17.513 -14.129 -41.192 1.00 26.11 370 VAL A O 1
ATOM 2928 N N . SER A 1 371 ? 18.241 -16.270 -41.503 1.00 26.84 371 SER A N 1
ATOM 2929 C CA . SER A 1 371 ? 19.707 -16.099 -41.544 1.00 26.84 371 SER A CA 1
ATOM 2930 C C . SER A 1 371 ? 20.374 -15.723 -40.205 1.00 26.84 371 SER A C 1
ATOM 2932 O O . SER A 1 371 ? 19.937 -14.810 -39.526 1.00 26.84 371 SER A O 1
ATOM 2934 N N . ILE A 1 372 ? 21.437 -16.367 -39.712 1.00 26.66 372 ILE A N 1
ATOM 2935 C CA . ILE A 1 372 ? 22.540 -17.100 -40.345 1.00 26.66 372 ILE A CA 1
ATOM 2936 C C . ILE A 1 372 ? 22.958 -18.271 -39.428 1.00 26.66 372 ILE A C 1
ATOM 2938 O O . ILE A 1 372 ? 23.394 -18.058 -38.300 1.00 26.66 372 ILE A O 1
ATOM 2942 N N . CYS A 1 373 ? 22.903 -19.501 -39.940 1.00 31.34 373 CYS A N 1
ATOM 2943 C CA . CYS A 1 373 ? 23.947 -20.493 -39.681 1.00 31.34 373 CYS A CA 1
ATOM 2944 C C . CYS A 1 373 ? 24.947 -20.344 -40.827 1.00 31.34 373 CYS A C 1
ATOM 2946 O O . CYS A 1 373 ? 24.497 -20.432 -41.967 1.00 31.34 373 CYS A O 1
ATOM 2948 N N . HIS A 1 374 ? 26.232 -20.108 -40.549 1.00 24.34 374 HIS A N 1
ATOM 2949 C CA . HIS A 1 374 ? 27.384 -20.662 -41.276 1.00 24.34 374 HIS A CA 1
ATOM 2950 C C . HIS A 1 374 ? 28.711 -20.049 -40.782 1.00 24.34 374 HIS A C 1
ATOM 2952 O O . HIS A 1 374 ? 28.828 -18.838 -40.633 1.00 24.34 374 HIS A O 1
ATOM 2958 N N . VAL A 1 375 ? 29.700 -20.945 -40.689 1.00 26.25 375 VAL A N 1
ATOM 2959 C CA . VAL A 1 375 ? 31.166 -20.765 -40.723 1.00 26.25 375 VAL A CA 1
ATOM 2960 C C . VAL A 1 375 ? 31.923 -20.639 -39.384 1.00 26.25 375 VAL A C 1
ATOM 2962 O O . VAL A 1 375 ? 32.053 -19.553 -38.836 1.00 26.25 375 VAL A O 1
ATOM 2965 N N . ILE A 1 376 ? 32.475 -21.811 -39.010 1.00 36.28 376 ILE A N 1
ATOM 2966 C CA . ILE A 1 376 ? 33.763 -22.164 -38.354 1.00 36.28 376 ILE A CA 1
ATOM 2967 C C . ILE A 1 376 ? 34.061 -21.581 -36.972 1.00 36.28 376 ILE A C 1
ATOM 2969 O O . ILE A 1 376 ? 34.381 -20.379 -36.868 1.00 36.28 376 ILE A O 1
#

Solvent-accessible surface area (backbone atoms only — not comparable to full-atom values): 19951 Å² total; per-residue (Å²): 132,88,78,89,45,64,65,54,50,50,61,57,54,54,73,44,85,48,71,65,53,57,52,49,49,33,72,75,33,73,84,39,52,71,47,50,54,72,30,48,40,59,71,51,88,49,43,89,84,54,45,72,66,35,74,49,46,36,34,46,62,35,69,47,92,84,47,63,60,46,75,60,81,70,79,83,75,90,62,95,67,79,85,68,78,67,85,79,68,78,64,56,87,55,75,31,37,37,37,57,40,81,39,52,44,61,52,49,64,78,40,66,93,47,63,58,47,71,70,29,23,26,43,32,36,73,39,30,75,75,69,41,87,70,60,62,70,77,30,28,29,39,30,55,40,30,39,47,57,34,49,83,40,46,63,56,71,56,39,80,55,27,37,36,39,26,38,27,17,35,16,39,13,41,41,21,35,45,49,60,55,35,65,63,22,43,42,49,26,37,23,22,33,18,40,13,38,39,22,38,43,53,56,58,28,68,46,23,42,45,46,28,35,26,24,34,20,38,13,37,39,23,38,48,61,60,58,36,68,44,24,38,39,42,25,36,29,20,34,20,37,13,36,39,22,33,48,46,58,52,34,67,48,24,36,40,40,25,36,25,21,38,15,40,13,38,41,22,42,42,61,47,60,41,63,52,27,33,38,39,24,37,24,20,34,17,38,13,34,44,24,36,49,47,62,52,36,67,48,25,36,38,42,27,46,48,24,59,41,62,26,75,45,48,77,47,68,48,74,39,81,46,46,78,43,68,43,74,78,60,71,81,81,58,94,63,84,79,73,86,81,85,88,78,92,69,85,76,73,76,80,84,73,77,79,91,82,70,90,78,72,76,82,79,80,86,78,86,89,75,88,82,91,86,84,136

Sequence (376 aa):
MSQLTGYHIMIVSKYFATIKDFINLEFVCKKFCGNMEKFHFNPIPLNFKTLGFFPNIETLHLWNKNDDNFGNGFMINREENGDCENKGVLKKEFFRIIVWFNVDFKTVDRNKNRNIDFKNVTYIQNDREEFGNNIPRNIRSIGNQCFYECNSLSSVNIPSSVTSIGEYCFSGCSSLTYVSIPSIVTSIGDGCFYGCHRLSSVTIPLSVAYIGNECFFVCSRLSSVNIPSSVTSIGDYCFYECSSLSKITIPFSVTSIGDECFSECSSLTYVYIPSNVKSIGDGCFYGCNNLNSITIPSNVTYVGGFCFDGCNSLSNVTIPSSVTYISESYFIRFSITREKYKKETHKAGPPPQPPPGNRDYLNVRLCKIVSICHVI

pLDDT: mean 83.91, std 21.28, range [24.34, 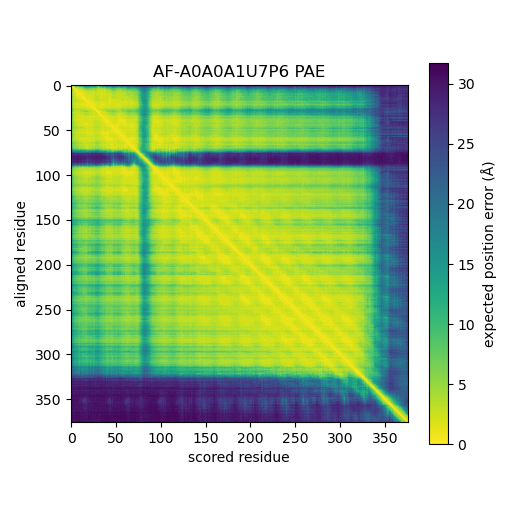98.5]

Nearest PDB structures (foldseek):
  6mlx-assembly3_C  TM=9.624E-01  e=5.837E-08  Treponema pallidum
  4gt6-assembly1_A  TM=4.493E-01  e=7.765E-10  Faecalibacterium duncaniae
  4fs7-assembly1_A  TM=4.122E-01  e=1.039E-09  Bacteroides ovatus ATCC 8483
  4h09-assembly2_B  TM=5.175E-01  e=1.209E-07  Eubacterium ventriosum ATCC 27560
  4cp6-assembly1_A  TM=4.807E-01  e=2.018E-06  Streptococcus pneumoniae

Mean predicted aligned error: 10.59 Å